Protein AF-M7TJI1-F1 (afdb_monomer_lite)

pLDDT: mean 70.77, std 23.44, range [26.69, 98.31]

Foldseek 3Di:
DDWDWDWDFDDDVVVVVVVLVVVLVVCCVVPVVCVVVNVVSVVVPPDDCVVVCCVPPVDDPVQFGDGFTWDWDDDPPPRWTWTWGWGDGVPDIDIDTDGDDDDDDDDDDDDDDDDDDDDDDDDDDDDDDPPDPPPPPDDPPPDPPPPPPPDDDDDDDDDDDDDPPVVVVVVVVVVVVVVVVVVVVVVVVVVVVVVVVVVVVVVVVVVVVVVVVVVVVVVVVVVVVVVVVVVVVVVVVVVVVVVVVVVVVVVVVVVVVVVVVVVVVVVVVVVVVVVVVVVVVVVVVVVVVVVVVVVVVVVVVVVVVVVVVVVVVVVVVVVVVVVVVVVVVVVVVVVVVVVVVVVVVVVVVVVVVVVVVVVVVVVVVVVVVVVVVVPPDDDDDDDDDDDDPPPPVVVVVVVVVVVVVVVCVVVVVVVVVVVVVVVVVVVVVVVVVVVVVVVVVVVVVVVVVVVVVVVVVVVVVVVVVVVVVD

Organism: Botryotinia fuckeliana (strain BcDW1) (NCBI:txid1290391)

Sequence (470 aa):
MAERMLIMHGGQPEDFQMAAAKVFDLIESHFGKQESLLQNCKCLVLAPPIQYLESEFSYEPKDVTFVQLFNFKFEKKEGELTYDHLWGVNGGYALNQEGIDTISDSSLSDSINSEKGDDDAPVNNCKLSSDWLIDFDNPHLDIPALEAKECHKFEAAACLGTNRWKSARVIKSKEGAAEFREAHFNELERDITALVAQLQTWETEVESHALELNTHISTVTTRESEVKDLRSDLEERESDIHQRECDATVWEIAIVQLEKSTRTRITAELKCRFLDAESLEKCIAIRNEALRELEEKLDDRKQLAMVDKKTLGEECARVSHHIVKTKIHEDMVKGAEALFISRERAHKKIRDEFQVREALIKEREAAIDLREDNARQNHFANFSPTGPFCKAQQFVKAEQAKLNSGMMVRELPVLEREQKMAALEAALKLEREMIRTRFRETEEMKQRAEASQAEVKNQRTALYIEEKKK

Radius of gyration: 84.81 Å; chains: 1; bounding box: 198×44×263 Å

Secondary structure (DSSP, 8-state):
---------S--HHHHHHHHHHHHHHHHHHHTT-HHHHHHHHHHHHS-HHHHHHHHH---TTSB------EEEE-TTT--EEEEEEEEETTEEEEEEEE----------------------------------------------------------------SHHHHHHHHHHHHHHHHHHHHHHHHHHHHHHHHHHHHHHHHHHHHHHHHHHHHHHHHHHHHHHHHHHHHHHHHHHHHHHHHHHHHHHHHHHHHHHHHHHHHHHHHHHHHHHHHHHHHHHHHHHHHHHHHHHHHHHHHHHHHHHHHHHHHHHHHHHHHHHHHHHHHHHHHHHHHHHHHHHHHHHHHHHHHHHHHHHHHHHHHHHHHHHHHTT-S------------TTSSSSHHHHHHHHHHHHHHHHHHHHHHHHHHHHHHHHHHHHHHHHHHHHHHHHHHHHHHHHHHHHHHHHHHHHHHHHHTT-

Structure (mmCIF, N/CA/C/O backbone):
data_AF-M7TJI1-F1
#
_entry.id   AF-M7TJI1-F1
#
loop_
_atom_site.group_PDB
_atom_site.id
_atom_site.type_symbol
_atom_site.label_atom_id
_atom_site.label_alt_id
_atom_site.label_comp_id
_atom_site.label_asym_id
_atom_site.label_entity_id
_atom_site.label_seq_id
_atom_site.pdbx_PDB_ins_code
_atom_site.Cartn_x
_atom_site.Cartn_y
_atom_site.Cartn_z
_atom_site.occupancy
_atom_site.B_iso_or_equiv
_atom_site.auth_seq_id
_atom_site.auth_comp_id
_atom_site.auth_asym_id
_atom_site.auth_atom_id
_atom_site.pdbx_PDB_model_num
ATOM 1 N N . MET A 1 1 ? 0.882 4.035 -11.634 1.00 35.22 1 MET A N 1
ATOM 2 C CA . MET A 1 1 ? -0.064 3.077 -12.241 1.00 35.22 1 MET A CA 1
ATOM 3 C C . MET A 1 1 ? -0.637 2.236 -11.117 1.00 35.22 1 MET A C 1
ATOM 5 O O . MET A 1 1 ? 0.133 1.841 -10.254 1.00 35.22 1 MET A O 1
ATOM 9 N N . ALA A 1 2 ? -1.958 2.068 -11.055 1.00 29.36 2 ALA A N 1
ATOM 10 C CA . ALA A 1 2 ? -2.597 1.179 -10.089 1.00 29.36 2 ALA A CA 1
ATOM 11 C C . ALA A 1 2 ? -2.963 -0.112 -10.825 1.00 29.36 2 ALA A C 1
ATOM 13 O O . ALA A 1 2 ? -3.835 -0.089 -11.688 1.00 29.36 2 ALA A O 1
ATOM 14 N N . GLU A 1 3 ? -2.260 -1.195 -10.519 1.00 32.53 3 GLU A N 1
ATOM 15 C CA . GLU A 1 3 ? -2.543 -2.535 -11.033 1.00 32.53 3 GLU A CA 1
ATOM 16 C C . GLU A 1 3 ? -3.744 -3.084 -10.247 1.00 32.53 3 GLU A C 1
ATOM 18 O O . GLU A 1 3 ? -3.758 -3.045 -9.012 1.00 32.53 3 GLU A O 1
ATOM 23 N N . ARG A 1 4 ? -4.809 -3.503 -10.934 1.00 39.00 4 ARG A N 1
ATOM 24 C CA . ARG A 1 4 ? -5.989 -4.104 -10.298 1.00 39.00 4 ARG A CA 1
ATOM 25 C C . ARG A 1 4 ? -6.231 -5.460 -10.931 1.00 39.00 4 ARG A C 1
ATOM 27 O O . ARG A 1 4 ? -6.604 -5.539 -12.094 1.00 39.00 4 ARG A O 1
ATOM 34 N N . MET A 1 5 ? -6.022 -6.506 -10.142 1.00 40.25 5 MET A N 1
ATOM 35 C CA . MET A 1 5 ? -6.166 -7.892 -10.567 1.00 40.25 5 MET A CA 1
ATOM 36 C C . MET A 1 5 ? -7.558 -8.398 -10.185 1.00 40.25 5 MET A C 1
ATOM 38 O O . MET A 1 5 ? -7.934 -8.350 -9.012 1.00 40.25 5 MET A O 1
ATOM 42 N N . LEU A 1 6 ? -8.328 -8.868 -11.165 1.00 41.53 6 LEU A N 1
ATOM 43 C CA . LEU A 1 6 ? -9.587 -9.570 -10.930 1.00 41.53 6 LEU A CA 1
ATOM 44 C C . LEU A 1 6 ? -9.319 -11.070 -11.088 1.00 41.53 6 LEU A C 1
ATOM 46 O O . LEU A 1 6 ? -9.032 -11.531 -12.187 1.00 41.53 6 LEU A O 1
ATOM 50 N N . ILE A 1 7 ? -9.380 -11.824 -9.991 1.00 42.78 7 ILE A N 1
ATOM 51 C CA . ILE A 1 7 ? -9.245 -13.286 -10.015 1.00 42.78 7 ILE A CA 1
ATOM 52 C C . ILE A 1 7 ? -10.637 -13.882 -9.833 1.00 42.78 7 ILE A C 1
ATOM 54 O O . ILE A 1 7 ? -11.285 -13.622 -8.819 1.00 42.78 7 ILE A O 1
ATOM 58 N N . MET A 1 8 ? -11.090 -14.692 -10.788 1.00 41.16 8 MET A N 1
ATOM 59 C CA . MET A 1 8 ? -12.309 -15.487 -10.645 1.00 41.16 8 MET A CA 1
ATOM 60 C C . MET A 1 8 ? -11.958 -16.974 -10.678 1.00 41.16 8 MET A C 1
ATOM 62 O O . MET A 1 8 ? -11.217 -17.418 -11.550 1.00 41.16 8 MET A O 1
ATOM 66 N N . HIS A 1 9 ? -12.500 -17.744 -9.734 1.00 39.56 9 HIS A N 1
ATOM 67 C CA . HIS A 1 9 ? -12.352 -19.198 -9.689 1.00 39.56 9 HIS A CA 1
ATOM 68 C C . HIS A 1 9 ? -13.728 -19.863 -9.812 1.00 39.56 9 HIS A C 1
ATOM 70 O O . HIS A 1 9 ? -14.573 -19.683 -8.940 1.00 39.56 9 HIS A O 1
ATOM 76 N N . GLY A 1 10 ? -13.931 -20.651 -10.873 1.00 47.31 10 GLY A N 1
ATOM 77 C CA . GLY A 1 10 ? -15.015 -21.641 -10.962 1.00 47.31 10 GLY A CA 1
ATOM 78 C C . GLY A 1 10 ? -16.456 -21.116 -11.077 1.00 47.31 10 GLY A C 1
ATOM 79 O O . GLY A 1 10 ? -17.362 -21.802 -10.612 1.00 47.31 10 GLY A O 1
ATOM 80 N N . GLY A 1 11 ? -16.682 -19.933 -11.658 1.00 48.47 11 GLY A N 1
ATOM 81 C CA . GLY A 1 11 ? -18.029 -19.366 -11.863 1.00 48.47 11 GLY A CA 1
ATOM 82 C C . GLY A 1 11 ? -18.765 -19.933 -13.084 1.00 48.47 11 GLY A C 1
ATOM 83 O O . GLY A 1 11 ? -18.131 -20.407 -14.029 1.00 48.47 11 GLY A O 1
ATOM 84 N N . GLN A 1 12 ? -20.102 -19.874 -13.072 1.00 60.06 12 GLN A N 1
ATOM 85 C CA . GLN A 1 12 ? -20.915 -20.214 -14.247 1.00 60.06 12 GLN A CA 1
ATOM 86 C C . GLN A 1 12 ? -20.748 -19.137 -15.344 1.00 60.06 12 GLN A C 1
ATOM 88 O O . GLN A 1 12 ? -20.337 -18.015 -15.036 1.00 60.06 12 GLN A O 1
ATOM 93 N N . PRO A 1 13 ? -21.027 -19.431 -16.629 1.00 54.94 13 PRO A N 1
ATOM 94 C CA . PRO A 1 13 ? -20.866 -18.469 -17.729 1.00 54.94 13 PRO A CA 1
ATOM 95 C C . PRO A 1 13 ? -21.564 -17.116 -17.494 1.00 54.94 13 PRO A C 1
ATOM 97 O O . PRO A 1 13 ? -21.089 -16.074 -17.948 1.00 54.94 13 PRO A O 1
ATOM 100 N N . GLU A 1 14 ? -22.661 -17.111 -16.739 1.00 63.12 14 GLU A N 1
ATOM 101 C CA . GLU A 1 14 ? -23.412 -15.919 -16.346 1.00 63.12 14 GLU A CA 1
ATOM 102 C C . GLU A 1 14 ? -22.619 -15.007 -15.387 1.00 63.12 14 GLU A C 1
ATOM 104 O O . GLU A 1 14 ? -22.709 -13.779 -15.479 1.00 63.12 14 GLU A O 1
ATOM 109 N N . ASP A 1 15 ? -21.779 -15.581 -14.519 1.00 61.16 15 ASP A N 1
ATOM 110 C CA . ASP A 1 15 ? -20.903 -14.828 -13.613 1.00 61.16 15 ASP A CA 1
ATOM 111 C C . ASP A 1 15 ? -19.805 -14.094 -14.393 1.00 61.16 15 ASP A C 1
ATOM 113 O O . ASP A 1 15 ? -19.430 -12.968 -14.051 1.00 61.16 15 ASP A O 1
ATOM 117 N N . PHE A 1 16 ? -19.329 -14.699 -15.486 1.00 62.12 16 PHE A N 1
ATOM 118 C CA . PHE A 1 16 ? -18.368 -14.083 -16.398 1.00 62.12 16 PHE A CA 1
ATOM 119 C C . PHE A 1 16 ? -18.980 -12.897 -17.149 1.00 62.12 16 PHE A C 1
ATOM 121 O O . PHE A 1 16 ? -18.376 -11.825 -17.192 1.00 62.12 16 PHE A O 1
ATOM 128 N N . GLN A 1 17 ? -20.205 -13.040 -17.666 1.00 64.62 17 GLN A N 1
ATOM 129 C CA . GLN A 1 17 ? -20.911 -11.938 -18.330 1.00 64.62 17 GLN A CA 1
ATOM 130 C C . GLN A 1 17 ? -21.141 -10.754 -17.382 1.00 64.62 17 GLN A C 1
ATOM 132 O O . GLN A 1 17 ? -20.932 -9.601 -17.760 1.00 64.62 17 GLN A O 1
ATOM 137 N N . MET A 1 18 ? -21.507 -11.027 -16.127 1.00 67.56 18 MET A N 1
ATOM 138 C CA . MET A 1 18 ? -21.708 -9.989 -15.117 1.00 67.56 18 MET A CA 1
ATOM 139 C C . MET A 1 18 ? -20.392 -9.318 -14.683 1.00 67.56 18 MET A C 1
ATOM 141 O O . MET A 1 18 ? -20.370 -8.108 -14.442 1.00 67.56 18 MET A O 1
ATOM 145 N N . ALA A 1 19 ? -19.293 -10.069 -14.578 1.00 64.69 19 ALA A N 1
ATOM 146 C CA . ALA A 1 19 ? -17.975 -9.515 -14.272 1.00 64.69 19 ALA A CA 1
ATOM 147 C C . ALA A 1 19 ? -17.446 -8.644 -15.421 1.00 64.69 19 ALA A C 1
ATOM 149 O O . ALA A 1 19 ? -16.984 -7.529 -15.173 1.00 64.69 19 ALA A O 1
ATOM 150 N N . ALA A 1 20 ? -17.589 -9.109 -16.665 1.00 67.94 20 ALA A N 1
ATOM 151 C CA . ALA A 1 20 ? -17.245 -8.343 -17.856 1.00 67.94 20 ALA A CA 1
ATOM 152 C C . ALA A 1 20 ? -18.039 -7.030 -17.901 1.00 67.94 20 ALA A C 1
ATOM 154 O O . ALA A 1 20 ? -17.434 -5.965 -17.992 1.00 67.94 20 ALA A O 1
ATOM 155 N N . ALA A 1 21 ? -19.364 -7.079 -17.717 1.00 70.69 21 ALA A N 1
ATOM 156 C CA . ALA A 1 21 ? -20.215 -5.887 -17.690 1.00 70.69 21 ALA A CA 1
ATOM 157 C C . ALA A 1 21 ? -19.740 -4.839 -16.665 1.00 70.69 21 ALA A C 1
ATOM 159 O O . ALA A 1 21 ? -19.630 -3.663 -16.993 1.00 70.69 21 ALA A O 1
ATOM 160 N N . LYS A 1 22 ? -19.347 -5.259 -15.454 1.00 71.88 22 LYS A N 1
ATOM 161 C CA . LYS A 1 22 ? -18.823 -4.342 -14.422 1.00 71.88 22 LYS A CA 1
ATOM 162 C C . LYS A 1 22 ? -17.474 -3.719 -14.781 1.00 71.88 22 LYS A C 1
ATOM 164 O O . LYS A 1 22 ? -17.208 -2.581 -14.400 1.00 71.88 22 LYS A O 1
ATOM 169 N N . VAL A 1 23 ? -16.606 -4.455 -15.476 1.00 68.94 23 VAL A N 1
ATOM 170 C CA . VAL A 1 23 ? -15.335 -3.913 -15.981 1.00 68.94 23 VAL A CA 1
ATOM 171 C C . VAL A 1 23 ? -15.603 -2.901 -17.097 1.00 68.94 23 VAL A C 1
ATOM 173 O O . VAL A 1 23 ? -14.969 -1.849 -17.112 1.00 68.94 23 VAL A O 1
ATOM 176 N N . PHE A 1 24 ? -16.588 -3.157 -17.964 1.00 68.38 24 PHE A N 1
ATOM 177 C CA . PHE A 1 24 ? -17.025 -2.201 -18.983 1.00 68.38 24 PHE A CA 1
ATOM 178 C C . PHE A 1 24 ? -17.607 -0.927 -18.383 1.00 68.38 24 PHE A C 1
ATOM 180 O O . PHE A 1 24 ? -17.151 0.147 -18.759 1.00 68.38 24 PHE A O 1
ATOM 187 N N . ASP A 1 25 ? -18.505 -1.028 -17.402 1.00 72.44 25 ASP A N 1
ATOM 188 C CA . ASP A 1 25 ? -19.047 0.142 -16.699 1.00 72.44 25 ASP A CA 1
ATOM 1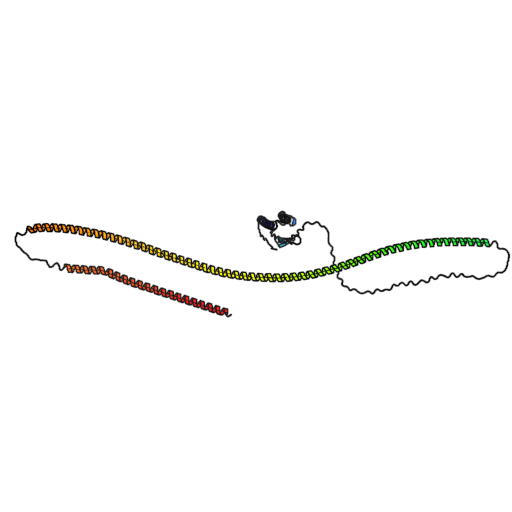89 C C . ASP A 1 25 ? -17.922 0.982 -16.068 1.00 72.44 25 ASP A C 1
ATOM 191 O O . ASP A 1 25 ? -17.953 2.215 -16.079 1.00 72.44 25 ASP A O 1
ATOM 195 N N . LEU A 1 26 ? -16.883 0.321 -15.541 1.00 69.50 26 LEU A N 1
ATOM 196 C CA . LEU A 1 26 ? -15.727 0.987 -14.947 1.00 69.50 26 LEU A CA 1
ATOM 197 C C . LEU A 1 26 ? -14.843 1.677 -16.000 1.00 69.50 26 LEU A C 1
ATOM 199 O O . LEU A 1 26 ? -14.392 2.801 -15.769 1.00 69.50 26 LEU A O 1
ATOM 203 N N . ILE A 1 27 ? -14.599 1.028 -17.142 1.00 66.69 27 ILE A N 1
ATOM 204 C CA . ILE A 1 27 ? -13.843 1.600 -18.266 1.00 66.69 27 ILE A CA 1
ATOM 205 C C . ILE A 1 27 ? -14.624 2.765 -18.880 1.00 66.69 27 ILE A C 1
ATOM 207 O O . ILE A 1 27 ? -14.055 3.832 -19.086 1.00 66.69 27 ILE A O 1
ATOM 211 N N . GLU A 1 28 ? -15.927 2.619 -19.101 1.00 70.12 28 GLU A N 1
ATOM 212 C CA . GLU A 1 28 ? -16.796 3.670 -19.632 1.00 70.12 28 GLU A CA 1
ATOM 213 C C . GLU A 1 28 ? -16.858 4.872 -18.676 1.00 70.12 28 GLU A C 1
ATOM 215 O O . GLU A 1 28 ? -16.690 6.018 -19.101 1.00 70.12 28 GLU A O 1
ATOM 220 N N . SER A 1 29 ? -16.952 4.623 -17.364 1.00 74.00 29 SER A N 1
ATOM 221 C CA . SER A 1 29 ? -16.897 5.671 -16.338 1.00 74.00 29 SER A CA 1
ATOM 222 C C . SER A 1 29 ? -15.555 6.409 -16.290 1.00 74.00 29 SER A C 1
ATOM 224 O O . SER A 1 29 ? -15.535 7.588 -15.930 1.00 74.00 29 SER A O 1
ATOM 226 N N . HIS A 1 30 ? -14.434 5.745 -16.592 1.00 65.62 30 HIS A N 1
ATOM 227 C CA . HIS A 1 30 ? -13.102 6.355 -16.515 1.00 65.62 30 HIS A CA 1
ATOM 228 C C . HIS A 1 30 ? -12.620 6.963 -17.837 1.00 65.62 30 HIS A C 1
ATOM 230 O O . HIS A 1 30 ? -11.865 7.937 -17.816 1.00 65.62 30 HIS A O 1
ATOM 236 N N . PHE A 1 31 ? -13.058 6.417 -18.970 1.00 68.81 31 PHE A N 1
ATOM 237 C CA . PHE A 1 31 ? -12.529 6.714 -20.301 1.00 68.81 31 PHE A CA 1
ATOM 238 C C . PHE A 1 31 ? -13.595 7.187 -21.295 1.00 68.81 31 PHE A C 1
ATOM 240 O O . PHE A 1 31 ? -13.282 7.321 -22.474 1.00 68.81 31 PHE A O 1
ATOM 247 N N . GLY A 1 32 ? -14.814 7.520 -20.849 1.00 59.56 32 GLY A N 1
ATOM 248 C CA . GLY A 1 32 ? -15.978 7.886 -21.679 1.00 59.56 32 GLY A CA 1
ATOM 249 C C . GLY A 1 32 ? -15.830 9.057 -22.670 1.00 59.56 32 GLY A C 1
ATOM 250 O O . GLY A 1 32 ? -16.809 9.467 -23.277 1.00 59.56 32 GLY A O 1
ATOM 251 N N . LYS A 1 33 ? -14.626 9.611 -22.858 1.00 62.25 33 LYS A N 1
ATOM 252 C CA . LYS A 1 33 ? -14.288 10.556 -23.937 1.00 62.25 33 LYS A CA 1
ATOM 253 C C . LYS A 1 33 ? -13.495 9.924 -25.094 1.00 62.25 33 LYS A C 1
ATOM 255 O O . LYS A 1 33 ? -13.256 10.611 -26.081 1.00 62.25 33 LYS A O 1
ATOM 260 N N . GLN A 1 34 ? -13.062 8.666 -24.987 1.00 66.25 34 GLN A N 1
ATOM 261 C CA . GLN A 1 34 ? -12.302 7.953 -26.022 1.00 66.25 34 GLN A CA 1
ATOM 262 C C . GLN A 1 34 ? -13.146 6.834 -26.643 1.00 66.25 34 GLN A C 1
ATOM 264 O O . GLN A 1 34 ? -13.050 5.665 -26.276 1.00 66.25 34 GLN A O 1
ATOM 269 N N . GLU A 1 35 ? -13.979 7.218 -27.609 1.00 60.53 35 GLU A N 1
ATOM 270 C CA . GLU A 1 35 ? -14.931 6.340 -28.303 1.00 60.53 35 GLU A CA 1
ATOM 271 C C . GLU A 1 35 ? -14.243 5.176 -29.045 1.00 60.53 35 GLU A C 1
ATOM 273 O O . GLU A 1 35 ? -14.757 4.061 -29.052 1.00 60.53 35 GLU A O 1
ATOM 278 N N . SER A 1 36 ? -13.023 5.382 -29.557 1.00 58.91 36 SER A N 1
ATOM 279 C CA . SER A 1 36 ? -12.217 4.338 -30.214 1.00 58.91 36 SER A CA 1
ATOM 280 C C . SER A 1 36 ? -11.791 3.207 -29.270 1.00 58.91 36 SER A C 1
ATOM 282 O O . SER A 1 36 ? -11.817 2.037 -29.649 1.00 58.91 36 SER A O 1
ATOM 284 N N . LEU A 1 37 ? -11.450 3.533 -28.021 1.00 61.09 37 LEU A N 1
ATOM 285 C CA . LEU A 1 37 ? -11.019 2.555 -27.019 1.00 61.09 37 LEU A CA 1
ATOM 286 C C . LEU A 1 37 ? -12.208 1.698 -26.558 1.00 61.09 37 LEU A C 1
ATOM 288 O O . LEU A 1 37 ? -12.084 0.483 -26.396 1.00 61.09 37 LEU A O 1
ATOM 292 N N . LEU A 1 38 ? -13.389 2.316 -26.449 1.00 63.41 38 LEU A N 1
ATOM 293 C CA . LEU A 1 38 ? -14.645 1.627 -26.156 1.00 63.41 38 LEU A CA 1
ATOM 294 C C . LEU A 1 38 ? -15.056 0.676 -27.298 1.00 63.41 38 LEU A C 1
ATOM 296 O O . LEU A 1 38 ? -15.525 -0.432 -27.034 1.00 63.41 38 LEU A O 1
ATOM 300 N N . GLN A 1 39 ? -14.853 1.084 -28.557 1.00 63.28 39 GLN A N 1
ATOM 301 C CA . GLN A 1 39 ? -15.148 0.277 -29.747 1.00 63.28 39 GLN A CA 1
ATOM 302 C C . GLN A 1 39 ? -14.267 -0.985 -29.817 1.00 63.28 39 GLN A C 1
ATOM 304 O O . GLN A 1 39 ? -14.777 -2.081 -30.056 1.00 63.28 39 GLN A O 1
ATOM 309 N N . ASN A 1 40 ? -12.966 -0.850 -29.537 1.00 58.31 40 ASN A N 1
ATOM 310 C CA . ASN A 1 40 ? -12.021 -1.973 -29.535 1.00 58.31 40 ASN A CA 1
ATOM 311 C C . ASN A 1 40 ? -12.305 -2.956 -28.392 1.00 58.31 40 ASN A C 1
ATOM 313 O O . ASN A 1 40 ? -12.318 -4.168 -28.605 1.00 58.31 40 ASN A O 1
ATOM 317 N N . CYS A 1 41 ? -12.639 -2.450 -27.199 1.00 57.03 41 CYS A N 1
ATOM 318 C CA . CYS A 1 41 ? -13.030 -3.310 -26.083 1.00 57.03 41 CYS A CA 1
ATOM 319 C C . CYS A 1 41 ? -14.333 -4.078 -26.383 1.00 57.03 41 CYS A C 1
ATOM 321 O O . CYS A 1 41 ? -14.445 -5.249 -26.033 1.00 57.03 41 CYS A O 1
ATOM 323 N N . LYS A 1 42 ? -15.300 -3.470 -27.089 1.00 56.72 42 LYS A N 1
ATOM 324 C CA . LYS A 1 42 ? -16.529 -4.159 -27.531 1.00 56.72 42 LYS A CA 1
ATOM 325 C C . LYS A 1 42 ? -16.257 -5.274 -28.552 1.00 56.72 42 LYS A C 1
ATOM 327 O O . LYS A 1 42 ? -16.949 -6.289 -28.520 1.00 56.72 42 LYS A O 1
ATOM 332 N N . CYS A 1 43 ? -15.253 -5.125 -29.420 1.00 53.00 43 CYS A N 1
ATOM 333 C CA . CYS A 1 43 ? -14.881 -6.157 -30.398 1.00 53.00 43 CYS A CA 1
ATOM 334 C C . CYS A 1 43 ? -14.299 -7.417 -29.733 1.00 53.00 43 CYS A C 1
ATOM 336 O O . CYS A 1 43 ? -14.624 -8.524 -30.153 1.00 53.00 43 CYS A O 1
ATOM 338 N N . LEU A 1 44 ? -13.536 -7.260 -28.644 1.00 52.47 44 LEU A N 1
ATOM 339 C CA . LEU A 1 44 ? -12.963 -8.369 -27.862 1.00 52.47 44 LEU A CA 1
ATOM 340 C C . LEU A 1 44 ? -14.015 -9.261 -27.171 1.00 52.47 44 LEU A C 1
ATOM 342 O O . LEU A 1 44 ? -13.716 -10.394 -26.812 1.00 52.47 44 LEU A O 1
ATOM 346 N N . VAL A 1 45 ? -15.247 -8.773 -26.983 1.00 49.97 45 VAL A N 1
ATOM 347 C CA . VAL A 1 45 ? -16.343 -9.522 -26.331 1.00 49.97 45 VAL A CA 1
ATOM 348 C C . VAL A 1 45 ? -17.208 -10.288 -27.334 1.00 49.97 45 VAL A C 1
ATOM 350 O O . VAL A 1 45 ? -17.866 -11.259 -26.968 1.00 49.97 45 VAL A O 1
ATOM 353 N N . LEU A 1 46 ? -17.236 -9.854 -28.597 1.00 43.84 46 LEU A N 1
ATOM 354 C CA . LEU A 1 46 ? -18.189 -10.359 -29.590 1.00 43.84 46 LEU A CA 1
ATOM 355 C C . LEU A 1 46 ? -17.680 -11.551 -30.410 1.00 43.84 46 LEU A C 1
ATOM 357 O O . LEU A 1 46 ? -18.497 -12.242 -31.014 1.00 43.84 46 LEU A O 1
ATOM 361 N N . ALA A 1 47 ? -16.377 -11.836 -30.401 1.00 47.00 47 ALA A N 1
ATOM 362 C CA . ALA A 1 47 ? -15.827 -13.074 -30.946 1.00 47.00 47 ALA A CA 1
ATOM 363 C C . ALA A 1 47 ? -15.562 -14.050 -29.786 1.00 47.00 47 ALA A C 1
ATOM 365 O O . ALA A 1 47 ? -14.631 -13.816 -29.017 1.00 47.00 47 ALA A O 1
ATOM 366 N N . PRO A 1 48 ? -16.357 -15.123 -29.596 1.00 49.69 48 PRO A N 1
ATOM 367 C CA . PRO A 1 48 ? -16.114 -16.067 -28.515 1.00 49.69 48 PRO A CA 1
ATOM 368 C C . PRO A 1 48 ? -14.788 -16.796 -28.796 1.00 49.69 48 PRO A C 1
ATOM 370 O O . PRO A 1 48 ? -14.716 -17.524 -29.790 1.00 49.69 48 PRO A O 1
ATOM 373 N N . PRO A 1 49 ? -13.766 -16.694 -27.925 1.00 51.59 49 PRO A N 1
ATOM 374 C CA . PRO A 1 49 ? -12.470 -17.365 -28.116 1.00 51.59 49 PRO A CA 1
ATOM 375 C C . PRO A 1 49 ? -12.587 -18.896 -28.205 1.00 51.59 49 PRO A C 1
ATOM 377 O O . PRO A 1 49 ? -11.683 -19.582 -28.673 1.00 51.59 49 PRO A O 1
ATOM 380 N N . ILE A 1 50 ? -13.733 -19.430 -27.775 1.00 48.78 50 ILE A N 1
ATOM 381 C CA . ILE A 1 50 ? -14.080 -20.852 -27.788 1.00 48.78 50 ILE A CA 1
ATOM 382 C C . ILE A 1 50 ? -14.106 -21.407 -29.219 1.00 48.78 50 ILE A C 1
ATOM 384 O O . ILE A 1 50 ? -13.583 -22.492 -29.447 1.00 48.78 50 ILE A O 1
ATOM 388 N N . GLN A 1 51 ? -14.635 -20.658 -30.196 1.00 51.69 51 GLN A N 1
ATOM 389 C CA . GLN A 1 51 ? -14.697 -21.132 -31.588 1.00 51.69 51 GLN A CA 1
ATOM 390 C C . GLN A 1 51 ? -13.309 -21.219 -32.234 1.00 51.69 51 GLN A C 1
ATOM 392 O O . GLN A 1 51 ? -13.060 -22.112 -33.041 1.00 51.69 51 GLN A O 1
ATOM 397 N N . TYR A 1 52 ? -12.400 -20.320 -31.853 1.00 50.75 52 TYR A N 1
ATOM 398 C CA . TYR A 1 52 ? -11.030 -20.298 -32.358 1.00 50.75 52 TYR A CA 1
ATOM 399 C C . TYR A 1 52 ? -10.218 -21.483 -31.806 1.00 50.75 52 TYR A C 1
ATOM 401 O O . TYR A 1 52 ? -9.628 -22.245 -32.571 1.00 50.75 52 TYR A O 1
ATOM 409 N N . LEU A 1 53 ? -10.293 -21.726 -30.493 1.00 48.47 53 LEU A N 1
ATOM 410 C CA . LEU A 1 53 ? -9.598 -22.837 -29.832 1.00 48.47 53 LEU A CA 1
ATOM 411 C C . LEU A 1 53 ? -10.108 -24.227 -30.227 1.00 48.47 53 LEU A C 1
ATOM 413 O O . LEU A 1 53 ? -9.299 -25.147 -30.367 1.00 48.47 53 LEU A O 1
ATOM 417 N N . GLU A 1 54 ? -11.419 -24.387 -30.432 1.00 51.38 54 GLU A N 1
ATOM 418 C CA . GLU A 1 54 ? -11.979 -25.634 -30.971 1.00 51.38 54 GLU A CA 1
ATOM 419 C C . GLU A 1 54 ? -11.451 -25.908 -32.385 1.00 51.38 54 GLU A C 1
ATOM 421 O O . GLU A 1 54 ? -11.131 -27.052 -32.707 1.00 51.38 54 GLU A O 1
ATOM 426 N N . SER A 1 55 ? -11.323 -24.866 -33.216 1.00 54.59 55 SER A N 1
ATOM 427 C CA . SER A 1 55 ? -10.910 -25.013 -34.615 1.00 54.59 55 SER A CA 1
ATOM 428 C C . SER A 1 55 ? -9.418 -25.296 -34.799 1.00 54.59 55 SER A C 1
ATOM 430 O O . SER A 1 55 ? -9.053 -26.035 -35.712 1.00 54.59 55 SER A O 1
ATOM 432 N N . GLU A 1 56 ? -8.562 -24.741 -33.937 1.00 53.81 56 GLU A N 1
ATOM 433 C CA . GLU A 1 56 ? -7.114 -24.729 -34.170 1.00 53.81 56 GLU A CA 1
ATOM 434 C C . GLU A 1 56 ? -6.344 -25.693 -33.253 1.00 53.81 56 GLU A C 1
ATOM 436 O O . GLU A 1 56 ? -5.315 -26.237 -33.652 1.00 53.81 56 GLU A O 1
ATOM 441 N N . PHE A 1 57 ? -6.873 -25.995 -32.059 1.00 56.88 57 PHE A N 1
ATOM 442 C CA . PHE A 1 57 ? -6.158 -26.788 -31.048 1.00 56.88 57 PHE A CA 1
ATOM 443 C C . PHE A 1 57 ? -6.910 -28.033 -30.550 1.00 56.88 57 PHE A C 1
ATOM 445 O O . PHE A 1 57 ? -6.358 -28.790 -29.755 1.00 56.88 57 PHE A O 1
ATOM 452 N N . SER A 1 58 ? -8.126 -28.303 -31.048 1.00 60.12 58 SER A N 1
ATOM 453 C CA . SER A 1 58 ? -8.905 -29.522 -30.743 1.00 60.12 58 SER A CA 1
ATOM 454 C C . SER A 1 58 ? -9.199 -29.759 -29.249 1.00 60.12 58 SER A C 1
ATOM 456 O O . SER A 1 58 ? -9.370 -30.904 -28.828 1.00 60.12 58 SER A O 1
ATOM 458 N N . TYR A 1 59 ? -9.255 -28.705 -28.430 1.00 56.69 59 TYR A N 1
ATOM 459 C CA . TYR A 1 59 ? -9.623 -28.829 -27.016 1.00 56.69 59 TYR A CA 1
ATOM 460 C C . TYR A 1 59 ? -11.143 -28.948 -26.850 1.00 56.69 59 TYR A C 1
ATOM 462 O O . TYR A 1 59 ? -11.887 -28.125 -27.383 1.00 56.69 59 TYR A O 1
ATOM 470 N N . GLU A 1 60 ? -11.619 -29.931 -26.073 1.00 54.25 60 GLU A N 1
ATOM 471 C CA . GLU A 1 60 ? -13.025 -29.963 -25.659 1.00 54.25 60 GLU A CA 1
ATOM 472 C C . GLU A 1 60 ? -13.284 -28.873 -24.595 1.00 54.25 60 GLU A C 1
ATOM 474 O O . GLU A 1 60 ? -12.492 -28.730 -23.659 1.00 54.25 60 GLU A O 1
ATOM 479 N N . PRO A 1 61 ? -14.422 -28.148 -24.643 1.00 53.22 61 PRO A N 1
ATOM 480 C CA . PRO A 1 61 ? -14.747 -27.061 -23.705 1.00 53.22 61 PRO A CA 1
ATOM 481 C C . PRO A 1 61 ? -14.688 -27.423 -22.212 1.00 53.22 61 PRO A C 1
ATOM 483 O O . PRO A 1 61 ? -14.649 -26.545 -21.355 1.00 53.22 61 PRO A O 1
ATOM 486 N N . LYS A 1 62 ? -14.718 -28.718 -21.886 1.00 58.47 62 LYS A N 1
ATOM 487 C CA . LYS A 1 62 ? -14.715 -29.249 -20.517 1.00 58.47 62 LYS A CA 1
ATOM 488 C C . LYS A 1 62 ? -13.313 -29.292 -19.901 1.00 58.47 62 LYS A C 1
ATOM 490 O O . LYS A 1 62 ? -13.204 -29.356 -18.680 1.00 58.47 62 LYS A O 1
ATOM 495 N N . ASP A 1 63 ? -12.271 -29.235 -20.729 1.00 49.78 63 ASP A N 1
ATOM 496 C CA . ASP A 1 63 ? -10.871 -29.382 -20.313 1.00 49.78 63 ASP A CA 1
ATOM 497 C C . ASP A 1 63 ? -10.163 -28.032 -20.093 1.00 49.78 63 ASP A C 1
ATOM 499 O O . ASP A 1 63 ? -8.996 -27.991 -19.695 1.00 49.78 63 ASP A O 1
ATOM 503 N N . VAL A 1 64 ? -10.872 -26.919 -20.313 1.00 49.94 64 VAL A N 1
ATOM 504 C CA . VAL A 1 64 ? -10.342 -25.554 -20.215 1.00 49.94 64 VAL A CA 1
ATOM 505 C C . VAL A 1 64 ? -10.889 -24.864 -18.964 1.00 49.94 64 VAL A C 1
ATOM 507 O O . VAL A 1 64 ? -12.025 -24.394 -18.926 1.00 49.94 64 VAL A O 1
ATOM 510 N N . THR A 1 65 ? -10.070 -24.755 -17.918 1.00 46.41 65 THR A N 1
ATOM 511 C CA . THR A 1 65 ? -10.350 -23.862 -16.783 1.00 46.41 65 THR A CA 1
ATOM 512 C C . THR A 1 65 ? -9.889 -22.448 -17.117 1.00 46.41 65 THR A C 1
ATOM 514 O O . THR A 1 65 ? -8.698 -22.148 -17.080 1.00 46.41 65 THR A O 1
ATOM 517 N N . PHE A 1 66 ? -10.834 -21.563 -17.433 1.00 45.53 66 PHE A N 1
ATOM 518 C CA . PHE A 1 66 ? -10.536 -20.165 -17.738 1.00 45.53 66 PHE A CA 1
ATOM 519 C C . PHE A 1 66 ? -10.011 -19.421 -16.501 1.00 45.53 66 PHE A C 1
ATOM 521 O O . PHE A 1 66 ? -10.732 -19.225 -15.525 1.00 45.53 66 PHE A O 1
ATOM 528 N N . VAL A 1 67 ? -8.766 -18.950 -16.572 1.00 39.62 67 VAL A N 1
ATOM 529 C CA . VAL A 1 67 ? -8.228 -17.907 -15.689 1.00 39.62 67 VAL A CA 1
ATOM 530 C C . VAL A 1 67 ? -7.784 -16.764 -16.590 1.00 39.62 67 VAL A C 1
ATOM 532 O O . VAL A 1 67 ? -6.639 -16.709 -17.018 1.00 39.62 67 VAL A O 1
ATOM 535 N N . GLN A 1 68 ? -8.710 -15.872 -16.940 1.00 48.53 68 GLN A N 1
ATOM 536 C CA . GLN A 1 68 ? -8.387 -14.733 -17.795 1.00 48.53 68 GLN A CA 1
ATOM 537 C C . GLN A 1 68 ? -7.780 -13.617 -16.939 1.00 48.53 68 GLN A C 1
ATOM 539 O O . GLN A 1 68 ? -8.484 -12.796 -16.352 1.00 48.53 68 GLN A O 1
ATOM 544 N N . LEU A 1 69 ? -6.452 -13.625 -16.819 1.00 40.50 69 LEU A N 1
ATOM 545 C CA . LEU A 1 69 ? -5.700 -12.504 -16.268 1.00 40.50 69 LEU A CA 1
ATOM 546 C C . LEU A 1 69 ? -5.555 -11.455 -17.367 1.00 40.50 69 LEU A C 1
ATOM 548 O O . LEU A 1 69 ? -4.856 -11.671 -18.350 1.00 40.50 69 LEU A O 1
ATOM 552 N N . PHE A 1 70 ? -6.239 -10.329 -17.204 1.00 43.91 70 PHE A N 1
ATOM 553 C CA . PHE A 1 70 ? -6.025 -9.165 -18.046 1.00 43.91 70 PHE A CA 1
ATOM 554 C C . PHE A 1 70 ? -4.999 -8.257 -17.380 1.00 43.91 70 PHE A C 1
ATOM 556 O O . PHE A 1 70 ? -5.338 -7.557 -16.424 1.00 43.91 70 PHE A O 1
ATOM 563 N N . ASN A 1 71 ? -3.767 -8.242 -17.887 1.00 42.00 71 ASN A N 1
ATOM 564 C CA . ASN A 1 71 ? -2.815 -7.200 -17.526 1.00 42.00 71 ASN A CA 1
ATOM 565 C C . ASN A 1 71 ? -2.787 -6.155 -18.643 1.00 42.00 71 ASN A C 1
ATOM 567 O O . ASN A 1 71 ? -2.221 -6.371 -19.708 1.00 42.00 71 ASN A O 1
ATOM 571 N N . PHE A 1 72 ? -3.477 -5.039 -18.409 1.00 42.94 72 PHE A N 1
ATOM 572 C CA . PHE A 1 72 ? -3.510 -3.909 -19.331 1.00 42.94 72 PHE A CA 1
ATOM 573 C C . PHE A 1 72 ? -2.379 -2.950 -18.971 1.00 42.94 72 PHE A C 1
ATOM 575 O O . PHE A 1 72 ? -2.453 -2.258 -17.948 1.00 42.94 72 PHE A O 1
ATOM 582 N N . LYS A 1 73 ? -1.354 -2.857 -19.819 1.00 44.22 73 LYS A N 1
ATOM 583 C CA . LYS A 1 73 ? -0.299 -1.857 -19.658 1.00 44.22 73 LYS A CA 1
ATOM 584 C C . LYS A 1 73 ? -0.470 -0.777 -20.721 1.00 44.22 73 LYS A C 1
ATOM 586 O O . LYS A 1 73 ? -0.216 -0.988 -21.896 1.00 44.22 73 LYS A O 1
ATOM 591 N N . PHE A 1 74 ? -0.938 0.397 -20.298 1.00 39.09 74 PHE A N 1
ATOM 592 C CA . PHE A 1 74 ? -1.097 1.541 -21.196 1.00 39.09 74 PHE A CA 1
ATOM 593 C C . PHE A 1 74 ? 0.167 2.403 -21.164 1.00 39.09 74 PHE A C 1
ATOM 595 O O . PHE A 1 74 ? 0.372 3.183 -20.224 1.00 39.09 74 PHE A O 1
ATOM 602 N N . GLU A 1 75 ? 1.027 2.273 -22.172 1.00 44.84 75 GLU A N 1
ATOM 603 C CA . GLU A 1 75 ? 2.218 3.108 -22.301 1.00 44.84 75 GLU A CA 1
ATOM 604 C C . GLU A 1 75 ? 1.912 4.360 -23.129 1.00 44.84 75 GLU A C 1
ATOM 606 O O . GLU A 1 75 ? 1.685 4.348 -24.333 1.00 44.84 75 GLU A O 1
ATOM 611 N N . LYS A 1 76 ? 1.894 5.504 -22.440 1.00 39.31 76 LYS A N 1
ATOM 612 C CA . LYS A 1 76 ? 1.446 6.797 -22.980 1.00 39.31 76 LYS A CA 1
ATOM 613 C C . LYS A 1 76 ? 2.319 7.345 -24.125 1.00 39.31 76 LYS A C 1
ATOM 615 O O . LYS A 1 76 ? 1.976 8.389 -24.672 1.00 39.31 76 LYS A O 1
ATOM 620 N N . LYS A 1 77 ? 3.468 6.729 -24.423 1.00 42.28 77 LYS A N 1
ATOM 621 C CA . LYS A 1 77 ? 4.460 7.278 -25.357 1.00 42.28 77 LYS A CA 1
ATOM 622 C C . LYS A 1 77 ? 4.226 6.899 -26.821 1.00 42.28 77 LYS A C 1
ATOM 624 O O . LYS A 1 77 ? 4.618 7.695 -27.663 1.00 42.28 77 LYS A O 1
ATOM 629 N N . GLU A 1 78 ? 3.539 5.795 -27.116 1.00 44.50 78 GLU A N 1
ATOM 630 C CA . GLU A 1 78 ? 3.390 5.305 -28.504 1.00 44.50 78 GLU A CA 1
ATOM 631 C C . GLU A 1 78 ? 1.943 5.005 -28.922 1.00 44.50 78 GLU A C 1
ATOM 633 O O . GLU A 1 78 ? 1.681 4.756 -30.090 1.00 44.50 78 GLU A O 1
ATOM 638 N N . GLY A 1 79 ? 0.965 5.101 -28.015 1.00 42.31 79 GLY A N 1
ATOM 639 C CA . GLY A 1 79 ? -0.433 4.797 -28.355 1.00 42.31 79 GLY A CA 1
ATOM 640 C C . GLY A 1 79 ? -0.708 3.305 -28.572 1.00 42.31 79 GLY A C 1
ATOM 641 O O . GLY A 1 79 ? -1.831 2.946 -28.917 1.00 42.31 79 GLY A O 1
ATOM 642 N N . GLU A 1 80 ? 0.281 2.453 -28.313 1.00 44.97 80 GLU A N 1
ATOM 643 C CA . GLU A 1 80 ? 0.152 1.004 -28.310 1.00 44.97 80 GLU A CA 1
ATOM 644 C C . GLU A 1 80 ? -0.450 0.491 -27.003 1.00 44.97 80 GLU A C 1
ATOM 646 O O . GLU A 1 80 ? -0.172 0.976 -25.899 1.00 44.97 80 GLU A O 1
ATOM 651 N N . LEU A 1 81 ? -1.303 -0.517 -27.153 1.00 41.66 81 LEU A N 1
ATOM 652 C CA . LEU A 1 81 ? -1.952 -1.217 -26.062 1.00 41.66 81 LEU A CA 1
ATOM 653 C C . LEU A 1 81 ? -1.514 -2.676 -26.153 1.00 41.66 81 LEU A C 1
ATOM 655 O O . LEU A 1 81 ? -1.969 -3.416 -27.021 1.00 41.66 81 LEU A O 1
ATOM 659 N N . THR A 1 82 ? -0.589 -3.065 -25.281 1.00 44.22 82 THR A N 1
ATOM 660 C CA . THR A 1 82 ? -0.123 -4.447 -25.162 1.00 44.22 82 THR A CA 1
ATOM 661 C C . THR A 1 82 ? -0.911 -5.169 -24.077 1.00 44.22 82 THR A C 1
ATOM 663 O O . THR A 1 82 ? -1.245 -4.598 -23.029 1.00 44.22 82 THR A O 1
ATOM 666 N N . TYR A 1 83 ? -1.237 -6.431 -24.351 1.00 51.47 83 TYR A N 1
ATOM 667 C CA . TYR A 1 83 ? -2.022 -7.281 -23.470 1.00 51.47 83 TYR A CA 1
ATOM 668 C C . TYR A 1 83 ? -1.385 -8.659 -23.388 1.00 51.47 83 TYR A C 1
ATOM 670 O O . TYR A 1 83 ? -1.137 -9.295 -24.408 1.00 51.47 83 TYR A O 1
ATOM 678 N N . ASP A 1 84 ? -1.185 -9.139 -22.166 1.00 46.41 84 ASP A N 1
ATOM 679 C CA . ASP A 1 84 ? -0.737 -10.506 -21.928 1.00 46.41 84 ASP A CA 1
ATOM 680 C C . ASP A 1 84 ? -1.937 -11.382 -21.548 1.00 46.41 84 ASP A C 1
ATOM 682 O O . ASP A 1 84 ? -2.768 -10.994 -20.717 1.00 46.41 84 ASP A O 1
ATOM 686 N N . HIS A 1 85 ? -2.015 -12.585 -22.121 1.00 52.84 85 HIS A N 1
ATOM 687 C CA . HIS A 1 85 ? -2.975 -13.609 -21.716 1.00 52.84 85 HIS A CA 1
ATOM 688 C C . HIS A 1 85 ? -2.244 -14.825 -21.143 1.00 52.84 85 HIS A C 1
ATOM 690 O O . HIS A 1 85 ? -1.349 -15.400 -21.766 1.00 52.84 85 HIS A O 1
ATOM 696 N N . LEU A 1 86 ? -2.649 -15.231 -19.937 1.00 40.47 86 LEU A N 1
ATOM 697 C CA . LEU A 1 86 ? -2.157 -16.438 -19.280 1.00 40.47 86 LEU A CA 1
ATOM 698 C C . LEU A 1 86 ? -3.216 -17.536 -19.406 1.00 40.47 86 LEU A C 1
ATOM 700 O O . LEU A 1 86 ? -4.329 -17.373 -18.909 1.00 40.47 86 LEU A O 1
ATOM 704 N N . TRP A 1 87 ? -2.881 -18.654 -20.047 1.00 48.19 87 TRP A N 1
ATOM 705 C CA . TRP A 1 87 ? -3.802 -19.780 -20.205 1.0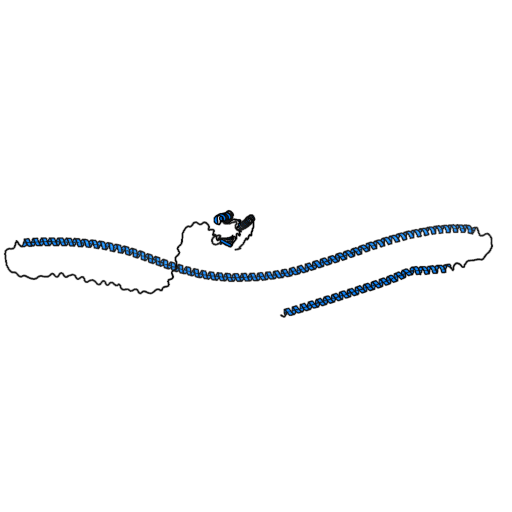0 48.19 87 TRP A CA 1
ATOM 706 C C . TRP A 1 87 ? -3.455 -20.881 -19.205 1.00 48.19 87 TRP A C 1
ATOM 708 O O . TRP A 1 87 ? -2.321 -21.364 -19.170 1.00 48.19 87 TRP A O 1
ATOM 718 N N . GLY A 1 88 ? -4.429 -21.277 -18.385 1.00 41.09 88 GLY A N 1
ATOM 719 C CA . GLY A 1 88 ? -4.332 -22.452 -17.523 1.00 41.09 88 GLY A CA 1
ATOM 720 C C . GLY A 1 88 ? -4.970 -23.657 -18.203 1.00 41.09 88 GLY A C 1
ATOM 721 O O . GLY A 1 88 ? -6.195 -23.747 -18.265 1.00 41.09 88 GLY A O 1
ATOM 722 N N . VAL A 1 89 ? -4.152 -24.588 -18.692 1.00 43.62 89 VAL A N 1
ATOM 723 C CA . VAL A 1 89 ? -4.617 -25.886 -19.206 1.00 43.62 89 VAL A CA 1
ATOM 724 C C . VAL A 1 89 ? -4.173 -26.958 -18.212 1.00 43.62 89 VAL A C 1
ATOM 726 O O . VAL A 1 89 ? -3.102 -26.838 -17.615 1.00 43.62 89 VAL A O 1
ATOM 729 N N . ASN A 1 90 ? -4.989 -27.991 -17.984 1.00 39.41 90 ASN A N 1
ATOM 730 C CA . ASN A 1 90 ? -4.649 -29.094 -17.078 1.00 39.41 90 ASN A CA 1
ATOM 731 C C . ASN A 1 90 ? -3.274 -29.699 -17.443 1.00 39.41 90 ASN A C 1
ATOM 733 O O . ASN A 1 90 ? -3.166 -30.493 -18.372 1.00 39.41 90 ASN A O 1
ATOM 737 N N . GLY A 1 91 ? -2.221 -29.303 -16.716 1.00 40.47 91 GLY A N 1
ATOM 738 C CA . GLY A 1 91 ? -0.833 -29.714 -16.967 1.00 40.47 91 GLY A CA 1
ATOM 739 C C . GLY A 1 91 ? 0.214 -28.589 -16.989 1.00 40.47 91 GLY A C 1
ATOM 740 O O . GLY A 1 91 ? 1.401 -28.900 -16.929 1.00 40.47 91 GLY A O 1
ATOM 741 N N . GLY A 1 92 ? -0.173 -27.307 -17.019 1.00 36.81 92 GLY A N 1
ATOM 742 C CA . GLY A 1 92 ? 0.772 -26.182 -16.965 1.00 36.81 92 GLY A CA 1
ATOM 743 C C . GLY A 1 92 ? 0.178 -24.839 -17.405 1.00 36.81 92 GLY A C 1
ATOM 744 O O . GLY A 1 92 ? -0.965 -24.768 -17.850 1.00 36.81 92 GLY A O 1
ATOM 745 N N . TYR A 1 93 ? 0.968 -23.769 -17.277 1.00 42.41 93 TYR A N 1
ATOM 746 C CA . TYR A 1 93 ? 0.610 -22.432 -17.761 1.00 42.41 93 TYR A CA 1
ATOM 747 C C . TYR A 1 93 ? 1.354 -22.136 -19.064 1.00 42.41 93 TYR A C 1
ATOM 749 O O . TYR A 1 93 ? 2.567 -22.335 -19.129 1.00 42.41 93 TYR A O 1
ATOM 757 N N . ALA A 1 94 ? 0.643 -21.634 -20.072 1.00 41.78 94 ALA A N 1
ATOM 758 C CA . ALA A 1 94 ? 1.238 -21.090 -21.288 1.00 41.78 94 ALA A CA 1
ATOM 759 C C . ALA A 1 94 ? 1.019 -19.573 -21.321 1.00 41.78 94 ALA A C 1
ATOM 761 O O . ALA A 1 94 ? -0.093 -19.090 -21.092 1.00 41.78 94 ALA A O 1
ATOM 762 N N . LEU A 1 95 ? 2.098 -18.833 -21.568 1.00 37.91 95 LEU A N 1
ATOM 763 C CA . LEU A 1 95 ? 2.102 -17.379 -21.688 1.00 37.91 95 LEU A CA 1
ATOM 764 C C . LEU A 1 95 ? 2.159 -17.064 -23.180 1.00 37.91 95 LEU A C 1
ATOM 766 O O . LEU A 1 95 ? 3.124 -17.453 -23.835 1.00 37.91 95 LEU A O 1
ATOM 770 N N . ASN A 1 96 ? 1.115 -16.431 -23.711 1.00 41.84 96 ASN A N 1
ATOM 771 C CA . ASN A 1 96 ? 1.095 -15.992 -25.101 1.00 41.84 96 ASN A CA 1
ATOM 772 C C . ASN A 1 96 ? 1.007 -14.467 -25.122 1.00 41.84 96 ASN A C 1
ATOM 774 O O . ASN A 1 96 ? 0.146 -13.886 -24.456 1.00 41.84 96 ASN A O 1
ATOM 778 N N . GLN A 1 97 ? 1.937 -13.840 -25.833 1.00 39.03 97 GLN A N 1
ATOM 779 C CA . GLN A 1 97 ? 2.082 -12.394 -25.907 1.00 39.03 97 GLN A CA 1
ATOM 780 C C . GLN A 1 97 ? 1.685 -11.972 -27.319 1.00 39.03 97 GLN A C 1
ATOM 782 O O . GLN A 1 97 ? 2.391 -12.277 -28.277 1.00 39.03 97 GLN A O 1
ATOM 787 N N . GLU A 1 98 ? 0.518 -11.344 -27.446 1.00 43.28 98 GLU A N 1
ATOM 788 C CA . GLU A 1 98 ? -0.054 -10.951 -28.734 1.00 43.28 98 GLU A CA 1
ATOM 789 C C . GLU A 1 98 ? -0.069 -9.420 -28.817 1.00 43.28 98 GLU A C 1
ATOM 791 O O . GLU A 1 98 ? -0.746 -8.739 -28.043 1.00 43.28 98 GLU A O 1
ATOM 796 N N . GLY A 1 99 ? 0.738 -8.868 -29.724 1.00 37.97 99 GLY A N 1
ATOM 797 C CA . GLY A 1 99 ? 0.709 -7.447 -30.059 1.00 37.97 99 GLY A CA 1
ATOM 798 C C . GLY A 1 99 ? -0.457 -7.166 -31.002 1.00 37.97 99 GLY A C 1
ATOM 799 O O . GLY A 1 99 ? -0.611 -7.848 -32.013 1.00 37.97 99 GLY A O 1
ATOM 800 N N . ILE A 1 100 ? -1.294 -6.179 -30.674 1.00 37.66 100 ILE A N 1
ATOM 801 C CA . ILE A 1 100 ? -2.322 -5.686 -31.595 1.00 37.66 100 ILE A CA 1
ATOM 802 C C . ILE A 1 100 ? -1.723 -4.490 -32.325 1.00 37.66 100 ILE A C 1
ATOM 804 O O . ILE A 1 100 ? -1.788 -3.362 -31.834 1.00 37.66 100 ILE A O 1
ATOM 808 N N . ASP A 1 101 ? -1.157 -4.741 -33.503 1.00 36.19 101 ASP A N 1
ATOM 809 C CA . ASP A 1 101 ? -0.728 -3.666 -34.385 1.00 36.19 101 ASP A CA 1
ATOM 810 C C . ASP A 1 101 ? -1.957 -2.900 -34.875 1.00 36.19 101 ASP A C 1
ATOM 812 O O . ASP A 1 101 ? -2.940 -3.451 -35.385 1.00 36.19 101 ASP A O 1
ATOM 816 N N . THR A 1 102 ? -1.897 -1.582 -34.725 1.00 34.25 102 THR A N 1
ATOM 817 C CA . THR A 1 102 ? -2.831 -0.703 -35.422 1.00 34.25 102 THR A CA 1
ATOM 818 C C . THR A 1 102 ? -2.504 -0.763 -36.906 1.00 34.25 102 THR A C 1
ATOM 820 O O . THR A 1 102 ? -1.365 -0.537 -37.299 1.00 34.25 102 THR A O 1
ATOM 823 N N . ILE A 1 103 ? -3.505 -1.100 -37.726 1.00 33.34 103 ILE A N 1
ATOM 824 C CA . ILE A 1 103 ? -3.391 -1.163 -39.185 1.00 33.34 103 ILE A CA 1
ATOM 825 C C . ILE A 1 103 ? -2.766 0.145 -39.684 1.00 33.34 103 ILE A C 1
ATOM 827 O O . ILE A 1 103 ? -3.421 1.188 -39.706 1.00 33.34 103 ILE A O 1
ATOM 831 N N . SER A 1 104 ? -1.503 0.070 -40.087 1.00 36.81 104 SER A N 1
ATOM 832 C CA . SER A 1 104 ? -0.818 1.100 -40.846 1.00 36.81 104 SER A CA 1
ATOM 833 C C . SER A 1 104 ? -0.103 0.412 -41.997 1.00 36.81 104 SER A C 1
ATOM 835 O O . SER A 1 104 ? 0.811 -0.387 -41.803 1.00 36.81 104 SER A O 1
ATOM 837 N N . ASP A 1 105 ? -0.575 0.708 -43.204 1.00 40.66 105 ASP A N 1
ATOM 838 C CA . ASP A 1 105 ? 0.022 0.281 -44.460 1.00 40.66 105 ASP A CA 1
ATOM 839 C C . ASP A 1 105 ? 1.479 0.760 -44.550 1.00 40.66 105 ASP A C 1
ATOM 841 O O . ASP A 1 105 ? 1.733 1.943 -44.777 1.00 40.66 105 ASP A O 1
ATOM 845 N N . SER A 1 106 ? 2.440 -0.157 -44.448 1.00 34.47 106 SER A N 1
ATOM 846 C CA . SER A 1 106 ? 3.718 -0.027 -45.156 1.00 34.47 106 SER A CA 1
ATOM 847 C C . SER A 1 106 ? 4.457 -1.361 -45.230 1.00 34.47 106 SER A C 1
ATOM 849 O O . SER A 1 106 ? 4.870 -1.948 -44.237 1.00 34.47 106 SER A O 1
ATOM 851 N N . SER A 1 107 ? 4.597 -1.804 -46.469 1.00 42.38 107 SER A N 1
ATOM 852 C CA . SER A 1 107 ? 5.318 -2.955 -46.998 1.00 42.38 107 SER A CA 1
ATOM 853 C C . SER A 1 107 ? 6.851 -2.860 -46.917 1.00 42.38 107 SER A C 1
ATOM 855 O O . SER A 1 107 ? 7.374 -1.763 -47.096 1.00 42.38 107 SER A O 1
ATOM 857 N N . LEU A 1 108 ? 7.505 -4.042 -46.916 1.00 37.78 108 LEU A N 1
ATOM 858 C CA . LEU A 1 108 ? 8.883 -4.355 -47.384 1.00 37.78 108 LEU A CA 1
ATOM 859 C C . LEU A 1 108 ? 10.033 -3.819 -46.492 1.00 37.78 108 LEU A C 1
ATOM 861 O O . LEU A 1 108 ? 10.008 -2.672 -46.082 1.00 37.78 108 LEU A O 1
ATOM 865 N N . SER A 1 109 ? 11.108 -4.545 -46.164 1.00 37.53 109 SER A N 1
ATOM 866 C CA . SER A 1 109 ? 11.683 -5.786 -46.706 1.00 37.53 109 SER A CA 1
ATOM 867 C C . SER A 1 109 ? 12.792 -6.342 -45.790 1.00 37.53 109 SER A C 1
ATOM 869 O O . SER A 1 109 ? 13.598 -5.583 -45.259 1.00 37.53 109 SER A O 1
ATOM 871 N N . ASP A 1 110 ? 12.804 -7.669 -45.681 1.00 35.75 110 ASP A N 1
ATOM 872 C CA . ASP A 1 110 ? 13.885 -8.657 -45.526 1.00 35.75 110 ASP A CA 1
ATOM 873 C C . ASP A 1 110 ? 15.343 -8.255 -45.193 1.00 35.75 110 ASP A C 1
ATOM 875 O O . ASP A 1 110 ? 16.013 -7.529 -45.920 1.00 35.75 110 ASP A O 1
ATOM 879 N N . SER A 1 111 ? 15.836 -8.919 -44.135 1.00 41.59 111 SER A N 1
ATOM 880 C CA . SER A 1 111 ? 17.051 -9.756 -44.039 1.00 41.59 111 SER A CA 1
ATOM 881 C C . SER A 1 111 ? 18.330 -9.359 -44.788 1.00 41.59 111 SER A C 1
ATOM 883 O O . SER A 1 111 ? 18.359 -9.392 -46.008 1.00 41.59 111 SER A O 1
ATOM 885 N N . ILE A 1 112 ? 19.443 -9.257 -44.040 1.00 38.03 112 ILE A N 1
ATOM 886 C CA . ILE A 1 112 ? 20.735 -9.928 -44.318 1.00 38.03 112 ILE A CA 1
ATOM 887 C C . ILE A 1 112 ? 21.582 -9.960 -43.025 1.00 38.03 112 ILE A C 1
ATOM 889 O O . ILE A 1 112 ? 21.816 -8.938 -42.385 1.00 38.03 112 ILE A O 1
ATOM 893 N N . ASN A 1 113 ? 22.037 -11.163 -42.663 1.00 45.03 113 ASN A N 1
ATOM 894 C CA . ASN A 1 113 ? 23.110 -11.433 -41.701 1.00 45.03 113 ASN A CA 1
ATOM 895 C C . ASN A 1 113 ? 24.476 -11.281 -42.392 1.00 45.03 113 ASN A C 1
ATOM 897 O O . ASN A 1 113 ? 24.625 -11.750 -43.516 1.00 45.03 113 ASN A O 1
ATOM 901 N N . SER A 1 114 ? 25.480 -10.748 -41.694 1.00 37.25 114 SER A N 1
ATOM 902 C CA . SER A 1 114 ? 26.915 -11.030 -41.906 1.00 37.25 114 SER A CA 1
ATOM 903 C C . SER A 1 114 ? 27.668 -10.410 -40.723 1.00 37.25 114 SER A C 1
ATOM 905 O O . SER A 1 114 ? 27.648 -9.199 -40.555 1.00 37.25 114 SER A O 1
ATOM 907 N N . GLU A 1 115 ? 28.052 -11.169 -39.703 1.00 36.91 115 GLU A N 1
ATOM 908 C CA . GLU A 1 115 ? 29.269 -11.991 -39.620 1.00 36.91 115 GLU A CA 1
ATOM 909 C C . GLU A 1 115 ? 30.526 -11.155 -39.311 1.00 36.91 115 GLU A C 1
ATOM 911 O O . GLU A 1 115 ? 30.847 -10.172 -39.973 1.00 36.91 115 GLU A O 1
ATOM 916 N N . LYS A 1 116 ? 31.166 -11.555 -38.207 1.00 46.12 116 LYS A N 1
ATOM 917 C CA . LYS A 1 116 ? 32.341 -10.975 -37.556 1.00 46.12 116 LYS A CA 1
ATOM 918 C C . LYS A 1 116 ? 33.573 -10.986 -38.461 1.00 46.12 116 LYS A C 1
ATOM 920 O O . LYS A 1 116 ? 33.826 -11.979 -39.134 1.00 46.12 116 LYS A O 1
ATOM 925 N N . GLY A 1 117 ? 34.414 -9.970 -38.300 1.00 35.72 117 GLY A N 1
ATOM 926 C CA . GLY A 1 117 ? 35.819 -9.998 -38.692 1.00 35.72 117 GLY A CA 1
ATOM 927 C C . GLY A 1 117 ? 36.626 -9.076 -37.786 1.00 35.72 117 GLY A C 1
ATOM 928 O O . GLY A 1 117 ? 36.636 -7.869 -38.002 1.00 35.72 117 GLY A O 1
ATOM 929 N N . ASP A 1 118 ? 37.240 -9.659 -36.756 1.00 48.34 118 ASP A N 1
ATOM 930 C CA . ASP A 1 118 ? 38.437 -9.114 -36.114 1.00 48.34 118 ASP A CA 1
ATOM 931 C C . ASP A 1 118 ? 39.545 -9.011 -37.172 1.00 48.34 118 ASP A C 1
ATOM 933 O O . ASP A 1 118 ? 39.705 -9.955 -37.940 1.00 48.34 118 ASP A O 1
ATOM 937 N N . ASP A 1 119 ? 40.306 -7.914 -37.193 1.00 41.09 119 ASP A N 1
ATOM 938 C CA . ASP A 1 119 ? 41.732 -7.945 -37.542 1.00 41.09 119 ASP A CA 1
ATOM 939 C C . ASP A 1 119 ? 42.413 -6.621 -37.151 1.00 41.09 119 ASP A C 1
ATOM 941 O O . ASP A 1 119 ? 42.390 -5.613 -37.861 1.00 41.09 119 ASP A O 1
ATOM 945 N N . ASP A 1 120 ? 43.058 -6.665 -35.986 1.00 46.47 120 ASP A N 1
ATOM 946 C CA . ASP A 1 120 ? 44.172 -5.806 -35.602 1.00 46.47 120 ASP A CA 1
ATOM 947 C C . ASP A 1 120 ? 45.399 -6.113 -36.482 1.00 46.47 120 ASP A C 1
ATOM 949 O O . ASP A 1 120 ? 45.966 -7.205 -36.397 1.00 46.47 120 ASP A O 1
ATOM 953 N N . ALA A 1 121 ? 45.905 -5.139 -37.246 1.00 41.94 121 ALA A N 1
ATOM 954 C CA . ALA A 1 121 ? 47.315 -5.130 -37.656 1.00 41.94 121 ALA A CA 1
ATOM 955 C C . ALA A 1 121 ? 47.834 -3.714 -37.984 1.00 41.94 121 ALA A C 1
ATOM 957 O O . ALA A 1 121 ? 47.096 -2.878 -38.508 1.00 41.94 121 ALA A O 1
ATOM 958 N N . PRO A 1 122 ? 49.117 -3.418 -37.689 1.00 54.94 122 PRO A N 1
ATOM 959 C CA . PRO A 1 122 ? 49.618 -2.057 -37.594 1.00 54.94 122 PRO A CA 1
ATOM 960 C C . PRO A 1 122 ? 50.092 -1.492 -38.937 1.00 54.94 122 PRO A C 1
ATOM 962 O O . PRO A 1 122 ? 50.736 -2.159 -39.749 1.00 54.94 122 PRO A O 1
ATOM 965 N N . VAL A 1 123 ? 49.842 -0.194 -39.096 1.00 41.78 123 VAL A N 1
ATOM 966 C CA . VAL A 1 123 ? 50.353 0.680 -40.155 1.00 41.78 123 VAL A CA 1
ATOM 967 C C . VAL A 1 123 ? 51.883 0.612 -40.195 1.00 41.78 123 VAL A C 1
ATOM 969 O O . VAL A 1 123 ? 52.569 1.140 -39.319 1.00 41.78 123 VAL A O 1
ATOM 972 N N . ASN A 1 124 ? 52.424 -0.039 -41.227 1.00 37.44 124 ASN A N 1
ATOM 973 C CA . ASN A 1 124 ? 53.856 -0.105 -41.486 1.00 37.44 124 ASN A CA 1
ATOM 974 C C . ASN A 1 124 ? 54.214 0.841 -42.643 1.00 37.44 124 ASN A C 1
ATOM 976 O O . ASN A 1 124 ? 53.785 0.662 -43.782 1.00 37.44 124 ASN A O 1
ATOM 980 N N . ASN A 1 125 ? 54.999 1.867 -42.315 1.00 48.69 125 ASN A N 1
ATOM 981 C CA . ASN A 1 125 ? 55.528 2.880 -43.223 1.00 48.69 125 ASN A CA 1
ATOM 982 C C . ASN A 1 125 ? 56.342 2.249 -44.365 1.00 48.69 125 ASN A C 1
ATOM 984 O O . ASN A 1 125 ? 57.502 1.880 -44.172 1.00 48.69 125 ASN A O 1
ATOM 988 N N . CYS A 1 126 ? 55.782 2.202 -45.575 1.00 39.75 126 CYS A N 1
ATOM 989 C CA . CYS A 1 126 ? 56.550 1.922 -46.786 1.00 39.75 126 CYS A CA 1
ATOM 990 C C . CYS A 1 126 ? 56.987 3.229 -47.453 1.00 39.75 126 CYS A C 1
ATOM 992 O O . CYS A 1 126 ? 56.192 3.984 -48.007 1.00 39.75 126 CYS A O 1
ATOM 994 N N . LYS A 1 127 ? 58.300 3.463 -47.370 1.00 40.22 127 LYS A N 1
ATOM 995 C CA . LYS A 1 127 ? 59.080 4.399 -48.179 1.00 40.22 127 LYS A CA 1
ATOM 996 C C . LYS A 1 127 ? 58.703 4.282 -49.657 1.00 40.22 127 LYS A C 1
ATOM 998 O O . LYS A 1 127 ? 58.860 3.221 -50.255 1.00 40.22 127 LYS A O 1
ATOM 1003 N N . LEU A 1 128 ? 58.303 5.407 -50.234 1.00 38.53 128 LEU A N 1
ATOM 1004 C CA . LEU A 1 128 ? 58.222 5.623 -51.673 1.00 38.53 128 LEU A CA 1
ATOM 1005 C C . LEU A 1 128 ? 59.631 5.497 -52.278 1.00 38.53 128 LEU A C 1
ATOM 1007 O O . LEU A 1 128 ? 60.475 6.377 -52.108 1.00 38.53 128 LEU A O 1
ATOM 1011 N N . SER A 1 129 ? 59.895 4.377 -52.953 1.00 40.00 129 SER A N 1
ATOM 1012 C CA . SER A 1 129 ? 61.021 4.228 -53.878 1.00 40.00 129 SER A CA 1
ATOM 1013 C C . SER A 1 129 ? 60.698 5.046 -55.127 1.00 40.00 129 SER A C 1
ATOM 1015 O O . SER A 1 129 ? 59.745 4.762 -55.848 1.00 40.00 129 SER A O 1
ATOM 1017 N N . SER A 1 130 ? 61.458 6.121 -55.311 1.00 47.41 130 SER A N 1
ATOM 1018 C CA . SER A 1 130 ? 61.379 7.034 -56.448 1.00 47.41 130 SER A CA 1
ATOM 1019 C C . SER A 1 130 ? 62.501 6.672 -57.421 1.00 47.41 130 SER A C 1
ATOM 1021 O O . SER A 1 130 ? 63.518 7.345 -57.420 1.00 47.41 130 SER A O 1
ATOM 1023 N N . ASP A 1 131 ? 62.355 5.591 -58.190 1.00 49.75 131 ASP A N 1
ATOM 1024 C CA . ASP A 1 131 ? 63.396 5.128 -59.129 1.00 49.75 131 ASP A CA 1
ATOM 1025 C C . ASP A 1 131 ? 62.807 4.674 -60.470 1.00 49.75 131 ASP A C 1
ATOM 1027 O O . ASP A 1 131 ? 62.956 3.525 -60.858 1.00 49.75 131 ASP A O 1
ATOM 1031 N N . TRP A 1 132 ? 62.133 5.571 -61.195 1.00 43.56 132 TRP A N 1
ATOM 1032 C CA . TRP A 1 132 ? 61.897 5.412 -62.641 1.00 43.56 132 TRP A CA 1
ATOM 1033 C C . TRP A 1 132 ? 62.025 6.781 -63.327 1.00 43.56 132 TRP A C 1
ATOM 1035 O O . TRP A 1 132 ? 61.088 7.288 -63.940 1.00 43.56 132 TRP A O 1
ATOM 1045 N N . LEU A 1 133 ? 63.192 7.416 -63.173 1.00 40.66 133 LEU A N 1
ATOM 1046 C CA . LEU A 1 133 ? 63.621 8.491 -64.066 1.00 40.66 133 LEU A CA 1
ATOM 1047 C C . LEU A 1 133 ? 64.098 7.811 -65.358 1.00 40.66 133 LEU A C 1
ATOM 1049 O O . LEU A 1 133 ? 65.165 7.204 -65.390 1.00 40.66 133 LEU A O 1
ATOM 1053 N N . ILE A 1 134 ? 63.269 7.831 -66.398 1.00 50.53 134 ILE A N 1
ATOM 1054 C CA . ILE A 1 134 ? 63.694 7.432 -67.740 1.00 50.53 134 ILE A CA 1
ATOM 1055 C C . ILE A 1 134 ? 64.488 8.613 -68.303 1.00 50.53 134 ILE A C 1
ATOM 1057 O O . ILE A 1 134 ? 63.908 9.624 -68.703 1.00 50.53 134 ILE A O 1
ATOM 1061 N N . ASP A 1 135 ? 65.815 8.489 -68.280 1.00 40.38 135 ASP A N 1
ATOM 1062 C CA . ASP A 1 135 ? 66.724 9.324 -69.060 1.00 40.38 135 ASP A CA 1
ATOM 1063 C C . ASP A 1 135 ? 66.384 9.148 -70.546 1.00 40.38 135 ASP A C 1
ATOM 1065 O O . ASP A 1 135 ? 66.554 8.074 -71.127 1.00 40.38 135 ASP A O 1
ATOM 1069 N N . PHE A 1 136 ? 65.897 10.216 -71.177 1.00 44.81 136 PHE A N 1
ATOM 1070 C CA . PHE A 1 136 ? 65.860 10.326 -72.632 1.00 44.81 136 PHE A CA 1
ATOM 1071 C C . PHE A 1 136 ? 67.270 10.660 -73.132 1.00 44.81 136 PHE A C 1
ATOM 1073 O O . PHE A 1 136 ? 67.537 11.759 -73.619 1.00 44.81 136 PHE A O 1
ATOM 1080 N N . ASP A 1 137 ? 68.180 9.694 -73.007 1.00 43.84 137 ASP A N 1
ATOM 1081 C CA . ASP A 1 137 ? 69.432 9.708 -73.748 1.00 43.84 137 ASP A CA 1
ATOM 1082 C C . ASP A 1 137 ? 69.119 9.497 -75.234 1.00 43.84 137 ASP A C 1
ATOM 1084 O O . ASP A 1 137 ? 68.817 8.409 -75.722 1.00 43.84 137 ASP A O 1
ATOM 1088 N N . ASN A 1 138 ? 69.151 10.629 -75.925 1.00 48.81 138 ASN A N 1
ATOM 1089 C CA . ASN A 1 138 ? 69.234 10.842 -77.359 1.00 48.81 138 ASN A CA 1
ATOM 1090 C C . ASN A 1 138 ? 69.973 9.694 -78.092 1.00 48.81 138 ASN A C 1
ATOM 1092 O O . ASN A 1 138 ? 71.205 9.627 -78.013 1.00 48.81 138 ASN A O 1
ATOM 1096 N N . PRO A 1 139 ? 69.291 8.801 -78.838 1.00 49.41 139 PRO A N 1
ATOM 1097 C CA . PRO A 1 139 ? 70.001 7.850 -79.674 1.00 49.41 139 PRO A CA 1
ATOM 1098 C C . PRO A 1 139 ? 70.677 8.629 -80.804 1.00 49.41 139 PRO A C 1
ATOM 1100 O O . PRO A 1 139 ? 70.029 9.314 -81.595 1.00 49.41 139 PRO A O 1
ATOM 1103 N N . HIS A 1 140 ? 72.004 8.534 -80.846 1.00 47.16 140 HIS A N 1
ATOM 1104 C CA . HIS A 1 140 ? 72.856 9.056 -81.906 1.00 47.16 140 HIS A CA 1
ATOM 1105 C C . HIS A 1 140 ? 72.342 8.520 -83.255 1.00 47.16 140 HIS A C 1
ATOM 1107 O O . HIS A 1 140 ? 72.543 7.355 -83.597 1.00 47.16 140 HIS A O 1
ATOM 1113 N N . LEU A 1 141 ? 71.619 9.353 -84.006 1.00 47.78 141 LEU A N 1
ATOM 1114 C CA . LEU A 1 141 ? 71.261 9.071 -85.391 1.00 47.78 141 LEU A CA 1
ATOM 1115 C C . LEU A 1 141 ? 72.551 9.146 -86.212 1.00 47.78 141 LEU A C 1
ATOM 1117 O O . LEU A 1 141 ? 72.961 10.219 -86.655 1.00 47.78 141 LEU A O 1
ATOM 1121 N N . ASP A 1 142 ? 73.201 7.998 -86.387 1.00 43.03 142 ASP A N 1
ATOM 1122 C CA . ASP A 1 142 ? 74.247 7.805 -87.383 1.00 43.03 142 ASP A CA 1
ATOM 1123 C C . ASP A 1 142 ? 73.629 7.982 -88.774 1.00 43.03 142 ASP A C 1
ATOM 1125 O O . ASP A 1 142 ? 73.118 7.051 -89.395 1.00 43.03 142 ASP A O 1
ATOM 1129 N N . ILE A 1 143 ? 73.651 9.223 -89.258 1.00 43.09 143 ILE A N 1
ATOM 1130 C CA . ILE A 1 143 ? 73.426 9.555 -90.661 1.00 43.09 143 ILE A CA 1
ATOM 1131 C C . ILE A 1 143 ? 74.607 8.951 -91.433 1.00 43.09 143 ILE A C 1
ATOM 1133 O O . ILE A 1 143 ? 75.742 9.391 -91.224 1.00 43.09 143 ILE A O 1
ATOM 1137 N N . PRO A 1 144 ? 74.404 7.983 -92.345 1.00 43.44 144 PRO A N 1
ATOM 1138 C CA . PRO A 1 144 ? 75.482 7.531 -93.204 1.00 43.44 144 PRO A CA 1
ATOM 1139 C C . PRO A 1 144 ? 75.861 8.696 -94.115 1.00 43.44 144 PRO A C 1
ATOM 1141 O O . PRO A 1 144 ? 75.080 9.116 -94.973 1.00 43.44 144 PRO A O 1
ATOM 1144 N N . ALA A 1 145 ? 77.061 9.237 -93.915 1.00 39.88 145 ALA A N 1
ATOM 1145 C CA . ALA A 1 145 ? 77.685 10.139 -94.861 1.00 39.88 145 ALA A CA 1
ATOM 1146 C C . ALA A 1 145 ? 77.711 9.445 -96.230 1.00 39.88 145 ALA A C 1
ATOM 1148 O O . ALA A 1 145 ? 78.388 8.434 -96.422 1.00 39.88 145 ALA A O 1
ATOM 1149 N N . LEU A 1 146 ? 76.948 9.977 -97.185 1.00 43.66 146 LEU A N 1
ATOM 1150 C CA . LEU A 1 146 ? 77.085 9.646 -98.597 1.00 43.66 146 LEU A CA 1
ATOM 1151 C C . LEU A 1 146 ? 78.444 10.183 -99.062 1.00 43.66 146 LEU A C 1
ATOM 1153 O O . LEU A 1 146 ? 78.561 11.286 -99.591 1.00 43.66 146 LEU A O 1
ATOM 1157 N N . GLU A 1 147 ? 79.488 9.391 -98.823 1.00 41.31 147 GLU A N 1
ATOM 1158 C CA . GLU A 1 147 ? 80.778 9.508 -99.484 1.00 41.31 147 GLU A CA 1
ATOM 1159 C C . GLU A 1 147 ? 80.550 9.360 -100.992 1.00 41.31 147 GLU A C 1
ATOM 1161 O O . GLU A 1 147 ? 80.408 8.259 -101.534 1.00 41.31 147 GLU A O 1
ATOM 1166 N N . ALA A 1 148 ? 80.516 10.489 -101.697 1.00 41.22 148 ALA A N 1
ATOM 1167 C CA . ALA A 1 148 ? 80.712 10.513 -103.133 1.00 41.22 148 ALA A CA 1
ATOM 1168 C C . ALA A 1 148 ? 82.142 10.022 -103.417 1.00 41.22 148 ALA A C 1
ATOM 1170 O O . ALA A 1 148 ? 83.101 10.790 -103.404 1.00 41.22 148 ALA A O 1
ATOM 1171 N N . LYS A 1 149 ? 82.286 8.711 -103.639 1.00 44.56 149 LYS A N 1
ATOM 1172 C CA . LYS A 1 149 ? 83.500 8.087 -104.175 1.00 44.56 149 LYS A CA 1
ATOM 1173 C C . LYS A 1 149 ? 83.803 8.674 -105.552 1.00 44.56 149 LYS A C 1
ATOM 1175 O O . LYS A 1 149 ? 83.303 8.205 -106.575 1.00 44.56 149 LYS A O 1
ATOM 1180 N N . GLU A 1 150 ? 84.662 9.684 -105.562 1.00 41.22 150 GLU A N 1
ATOM 1181 C CA . GLU A 1 150 ? 85.382 10.174 -106.731 1.00 41.22 150 GLU A CA 1
ATOM 1182 C C . GLU A 1 150 ? 86.280 9.042 -107.263 1.00 41.22 150 GLU A C 1
ATOM 1184 O O . GLU A 1 150 ? 87.373 8.769 -106.766 1.00 41.22 150 GLU A O 1
ATOM 1189 N N . CYS A 1 151 ? 85.783 8.303 -108.258 1.00 40.16 151 CYS A N 1
ATOM 1190 C CA . CYS A 1 151 ? 86.578 7.309 -108.970 1.00 40.16 151 CYS A CA 1
ATOM 1191 C C . CYS A 1 151 ? 87.465 8.002 -110.008 1.00 40.16 151 CYS A C 1
ATOM 1193 O O . CYS A 1 151 ? 87.009 8.521 -111.024 1.00 40.16 151 CYS A O 1
ATOM 1195 N N . HIS A 1 152 ? 88.761 7.963 -109.726 1.00 39.09 152 HIS A N 1
ATOM 1196 C CA . HIS A 1 152 ? 89.858 8.336 -110.602 1.00 39.09 152 HIS A CA 1
ATOM 1197 C C . HIS A 1 152 ? 89.958 7.509 -111.904 1.00 39.09 152 HIS A C 1
ATOM 1199 O O . HIS A 1 152 ? 89.662 6.315 -111.921 1.00 39.09 152 HIS A O 1
ATOM 1205 N N . LYS A 1 153 ? 90.607 8.158 -112.891 1.00 43.53 153 LYS A N 1
ATOM 1206 C CA . LYS A 1 153 ? 91.356 7.664 -114.076 1.00 43.53 153 LYS A CA 1
ATOM 1207 C C . LYS A 1 153 ? 90.580 7.479 -115.389 1.00 43.53 153 LYS A C 1
ATOM 1209 O O . LYS A 1 153 ? 89.798 6.552 -115.532 1.00 43.53 153 LYS A O 1
ATOM 1214 N N . PHE A 1 154 ? 90.951 8.257 -116.412 1.00 36.94 154 PHE A N 1
ATOM 1215 C CA . PHE A 1 154 ? 91.989 7.862 -117.384 1.00 36.94 154 PHE A CA 1
ATOM 1216 C C . PHE A 1 154 ? 92.320 9.023 -118.343 1.00 36.94 154 PHE A C 1
ATOM 1218 O O . PHE A 1 154 ? 91.426 9.649 -118.908 1.00 36.94 154 PHE A O 1
ATOM 1225 N N . GLU A 1 155 ? 93.614 9.289 -118.536 1.00 44.31 155 GLU A N 1
ATOM 1226 C CA . GLU A 1 155 ? 94.137 10.003 -119.704 1.00 44.31 155 GLU A CA 1
ATOM 1227 C C . GLU A 1 155 ? 93.765 9.255 -120.990 1.00 44.31 155 GLU A C 1
ATOM 1229 O O . GLU A 1 155 ? 93.916 8.036 -121.054 1.00 44.31 155 GLU A O 1
ATOM 1234 N N . ALA A 1 156 ? 93.386 9.982 -122.042 1.00 38.22 156 ALA A N 1
ATOM 1235 C CA . ALA A 1 156 ? 93.681 9.571 -123.412 1.00 38.22 156 ALA A CA 1
ATOM 1236 C C . ALA A 1 156 ? 93.582 10.772 -124.356 1.00 38.22 156 ALA A C 1
ATOM 1238 O O . ALA A 1 156 ? 92.507 11.300 -124.642 1.00 38.22 156 ALA A O 1
ATOM 1239 N N . ALA A 1 157 ? 94.744 11.186 -124.845 1.00 42.62 157 ALA A N 1
ATOM 1240 C CA . ALA A 1 157 ? 94.887 12.039 -126.005 1.00 42.62 157 ALA A CA 1
ATOM 1241 C C . ALA A 1 157 ? 94.327 11.369 -127.277 1.00 42.62 157 ALA A C 1
ATOM 1243 O O . ALA A 1 157 ? 94.337 10.149 -127.405 1.00 42.62 157 ALA A O 1
ATOM 1244 N N . ALA A 1 158 ? 93.942 12.220 -128.232 1.00 42.81 158 ALA A N 1
ATOM 1245 C CA . ALA A 1 158 ? 93.862 11.976 -129.675 1.00 42.81 158 ALA A CA 1
ATOM 1246 C C . ALA A 1 158 ? 92.977 10.815 -130.185 1.00 42.81 158 ALA A C 1
ATOM 1248 O O . ALA A 1 158 ? 93.346 9.649 -130.129 1.00 42.81 158 ALA A O 1
ATOM 1249 N N . CYS A 1 159 ? 91.882 11.154 -130.874 1.00 37.22 159 CYS A N 1
ATOM 1250 C CA . CYS A 1 159 ? 91.759 10.948 -132.329 1.00 37.22 159 CYS A CA 1
ATOM 1251 C C . CYS A 1 159 ? 90.341 11.278 -132.821 1.00 37.22 159 CYS A C 1
ATOM 1253 O O . CYS A 1 159 ? 89.333 10.810 -132.297 1.00 37.22 159 CYS A O 1
ATOM 1255 N N . LEU A 1 160 ? 90.299 12.089 -133.875 1.00 46.09 160 LEU A N 1
ATOM 1256 C CA . LEU A 1 160 ? 89.145 12.366 -134.720 1.00 46.09 160 LEU A CA 1
ATOM 1257 C C . LEU A 1 160 ? 88.628 11.081 -135.394 1.00 46.09 160 LEU A C 1
ATOM 1259 O O . LEU A 1 160 ? 89.415 10.300 -135.918 1.00 46.09 160 LEU A O 1
ATOM 1263 N N . GLY A 1 161 ? 87.300 10.946 -135.483 1.00 46.38 161 GLY A N 1
ATOM 1264 C CA . GLY A 1 161 ? 86.634 10.114 -136.492 1.00 46.38 161 GLY A CA 1
ATOM 1265 C C . GLY A 1 161 ? 85.888 8.881 -135.970 1.00 46.38 161 GLY A C 1
ATOM 1266 O O . GLY A 1 161 ? 86.484 7.950 -135.449 1.00 46.38 161 GLY A O 1
ATOM 1267 N N . THR A 1 162 ? 84.579 8.841 -136.256 1.00 50.31 162 THR A N 1
ATOM 1268 C CA . THR A 1 162 ? 83.660 7.675 -136.248 1.00 50.31 162 THR A CA 1
ATOM 1269 C C . THR A 1 162 ? 83.072 7.219 -134.898 1.00 50.31 162 THR A C 1
ATOM 1271 O O . THR A 1 162 ? 83.629 6.339 -134.273 1.00 50.31 162 THR A O 1
ATOM 1274 N N . ASN A 1 163 ? 81.898 7.731 -134.461 1.00 44.31 163 ASN A N 1
ATOM 1275 C CA . ASN A 1 163 ? 81.040 7.084 -133.427 1.00 44.31 163 ASN A CA 1
ATOM 1276 C C . ASN A 1 163 ? 79.597 7.670 -133.329 1.00 44.31 163 ASN A C 1
ATOM 1278 O O . ASN A 1 163 ? 79.234 8.268 -132.321 1.00 44.31 163 ASN A O 1
ATOM 1282 N N . ARG A 1 164 ? 78.723 7.478 -134.337 1.00 48.72 164 ARG A N 1
ATOM 1283 C CA . ARG A 1 164 ? 77.283 7.868 -134.246 1.00 48.72 164 ARG A CA 1
ATOM 1284 C C . ARG A 1 164 ? 76.351 6.742 -133.757 1.00 48.72 164 ARG A C 1
ATOM 1286 O O . ARG A 1 164 ? 75.288 7.015 -133.217 1.00 48.72 164 ARG A O 1
ATOM 1293 N N . TRP A 1 165 ? 76.754 5.475 -133.891 1.00 50.00 165 TRP A N 1
ATOM 1294 C CA . TRP A 1 165 ? 75.885 4.308 -133.641 1.00 50.00 165 TRP A CA 1
ATOM 1295 C C . TRP A 1 165 ? 75.964 3.734 -132.214 1.00 50.00 165 TRP A C 1
ATOM 1297 O O . TRP A 1 165 ? 75.076 2.992 -131.802 1.00 50.00 165 TRP A O 1
ATOM 1307 N N . LYS A 1 166 ? 76.984 4.105 -131.424 1.00 50.75 166 LYS A N 1
ATOM 1308 C CA . LYS A 1 166 ? 77.094 3.705 -130.007 1.00 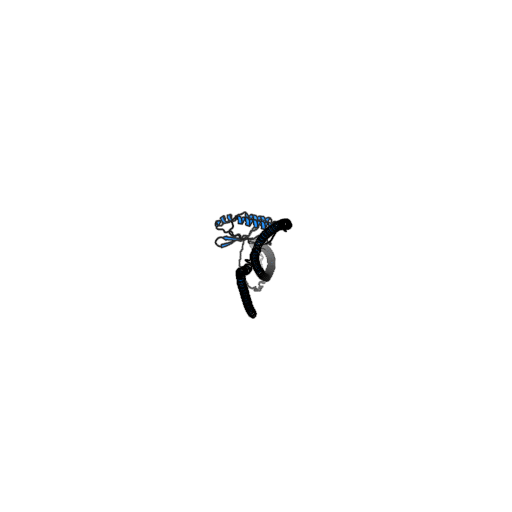50.75 166 LYS A CA 1
ATOM 1309 C C . LYS A 1 166 ? 76.190 4.537 -129.083 1.00 50.75 166 LYS A C 1
ATOM 1311 O O . LYS A 1 166 ? 75.751 4.027 -128.059 1.00 50.75 166 LYS A O 1
ATOM 1316 N N . SER A 1 167 ? 75.826 5.761 -129.476 1.00 55.75 167 SER A N 1
ATOM 1317 C CA . SER A 1 167 ? 74.976 6.649 -128.667 1.00 55.75 167 SER A CA 1
ATOM 1318 C C . SER A 1 167 ? 73.524 6.172 -128.558 1.00 55.75 167 SER A C 1
ATOM 1320 O O . SER A 1 167 ? 72.957 6.234 -127.475 1.00 55.75 167 SER A O 1
ATOM 1322 N N . ALA A 1 168 ? 72.927 5.621 -129.621 1.00 57.06 168 ALA A N 1
ATOM 1323 C CA . ALA A 1 168 ? 71.517 5.205 -129.602 1.00 57.06 168 ALA A CA 1
ATOM 1324 C C . ALA A 1 168 ? 71.238 4.019 -128.653 1.00 57.06 168 ALA A C 1
ATOM 1326 O O . ALA A 1 168 ? 70.214 3.988 -127.976 1.00 57.06 168 ALA A O 1
ATOM 1327 N N . ARG A 1 169 ? 72.169 3.057 -128.550 1.00 59.28 169 ARG A N 1
ATOM 1328 C CA . ARG A 1 169 ? 72.031 1.898 -127.646 1.00 59.28 169 ARG A CA 1
ATOM 1329 C C . ARG A 1 169 ? 72.220 2.292 -126.174 1.00 59.28 169 ARG A C 1
ATOM 1331 O O . ARG A 1 169 ? 71.545 1.753 -125.305 1.00 59.28 169 ARG A O 1
ATOM 1338 N N . VAL A 1 170 ? 73.094 3.267 -125.913 1.00 61.44 170 VAL A N 1
ATOM 1339 C CA . VAL A 1 170 ? 73.297 3.856 -124.580 1.00 61.44 170 VAL A CA 1
ATOM 1340 C C . VAL A 1 170 ? 72.086 4.692 -124.152 1.00 61.44 170 VAL A C 1
ATOM 1342 O O . VAL A 1 170 ? 71.719 4.641 -122.986 1.00 61.44 170 VAL A O 1
ATOM 1345 N N . ILE A 1 171 ? 71.433 5.410 -125.073 1.00 63.53 171 ILE A N 1
ATOM 1346 C CA . ILE A 1 171 ? 70.204 6.170 -124.784 1.00 63.53 171 ILE A CA 1
ATOM 1347 C C . ILE A 1 171 ? 69.053 5.222 -124.414 1.00 63.53 171 ILE A C 1
ATOM 1349 O O . ILE A 1 171 ? 68.494 5.363 -123.333 1.00 63.53 171 ILE A O 1
ATOM 1353 N N . LYS A 1 172 ? 68.798 4.172 -125.210 1.00 63.97 172 LYS A N 1
ATOM 1354 C CA . LYS A 1 172 ? 67.718 3.202 -124.936 1.00 63.97 172 LYS A CA 1
ATOM 1355 C C . LYS A 1 172 ? 67.914 2.418 -123.627 1.00 63.97 172 LYS A C 1
ATOM 1357 O O . LYS A 1 172 ? 66.960 2.114 -122.922 1.00 63.97 172 LYS A O 1
ATOM 1362 N N . SER A 1 173 ? 69.165 2.112 -123.270 1.00 70.12 173 SER A N 1
ATOM 1363 C CA . SER A 1 173 ? 69.501 1.501 -121.974 1.00 70.12 173 SER A CA 1
ATOM 1364 C C . SER A 1 173 ? 69.338 2.471 -120.798 1.00 70.12 173 SER A C 1
ATOM 1366 O O . SER A 1 173 ? 69.061 2.026 -119.686 1.00 70.12 173 SER A O 1
ATOM 1368 N N . LYS A 1 174 ? 69.538 3.777 -121.016 1.00 72.81 174 LYS A N 1
ATOM 1369 C CA . LYS A 1 174 ? 69.329 4.815 -119.997 1.00 72.81 174 LYS A CA 1
ATOM 1370 C C . LYS A 1 174 ? 67.846 5.120 -119.781 1.00 72.81 174 LYS A C 1
ATOM 1372 O O . LYS A 1 174 ? 67.484 5.383 -118.641 1.00 72.81 174 LYS A O 1
ATOM 1377 N N . GLU A 1 175 ? 67.024 5.039 -120.828 1.00 74.25 175 GLU A N 1
ATOM 1378 C CA . GLU A 1 175 ? 65.558 5.165 -120.762 1.00 74.25 175 GLU A CA 1
ATOM 1379 C C . GLU A 1 175 ? 64.937 4.028 -119.942 1.00 74.25 175 GLU A C 1
ATOM 1381 O O . GLU A 1 175 ? 64.281 4.307 -118.949 1.00 74.25 175 GLU A O 1
ATOM 1386 N N . GLY A 1 176 ? 65.259 2.759 -120.228 1.00 75.00 176 GLY A N 1
ATOM 1387 C CA . GLY A 1 176 ? 64.752 1.638 -119.416 1.00 75.00 176 GLY A CA 1
ATOM 1388 C C . GLY A 1 176 ? 65.212 1.678 -117.948 1.00 75.00 176 GLY A C 1
ATOM 1389 O O . GLY A 1 176 ? 64.473 1.306 -117.042 1.00 75.00 176 GLY A O 1
ATOM 1390 N N . ALA A 1 177 ? 66.420 2.190 -117.680 1.00 76.62 177 ALA A N 1
ATOM 1391 C CA . ALA A 1 177 ? 66.886 2.428 -116.312 1.00 76.62 177 ALA A CA 1
ATOM 1392 C C . ALA A 1 177 ? 66.198 3.633 -115.640 1.00 76.62 177 ALA A C 1
ATOM 1394 O O . ALA A 1 177 ? 66.154 3.697 -114.413 1.00 76.62 177 ALA A O 1
ATOM 1395 N N . ALA A 1 178 ? 65.710 4.606 -116.415 1.00 78.06 178 ALA A N 1
ATOM 1396 C CA . ALA A 1 178 ? 64.916 5.719 -115.907 1.00 78.06 178 ALA A CA 1
ATOM 1397 C C . ALA A 1 178 ? 63.489 5.266 -115.580 1.00 78.06 178 ALA A C 1
ATOM 1399 O O . ALA A 1 178 ? 63.043 5.530 -114.471 1.00 78.06 178 ALA A O 1
ATOM 1400 N N . GLU A 1 179 ? 62.852 4.493 -116.463 1.00 84.19 179 GLU A N 1
ATOM 1401 C CA . GLU A 1 179 ? 61.530 3.889 -116.241 1.00 84.19 179 GLU A CA 1
ATOM 1402 C C . GLU A 1 179 ? 61.522 2.960 -115.016 1.00 84.19 179 GLU A C 1
ATOM 1404 O O . GLU A 1 179 ? 60.612 3.021 -114.197 1.00 84.19 179 GLU A O 1
ATOM 1409 N N . PHE A 1 180 ? 62.565 2.139 -114.827 1.00 87.25 180 PHE A N 1
ATOM 1410 C CA . PHE A 1 180 ? 62.694 1.297 -113.630 1.00 87.25 180 PHE A CA 1
ATOM 1411 C C . PHE A 1 180 ? 62.814 2.123 -112.342 1.00 87.25 180 PHE A C 1
ATOM 1413 O O . PHE A 1 180 ? 62.187 1.798 -111.335 1.00 87.25 180 PHE A O 1
ATOM 1420 N N . ARG A 1 181 ? 63.608 3.204 -112.363 1.00 88.19 181 ARG A N 1
ATOM 1421 C CA . ARG A 1 181 ? 63.715 4.111 -111.212 1.00 88.19 181 ARG A CA 1
ATOM 1422 C C . ARG A 1 181 ? 62.394 4.814 -110.936 1.00 88.19 181 ARG A C 1
ATOM 1424 O O . ARG A 1 181 ? 62.029 4.934 -109.778 1.00 88.19 181 ARG A O 1
ATOM 1431 N N . GLU A 1 182 ? 61.692 5.260 -111.971 1.00 91.25 182 GLU A N 1
ATOM 1432 C CA . GLU A 1 182 ? 60.383 5.899 -111.849 1.00 91.25 182 GLU A CA 1
ATOM 1433 C C . GLU A 1 182 ? 59.346 4.941 -111.253 1.00 91.25 182 GLU A C 1
ATOM 1435 O O . GLU A 1 182 ? 58.677 5.300 -110.292 1.00 91.25 182 GLU A O 1
ATOM 1440 N N . ALA A 1 183 ? 59.280 3.693 -111.727 1.00 86.69 183 ALA A N 1
ATOM 1441 C CA . ALA A 1 183 ? 58.412 2.670 -111.148 1.00 86.69 183 ALA A CA 1
ATOM 1442 C C . ALA A 1 183 ? 58.729 2.404 -109.664 1.00 86.69 183 ALA A C 1
ATOM 1444 O O . ALA A 1 183 ? 57.815 2.368 -108.846 1.00 86.69 183 ALA A O 1
ATOM 1445 N N . HIS A 1 184 ? 60.013 2.292 -109.308 1.00 91.25 184 HIS A N 1
ATOM 1446 C CA . HIS A 1 184 ? 60.452 2.129 -107.920 1.00 91.25 184 HIS A CA 1
ATOM 1447 C C . HIS A 1 184 ? 60.127 3.356 -107.053 1.00 91.25 184 HIS A C 1
ATOM 1449 O O . HIS A 1 184 ? 59.716 3.211 -105.906 1.00 91.25 184 HIS A O 1
ATOM 1455 N N . PHE A 1 185 ? 60.299 4.574 -107.575 1.00 93.31 185 PHE A N 1
ATOM 1456 C CA . PHE A 1 185 ? 59.919 5.791 -106.854 1.00 93.31 185 PHE A CA 1
ATOM 1457 C C . PHE A 1 185 ? 58.408 5.880 -106.650 1.00 93.31 185 PHE A C 1
ATOM 1459 O O . PHE A 1 185 ? 57.986 6.249 -105.562 1.00 93.31 185 PHE A O 1
ATOM 1466 N N . ASN A 1 186 ? 57.608 5.481 -107.639 1.00 93.56 186 ASN A N 1
ATOM 1467 C CA . ASN A 1 186 ? 56.154 5.430 -107.510 1.00 93.56 186 ASN A CA 1
ATOM 1468 C C . ASN A 1 186 ? 55.707 4.382 -106.474 1.00 93.56 186 ASN A C 1
ATOM 1470 O O . ASN A 1 186 ? 54.743 4.609 -105.748 1.00 93.56 186 ASN A O 1
ATOM 1474 N N . GLU A 1 187 ? 56.388 3.235 -106.389 1.00 93.88 187 GLU A N 1
ATOM 1475 C CA . GLU A 1 187 ? 56.136 2.220 -105.355 1.00 93.88 187 GLU A CA 1
ATOM 1476 C C . GLU A 1 187 ? 56.494 2.751 -103.962 1.00 93.88 187 GLU A C 1
ATOM 1478 O O . GLU A 1 187 ? 55.659 2.718 -103.061 1.00 93.88 187 GLU A O 1
ATOM 1483 N N . LEU A 1 188 ? 57.670 3.371 -103.821 1.00 94.81 188 LEU A N 1
ATOM 1484 C CA . LEU A 1 188 ? 58.090 4.025 -102.583 1.00 94.81 188 LEU A CA 1
ATOM 1485 C C . LEU A 1 188 ? 57.118 5.141 -102.165 1.00 94.81 188 LEU A C 1
ATOM 1487 O O . LEU A 1 188 ? 56.802 5.274 -100.987 1.00 94.81 188 LEU A O 1
ATOM 1491 N N . GLU A 1 189 ? 56.620 5.936 -103.112 1.00 95.50 189 GLU A N 1
ATOM 1492 C CA . GLU A 1 189 ? 55.631 6.982 -102.848 1.00 95.50 189 GLU A CA 1
ATOM 1493 C C . GLU A 1 189 ? 54.307 6.391 -102.344 1.00 95.50 189 GLU A C 1
ATOM 1495 O O . GLU A 1 189 ? 53.721 6.920 -101.394 1.00 95.50 189 GLU A O 1
ATOM 1500 N N . ARG A 1 190 ? 53.850 5.266 -102.914 1.00 93.88 190 ARG A N 1
ATOM 1501 C CA . ARG A 1 190 ? 52.665 4.552 -102.411 1.00 93.88 190 ARG A CA 1
ATOM 1502 C C . ARG A 1 190 ? 52.882 4.009 -101.003 1.00 93.88 190 ARG A C 1
ATOM 1504 O O . ARG A 1 190 ? 51.990 4.175 -100.174 1.00 93.88 190 ARG A O 1
ATOM 1511 N N . ASP A 1 191 ? 54.037 3.413 -100.725 1.00 96.06 191 ASP A N 1
ATOM 1512 C CA . ASP A 1 191 ? 54.365 2.874 -99.402 1.00 96.06 191 ASP A CA 1
ATOM 1513 C C . ASP A 1 191 ? 54.459 3.982 -98.349 1.00 96.06 191 ASP A C 1
ATOM 1515 O O . ASP A 1 191 ? 53.875 3.868 -97.271 1.00 96.06 191 ASP A O 1
ATOM 1519 N N . ILE A 1 192 ? 55.115 5.100 -98.679 1.00 95.81 192 ILE A N 1
ATOM 1520 C CA . ILE A 1 192 ? 55.166 6.288 -97.816 1.00 95.81 192 ILE A CA 1
ATOM 1521 C C . ILE A 1 192 ? 53.750 6.813 -97.563 1.00 95.81 192 ILE A C 1
ATOM 1523 O O . ILE A 1 192 ? 53.396 7.091 -96.420 1.00 95.81 192 ILE A O 1
ATOM 1527 N N . THR A 1 193 ? 52.913 6.901 -98.599 1.00 95.50 193 THR A N 1
ATOM 1528 C CA . THR A 1 193 ? 51.519 7.351 -98.459 1.00 95.50 193 THR A CA 1
ATOM 1529 C C . THR A 1 193 ? 50.716 6.417 -97.548 1.00 95.50 193 THR A C 1
ATOM 1531 O O . THR A 1 193 ? 49.952 6.885 -96.703 1.00 95.50 193 THR A O 1
ATOM 1534 N N . ALA A 1 194 ? 50.905 5.101 -97.673 1.00 95.00 194 ALA A N 1
ATOM 1535 C CA . ALA A 1 194 ? 50.246 4.112 -96.826 1.00 95.00 194 ALA A CA 1
ATOM 1536 C C . ALA A 1 194 ? 50.704 4.206 -95.361 1.00 95.00 194 ALA A C 1
ATOM 1538 O O . ALA A 1 194 ? 49.869 4.148 -94.458 1.00 95.00 194 ALA A O 1
ATOM 1539 N N . LEU A 1 195 ? 52.005 4.399 -95.118 1.00 96.38 195 LEU A N 1
ATOM 1540 C CA . LEU A 1 195 ? 52.551 4.599 -93.774 1.00 96.38 195 LEU A CA 1
ATOM 1541 C C . LEU A 1 195 ? 52.042 5.894 -93.137 1.00 96.38 195 LEU A C 1
ATOM 1543 O O . LEU A 1 195 ? 51.673 5.886 -91.966 1.00 96.38 195 LEU A O 1
ATOM 1547 N N . VAL A 1 196 ? 51.960 6.988 -93.899 1.00 96.25 196 VAL A N 1
ATOM 1548 C CA . VAL A 1 196 ? 51.393 8.255 -93.413 1.00 96.25 196 VAL A CA 1
ATOM 1549 C C . VAL A 1 196 ? 49.933 8.073 -92.996 1.00 96.25 196 VAL A C 1
ATOM 1551 O O . VAL A 1 196 ? 49.555 8.525 -91.920 1.00 96.25 196 VAL A O 1
ATOM 1554 N N . ALA A 1 197 ? 49.123 7.365 -93.788 1.00 94.88 197 ALA A N 1
ATOM 1555 C CA . ALA A 1 197 ? 47.728 7.098 -93.437 1.00 94.88 197 ALA A CA 1
ATOM 1556 C C . ALA A 1 197 ? 47.588 6.226 -92.170 1.00 94.88 197 ALA A C 1
ATOM 1558 O O . ALA A 1 197 ? 46.700 6.460 -91.347 1.00 94.88 197 ALA A O 1
ATOM 1559 N N . GLN A 1 198 ? 48.475 5.242 -91.980 1.00 95.88 198 GLN A N 1
ATOM 1560 C CA . GLN A 1 198 ? 48.515 4.442 -90.750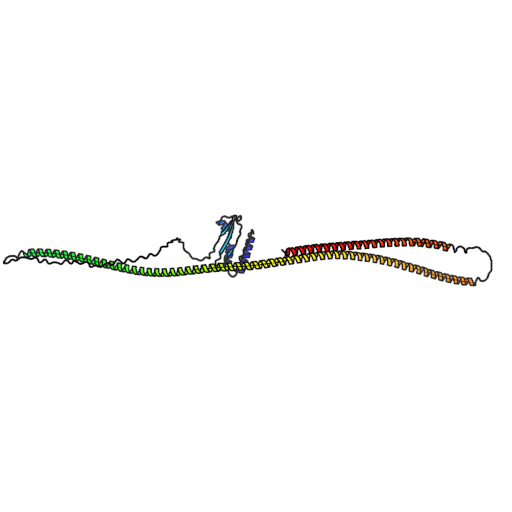 1.00 95.88 198 GLN A CA 1
ATOM 1561 C C . GLN A 1 198 ? 48.906 5.287 -89.536 1.00 95.88 198 GLN A C 1
ATOM 1563 O O . GLN A 1 198 ? 48.233 5.213 -88.511 1.00 95.88 198 GLN A O 1
ATOM 1568 N N . LEU A 1 199 ? 49.938 6.128 -89.660 1.00 96.56 199 LEU A N 1
ATOM 1569 C CA . LEU A 1 199 ? 50.366 7.027 -88.586 1.00 96.56 199 LEU A CA 1
ATOM 1570 C C . LEU A 1 199 ? 49.262 8.009 -88.192 1.00 96.56 199 LEU A C 1
ATOM 1572 O O . LEU A 1 199 ? 49.033 8.198 -87.005 1.00 96.56 199 LEU A O 1
ATOM 1576 N N . GLN A 1 200 ? 48.532 8.562 -89.163 1.00 95.88 200 GLN A N 1
ATOM 1577 C CA . GLN A 1 200 ? 47.368 9.411 -88.894 1.00 95.88 200 GLN A CA 1
ATOM 1578 C C . GLN A 1 200 ? 46.265 8.655 -88.143 1.00 95.88 200 GLN A C 1
ATOM 1580 O O . GLN A 1 200 ? 45.645 9.204 -87.240 1.00 95.88 200 GLN A O 1
ATOM 1585 N N . THR A 1 201 ? 46.035 7.382 -88.479 1.00 95.88 201 THR A N 1
ATOM 1586 C CA . THR A 1 201 ? 45.056 6.549 -87.762 1.00 95.88 201 THR A CA 1
ATOM 1587 C C . THR A 1 201 ? 45.489 6.337 -86.309 1.00 95.88 201 THR A C 1
ATOM 1589 O O . THR A 1 201 ? 44.707 6.577 -85.392 1.00 95.88 201 THR A O 1
ATOM 1592 N N . TRP A 1 202 ? 46.751 5.970 -86.080 1.00 96.88 202 TRP A N 1
ATOM 1593 C CA . TRP A 1 202 ? 47.293 5.791 -84.730 1.00 96.88 202 TRP A CA 1
ATOM 1594 C C . TRP A 1 202 ? 47.294 7.085 -83.916 1.00 96.88 202 TRP A C 1
ATOM 1596 O O . TRP A 1 202 ? 46.994 7.050 -82.728 1.00 96.88 202 TRP A O 1
ATOM 1606 N N . GLU A 1 203 ? 47.587 8.226 -84.541 1.00 96.62 203 GLU A N 1
ATOM 1607 C CA . GLU A 1 203 ? 47.496 9.539 -83.898 1.00 96.62 203 GLU A CA 1
ATOM 1608 C C . GLU A 1 203 ? 46.072 9.794 -83.383 1.00 96.62 203 GLU A C 1
ATOM 1610 O O . GLU A 1 203 ? 45.896 10.100 -82.205 1.00 96.62 203 GLU A O 1
ATOM 1615 N N . THR A 1 204 ? 45.045 9.540 -84.206 1.00 95.88 204 THR A N 1
ATOM 1616 C CA . THR A 1 204 ? 43.643 9.696 -83.776 1.00 95.88 204 THR A CA 1
ATOM 1617 C C . THR A 1 204 ? 43.222 8.715 -82.675 1.00 95.88 204 THR A C 1
ATOM 1619 O O . THR A 1 204 ? 42.452 9.081 -81.787 1.00 95.88 204 THR A O 1
ATOM 1622 N N . GLU A 1 205 ? 43.734 7.480 -82.682 1.00 96.44 205 GLU A N 1
ATOM 1623 C CA . GLU A 1 205 ? 43.473 6.499 -81.617 1.00 96.44 205 GLU A CA 1
ATOM 1624 C C . GLU A 1 205 ? 44.119 6.923 -80.291 1.00 96.44 205 GLU A C 1
ATOM 1626 O O . GLU A 1 205 ? 43.482 6.858 -79.237 1.00 96.44 205 GLU A O 1
ATOM 1631 N N . VAL A 1 206 ? 45.360 7.419 -80.338 1.00 96.62 206 VAL A N 1
ATOM 1632 C CA . VAL A 1 206 ? 46.070 7.947 -79.164 1.00 96.62 206 VAL A CA 1
ATOM 1633 C C . VAL A 1 206 ? 45.345 9.166 -78.590 1.00 96.62 206 VAL A C 1
ATOM 1635 O O . VAL A 1 206 ? 45.179 9.251 -77.372 1.00 96.62 206 VAL A O 1
ATOM 1638 N N . GLU A 1 207 ? 44.861 10.078 -79.436 1.00 96.25 207 GLU A N 1
ATOM 1639 C CA . GLU A 1 207 ? 44.043 11.217 -79.000 1.00 96.25 207 GLU A CA 1
ATOM 1640 C C . GLU A 1 207 ? 42.732 10.767 -78.335 1.00 96.25 207 GLU A C 1
ATOM 1642 O O . GLU A 1 207 ? 42.370 11.286 -77.275 1.00 96.25 207 GLU A O 1
ATOM 1647 N N . SER A 1 208 ? 42.047 9.765 -78.902 1.00 96.44 208 SER A N 1
ATOM 1648 C CA . SER A 1 208 ? 40.826 9.193 -78.316 1.00 96.44 208 SER A CA 1
ATOM 1649 C C . SER A 1 208 ? 41.092 8.591 -76.934 1.00 96.44 208 SER A C 1
ATOM 1651 O O . SER A 1 208 ? 40.390 8.903 -75.971 1.00 96.44 208 SER A O 1
ATOM 1653 N N . HIS A 1 209 ? 42.147 7.784 -76.798 1.00 95.94 209 HIS A N 1
ATOM 1654 C CA . HIS A 1 209 ? 42.533 7.192 -75.514 1.00 95.94 209 HIS A CA 1
ATOM 1655 C C . HIS A 1 209 ? 42.934 8.254 -74.481 1.00 95.94 209 HIS A C 1
ATOM 1657 O O . HIS A 1 209 ? 42.614 8.119 -73.300 1.00 95.94 209 HIS A O 1
ATOM 1663 N N . ALA A 1 210 ? 43.604 9.333 -74.898 1.00 95.88 210 ALA A N 1
ATOM 1664 C CA . ALA A 1 210 ? 43.940 10.439 -74.004 1.00 95.88 210 ALA A CA 1
ATOM 1665 C C . ALA A 1 210 ? 42.679 11.138 -73.458 1.00 95.88 210 ALA A C 1
ATOM 1667 O O . ALA A 1 210 ? 42.626 11.491 -72.276 1.00 95.88 210 ALA A O 1
ATOM 1668 N N . LEU A 1 211 ? 41.641 11.302 -74.285 1.00 95.69 211 LEU A N 1
ATOM 1669 C CA . LEU A 1 211 ? 40.354 11.862 -73.863 1.00 95.69 211 LEU A CA 1
ATOM 1670 C C . LEU A 1 211 ? 39.619 10.940 -72.871 1.00 95.69 211 LEU A C 1
ATOM 1672 O O . LEU A 1 211 ? 39.091 11.410 -71.856 1.00 95.69 211 LEU A O 1
ATOM 1676 N N . GLU A 1 212 ? 39.608 9.633 -73.133 1.00 97.00 212 GLU A N 1
ATOM 1677 C CA . GLU A 1 212 ? 39.032 8.628 -72.230 1.00 97.00 212 GLU A CA 1
ATOM 1678 C C . GLU A 1 212 ? 39.757 8.604 -70.880 1.00 97.00 212 GLU A C 1
ATOM 1680 O O . GLU A 1 212 ? 39.113 8.646 -69.829 1.00 97.00 212 GLU A O 1
ATOM 1685 N N . LEU A 1 213 ? 41.094 8.632 -70.888 1.00 96.88 213 LEU A N 1
ATOM 1686 C CA . LEU A 1 213 ? 41.904 8.709 -69.672 1.00 96.88 213 LEU A CA 1
ATOM 1687 C C . LEU A 1 213 ? 41.605 9.975 -68.865 1.00 96.88 213 LEU A C 1
ATOM 1689 O O . LEU A 1 213 ? 41.415 9.888 -67.654 1.00 96.88 213 LEU A O 1
ATOM 1693 N N . ASN A 1 214 ? 41.485 11.137 -69.511 1.00 96.88 214 ASN A N 1
ATOM 1694 C CA . ASN A 1 214 ? 41.117 12.382 -68.828 1.00 96.88 214 ASN A CA 1
ATOM 1695 C C . ASN A 1 214 ? 39.717 12.314 -68.197 1.00 96.88 214 ASN A C 1
ATOM 1697 O O . ASN A 1 214 ? 39.496 12.824 -67.092 1.00 96.88 214 ASN A O 1
ATOM 1701 N N . THR A 1 215 ? 38.776 11.647 -68.868 1.00 96.94 215 THR A N 1
ATOM 1702 C CA . THR A 1 215 ? 37.440 11.392 -68.317 1.00 96.94 215 THR A CA 1
ATOM 1703 C C . THR A 1 215 ? 37.533 10.486 -67.090 1.00 96.94 215 THR A C 1
ATOM 1705 O O . THR A 1 215 ? 36.976 10.810 -66.041 1.00 96.94 215 THR A O 1
ATOM 1708 N N . HIS A 1 216 ? 38.299 9.395 -67.170 1.00 96.50 216 HIS A N 1
ATOM 1709 C CA . HIS A 1 216 ? 38.523 8.499 -66.039 1.00 96.50 216 HIS A CA 1
ATOM 1710 C C . HIS A 1 216 ? 39.171 9.209 -64.850 1.00 96.50 216 HIS A C 1
ATOM 1712 O O . HIS A 1 216 ? 38.653 9.088 -63.740 1.00 96.50 216 HIS A O 1
ATOM 1718 N N . ILE A 1 217 ? 40.219 10.005 -65.073 1.00 97.75 217 ILE A N 1
ATOM 1719 C CA . ILE A 1 217 ? 40.868 10.808 -64.026 1.00 97.75 217 ILE A CA 1
ATOM 1720 C C . ILE A 1 217 ? 39.836 11.705 -63.335 1.00 97.75 217 ILE A C 1
ATOM 1722 O O . ILE A 1 217 ? 39.731 11.682 -62.112 1.00 97.75 217 ILE A O 1
ATOM 1726 N N . SER A 1 218 ? 38.998 12.404 -64.105 1.00 95.62 218 SER A N 1
ATOM 1727 C CA . SER A 1 218 ? 37.953 13.277 -63.552 1.00 95.62 218 SER A CA 1
ATOM 1728 C C . SER A 1 218 ? 36.948 12.509 -62.680 1.00 95.62 218 SER A C 1
ATOM 1730 O O . SER A 1 218 ? 36.575 12.965 -61.595 1.00 95.62 218 SER A O 1
ATOM 1732 N N . THR A 1 219 ? 36.530 11.312 -63.111 1.00 97.06 219 THR A N 1
ATOM 1733 C CA . THR A 1 219 ? 35.626 10.461 -62.314 1.00 97.06 219 THR A CA 1
ATOM 1734 C C . THR A 1 219 ? 36.283 9.924 -61.045 1.00 97.06 219 THR A C 1
ATOM 1736 O O . THR A 1 219 ? 35.621 9.837 -60.012 1.00 97.06 219 THR A O 1
ATOM 1739 N N . VAL A 1 220 ? 37.574 9.582 -61.097 1.00 97.44 220 VAL A N 1
ATOM 1740 C CA . VAL A 1 220 ? 38.329 9.104 -59.933 1.00 97.44 220 VAL A CA 1
ATOM 1741 C C . VAL A 1 220 ? 38.471 10.224 -58.911 1.00 97.44 220 VAL A C 1
ATOM 1743 O O . VAL A 1 220 ? 38.122 10.012 -57.757 1.00 97.44 220 VAL A O 1
ATOM 1746 N N . THR A 1 221 ? 38.850 11.434 -59.330 1.00 97.06 221 THR A N 1
ATOM 1747 C CA . THR A 1 221 ? 38.948 12.592 -58.428 1.00 97.06 221 THR A CA 1
ATOM 1748 C C . THR A 1 221 ? 37.612 12.919 -57.756 1.00 97.06 221 THR A C 1
ATOM 1750 O O . THR A 1 221 ? 37.581 13.230 -56.569 1.00 97.06 221 THR A O 1
ATOM 1753 N N . THR A 1 222 ? 36.495 12.798 -58.484 1.00 97.06 222 THR A N 1
ATOM 1754 C CA . THR A 1 222 ? 35.153 13.007 -57.909 1.00 97.06 222 THR A CA 1
ATOM 1755 C C . THR A 1 222 ? 34.836 11.957 -56.839 1.00 97.06 222 THR A C 1
ATOM 1757 O O . THR A 1 222 ? 34.418 12.295 -55.732 1.00 97.06 222 THR A O 1
ATOM 1760 N N . ARG A 1 223 ? 35.112 10.679 -57.121 1.00 97.06 223 ARG A N 1
ATOM 1761 C CA . ARG A 1 223 ? 34.923 9.596 -56.143 1.00 97.06 223 ARG A CA 1
ATOM 1762 C C . ARG A 1 223 ? 35.833 9.738 -54.929 1.00 97.06 223 ARG A C 1
ATOM 1764 O O . ARG A 1 223 ? 35.410 9.446 -53.819 1.00 97.06 223 ARG A O 1
ATOM 1771 N N . GLU A 1 224 ? 37.068 10.194 -55.114 1.00 97.62 224 GLU A N 1
ATOM 1772 C CA . GLU A 1 224 ? 37.987 10.462 -54.005 1.00 97.62 224 GLU A CA 1
ATOM 1773 C C . GLU A 1 224 ? 37.445 11.548 -53.068 1.00 97.62 224 GLU A C 1
ATOM 1775 O O . GLU A 1 224 ? 37.544 11.391 -51.850 1.00 97.62 224 GLU A O 1
ATOM 1780 N N . SER A 1 225 ? 36.830 12.614 -53.602 1.00 95.56 225 SER A N 1
ATOM 1781 C CA . SER A 1 225 ? 36.148 13.607 -52.761 1.00 95.56 225 SER A CA 1
ATOM 1782 C C . SER A 1 225 ? 34.937 13.026 -52.029 1.00 95.56 225 SER A C 1
ATOM 1784 O O . SER A 1 225 ? 34.836 13.214 -50.823 1.00 95.56 225 SER A O 1
ATOM 1786 N N . GLU A 1 226 ? 34.087 12.246 -52.703 1.00 97.75 226 GLU A N 1
ATOM 1787 C CA . GLU A 1 226 ? 32.920 11.607 -52.070 1.00 97.75 226 GLU A CA 1
ATOM 1788 C C . GLU A 1 226 ? 33.333 10.652 -50.939 1.00 97.75 226 GLU A C 1
ATOM 1790 O O . GLU A 1 226 ? 32.744 10.658 -49.861 1.00 97.75 226 GLU A O 1
ATOM 1795 N N . VAL A 1 227 ? 34.386 9.854 -51.147 1.00 97.38 227 VAL A N 1
ATOM 1796 C CA . VAL A 1 227 ? 34.931 8.953 -50.118 1.00 97.38 227 VAL A CA 1
ATOM 1797 C C . VAL A 1 227 ? 35.489 9.738 -48.933 1.00 97.38 227 VAL A C 1
ATOM 1799 O O . VAL A 1 227 ? 35.358 9.301 -47.788 1.00 97.38 227 VAL A O 1
ATOM 1802 N N . LYS A 1 228 ? 36.113 10.893 -49.182 1.00 97.25 228 LYS A N 1
ATOM 1803 C CA . LYS A 1 228 ? 36.614 11.760 -48.115 1.00 97.25 228 LYS A CA 1
ATOM 1804 C C . LYS A 1 228 ? 35.471 12.339 -47.283 1.00 97.25 228 LYS A C 1
ATOM 1806 O O . LYS A 1 228 ? 35.574 12.314 -46.059 1.00 97.25 228 LYS A O 1
ATOM 1811 N N . ASP A 1 229 ? 34.402 12.791 -47.930 1.00 97.00 229 ASP A N 1
ATOM 1812 C CA . ASP A 1 229 ? 33.220 13.329 -47.254 1.00 97.00 229 ASP A CA 1
ATOM 1813 C C . ASP A 1 229 ? 32.533 12.239 -46.414 1.00 97.00 229 ASP A C 1
ATOM 1815 O O . ASP A 1 229 ? 32.329 12.419 -45.216 1.00 97.00 229 ASP A O 1
ATOM 1819 N N . LEU A 1 230 ? 32.321 11.046 -46.985 1.00 97.75 230 LEU A N 1
ATOM 1820 C CA . LEU A 1 230 ? 31.765 9.897 -46.258 1.00 97.75 230 LEU A CA 1
ATOM 1821 C C . LEU A 1 230 ? 32.604 9.497 -45.041 1.00 97.75 230 LEU A C 1
ATOM 1823 O O . LEU A 1 230 ? 32.062 9.083 -44.018 1.00 97.75 230 LEU A O 1
ATOM 1827 N N . ARG A 1 231 ? 33.933 9.596 -45.137 1.00 97.69 231 ARG A N 1
ATOM 1828 C CA . ARG A 1 231 ? 34.819 9.310 -44.006 1.00 97.69 231 ARG A CA 1
ATOM 1829 C C . ARG A 1 231 ? 34.623 10.316 -42.873 1.00 97.69 231 ARG A C 1
ATOM 1831 O O . ARG A 1 231 ? 34.597 9.901 -41.719 1.00 97.69 231 ARG A O 1
ATOM 1838 N N . SER A 1 232 ? 34.488 11.601 -43.194 1.00 96.69 232 SER A N 1
ATOM 1839 C CA . SER A 1 232 ? 34.207 12.636 -42.196 1.00 96.69 232 SER A CA 1
ATOM 1840 C C . SER A 1 232 ? 32.839 12.439 -41.538 1.00 96.69 232 SER A C 1
ATOM 1842 O O . SER A 1 232 ? 32.756 12.498 -40.314 1.00 96.69 232 SER A O 1
ATOM 1844 N N . ASP A 1 233 ? 31.804 12.098 -42.311 1.00 97.25 233 ASP A N 1
ATOM 1845 C CA . ASP A 1 233 ? 30.471 11.793 -41.771 1.00 97.25 233 ASP A CA 1
ATOM 1846 C C . ASP A 1 233 ? 30.493 10.576 -40.829 1.00 97.25 233 ASP A C 1
ATOM 1848 O O . ASP A 1 233 ? 29.809 10.547 -39.804 1.00 97.25 233 ASP A O 1
ATOM 1852 N N . LEU A 1 234 ? 31.278 9.543 -41.157 1.00 97.62 234 LEU A N 1
ATOM 1853 C CA . LEU A 1 234 ? 31.432 8.364 -40.300 1.00 97.62 234 LEU A CA 1
ATOM 1854 C C . LEU A 1 234 ? 32.137 8.694 -38.979 1.00 97.62 234 LEU A C 1
ATOM 1856 O O . LEU A 1 234 ? 31.710 8.198 -37.939 1.00 97.62 234 LEU A O 1
ATOM 1860 N N . GLU A 1 235 ? 33.160 9.548 -39.006 1.00 97.31 235 GLU A N 1
ATOM 1861 C CA . GLU A 1 235 ? 33.889 9.994 -37.809 1.00 97.31 235 GLU A CA 1
ATOM 1862 C C . GLU A 1 235 ? 33.000 10.845 -36.877 1.00 97.31 235 GLU A C 1
ATOM 1864 O O . GLU A 1 235 ? 33.031 10.686 -35.651 1.00 97.31 235 GLU A O 1
ATOM 1869 N N . GLU A 1 236 ? 32.136 11.695 -37.445 1.00 97.75 236 GLU A N 1
ATOM 1870 C CA . GLU A 1 236 ? 31.118 12.433 -36.682 1.00 97.75 236 GLU A CA 1
ATOM 1871 C C . GLU A 1 236 ? 30.105 11.476 -36.041 1.00 97.75 236 GLU A C 1
ATOM 1873 O O . GLU A 1 236 ? 29.836 11.552 -34.840 1.00 97.75 236 GLU A O 1
ATOM 1878 N N . ARG A 1 237 ? 29.594 10.504 -36.807 1.00 96.50 237 ARG A N 1
ATOM 1879 C CA . ARG A 1 237 ? 28.638 9.514 -36.289 1.00 96.50 237 ARG A CA 1
ATOM 1880 C C . ARG A 1 237 ? 29.233 8.623 -35.203 1.00 96.50 237 ARG A C 1
ATOM 1882 O O . ARG A 1 237 ? 28.512 8.264 -34.273 1.00 96.50 237 ARG A O 1
ATOM 1889 N N . GLU A 1 238 ? 30.504 8.254 -35.313 1.00 97.31 238 GLU A N 1
ATOM 1890 C CA . GLU A 1 238 ? 31.220 7.504 -34.278 1.00 97.31 238 GLU A CA 1
ATOM 1891 C C . GLU A 1 238 ? 31.311 8.317 -32.980 1.00 97.31 238 GLU A C 1
ATOM 1893 O O . GLU A 1 238 ? 30.974 7.813 -31.906 1.00 97.31 238 GLU A O 1
ATOM 1898 N N . SER A 1 239 ? 31.647 9.605 -33.088 1.00 95.69 239 SER A N 1
ATOM 1899 C CA . SER A 1 239 ? 31.678 10.529 -31.948 1.00 95.69 239 SER A CA 1
ATOM 1900 C C . SER A 1 239 ? 30.300 10.675 -31.282 1.00 95.69 239 SER A C 1
ATOM 1902 O O . SER A 1 239 ? 30.190 10.610 -30.055 1.00 95.69 239 SER A O 1
ATOM 1904 N N . ASP A 1 240 ? 29.230 10.789 -32.073 1.00 97.44 240 ASP A N 1
ATOM 1905 C CA . ASP A 1 240 ? 27.845 10.860 -31.586 1.00 97.44 240 ASP A CA 1
ATOM 1906 C C . ASP A 1 240 ? 27.368 9.568 -30.910 1.00 97.44 240 ASP A C 1
ATOM 1908 O O . ASP A 1 240 ? 26.550 9.601 -29.983 1.00 97.44 240 ASP A O 1
ATOM 1912 N N . ILE A 1 241 ? 27.810 8.407 -31.401 1.00 97.44 241 ILE A N 1
ATOM 1913 C CA . ILE A 1 241 ? 27.523 7.114 -30.767 1.00 97.44 241 ILE A CA 1
ATOM 1914 C C . ILE A 1 241 ? 28.241 7.046 -29.424 1.00 97.44 241 ILE A C 1
ATOM 1916 O O . ILE A 1 241 ? 27.595 6.757 -28.418 1.00 97.44 241 ILE A O 1
ATOM 1920 N N . HIS A 1 242 ? 29.525 7.406 -29.381 1.00 96.38 242 HIS A N 1
ATOM 1921 C CA . HIS A 1 242 ? 30.296 7.397 -28.144 1.00 96.38 242 HIS A CA 1
ATOM 1922 C C . HIS A 1 242 ? 29.695 8.331 -27.081 1.00 96.38 242 HIS A C 1
ATOM 1924 O O . HIS A 1 242 ? 29.558 7.949 -25.918 1.00 96.38 242 HIS A O 1
ATOM 1930 N N . GLN A 1 243 ? 29.238 9.525 -27.473 1.00 97.06 243 GLN A N 1
ATOM 1931 C CA . GLN A 1 243 ? 28.554 10.437 -26.554 1.00 97.06 243 GLN A CA 1
ATOM 1932 C C . GLN A 1 243 ? 27.243 9.840 -26.019 1.00 97.06 243 GLN A C 1
ATOM 1934 O O . GLN A 1 243 ? 26.967 9.934 -24.823 1.00 97.06 243 GLN A O 1
ATOM 1939 N N . ARG A 1 244 ? 26.445 9.191 -26.876 1.00 96.00 244 ARG A N 1
ATOM 1940 C CA . ARG A 1 244 ? 25.206 8.518 -26.452 1.00 96.00 244 ARG A CA 1
ATOM 1941 C C . ARG A 1 244 ? 25.469 7.344 -25.516 1.00 96.00 244 ARG A C 1
ATOM 1943 O O . ARG A 1 244 ? 24.698 7.148 -24.579 1.00 96.00 244 ARG A O 1
ATOM 1950 N N . GLU A 1 245 ? 26.545 6.593 -25.728 1.00 97.38 245 GLU A N 1
ATOM 1951 C CA . GLU A 1 245 ? 26.987 5.543 -24.806 1.00 97.38 245 GLU A CA 1
ATOM 1952 C C . GLU A 1 245 ? 27.383 6.131 -23.448 1.00 97.38 245 GLU A C 1
ATOM 1954 O O . GLU A 1 245 ? 26.918 5.654 -22.411 1.00 97.38 245 GLU A O 1
ATOM 1959 N N . CYS A 1 246 ? 28.167 7.215 -23.431 1.00 96.12 246 CYS A N 1
ATOM 1960 C CA . CYS A 1 246 ? 28.487 7.928 -22.195 1.00 96.12 246 CYS A CA 1
ATOM 1961 C C . CYS A 1 246 ? 27.215 8.390 -21.469 1.00 96.12 246 CYS A C 1
ATOM 1963 O O . CYS A 1 246 ? 27.060 8.120 -20.276 1.00 96.12 246 CYS A O 1
ATOM 1965 N N . ASP A 1 247 ? 26.273 9.012 -22.175 1.00 96.62 247 ASP A N 1
ATOM 1966 C CA . ASP A 1 247 ? 25.016 9.473 -21.585 1.00 96.62 247 ASP A CA 1
ATOM 1967 C C . ASP A 1 247 ? 24.188 8.305 -21.031 1.00 96.62 247 ASP A C 1
ATOM 1969 O O . ASP A 1 247 ? 23.665 8.396 -19.917 1.00 96.62 247 ASP A O 1
ATOM 1973 N N . ALA A 1 248 ? 24.106 7.183 -21.755 1.00 97.00 248 ALA A N 1
ATOM 1974 C CA . ALA A 1 248 ? 23.414 5.979 -21.301 1.00 97.00 248 ALA A CA 1
ATOM 1975 C C . ALA A 1 248 ? 23.996 5.456 -19.978 1.00 97.00 248 ALA A C 1
ATOM 1977 O O . ALA A 1 248 ? 23.242 5.229 -19.029 1.00 97.00 248 ALA A O 1
ATOM 1978 N N . THR A 1 249 ? 25.327 5.371 -19.854 1.00 96.81 249 THR A N 1
ATOM 1979 C CA . THR A 1 249 ? 25.971 4.939 -18.597 1.00 96.81 249 THR A CA 1
ATOM 1980 C C . THR A 1 249 ? 25.684 5.894 -17.431 1.00 96.81 249 THR A C 1
ATOM 1982 O O . THR A 1 249 ? 25.458 5.457 -16.299 1.00 96.81 249 THR A O 1
ATOM 1985 N N . VAL A 1 250 ? 25.622 7.207 -17.685 1.00 97.75 250 VAL A N 1
ATOM 1986 C CA . VAL A 1 250 ? 25.253 8.206 -16.670 1.00 97.75 250 VAL A CA 1
ATOM 1987 C C . VAL A 1 250 ? 23.803 8.014 -16.219 1.00 97.75 250 VAL A C 1
ATOM 1989 O O . VAL A 1 250 ? 23.523 8.044 -15.015 1.00 97.75 250 VAL A O 1
ATOM 1992 N N . TRP A 1 251 ? 22.883 7.781 -17.158 1.00 97.00 251 TRP A N 1
ATOM 1993 C CA . TRP A 1 251 ? 21.478 7.509 -16.853 1.00 97.00 251 TRP A CA 1
ATOM 1994 C C . TRP A 1 251 ? 21.294 6.221 -16.050 1.00 97.00 251 TRP A C 1
ATOM 1996 O O . TRP A 1 251 ? 20.539 6.224 -15.076 1.00 97.00 251 TRP A O 1
ATOM 2006 N N . GLU A 1 252 ? 22.014 5.150 -16.380 1.00 97.94 252 GLU A N 1
ATOM 2007 C CA . GLU A 1 252 ? 21.995 3.897 -15.617 1.00 97.94 252 GLU A CA 1
ATOM 2008 C C . GLU A 1 252 ? 22.441 4.109 -14.165 1.00 97.94 252 GLU A C 1
ATOM 2010 O O . GLU A 1 252 ? 21.752 3.691 -13.227 1.00 97.94 252 GLU A O 1
ATOM 2015 N N . ILE A 1 253 ? 23.544 4.835 -13.950 1.00 97.56 253 ILE A N 1
ATOM 2016 C CA . ILE A 1 253 ? 24.021 5.177 -12.602 1.00 97.56 253 ILE A CA 1
ATOM 2017 C C . ILE A 1 253 ? 22.962 5.993 -11.848 1.00 97.56 253 ILE A C 1
ATOM 2019 O O . ILE A 1 253 ? 22.686 5.720 -10.674 1.00 97.56 253 ILE A O 1
ATOM 2023 N N . ALA A 1 254 ? 22.344 6.978 -12.505 1.00 96.69 254 ALA A N 1
ATOM 2024 C CA . ALA A 1 254 ? 21.302 7.804 -11.904 1.00 96.69 254 ALA A CA 1
ATOM 2025 C C . ALA A 1 254 ? 20.066 6.977 -11.504 1.00 96.69 254 ALA A C 1
ATOM 2027 O O . ALA A 1 254 ? 19.537 7.166 -10.403 1.00 96.69 254 ALA A O 1
ATOM 2028 N N . ILE A 1 255 ? 19.642 6.026 -12.343 1.00 97.81 255 ILE A N 1
ATOM 2029 C CA . ILE A 1 255 ? 18.536 5.101 -12.053 1.00 97.81 255 ILE A CA 1
ATOM 2030 C C . ILE A 1 255 ? 18.863 4.247 -10.826 1.00 97.81 255 ILE A C 1
ATOM 2032 O O . ILE A 1 255 ? 18.066 4.206 -9.887 1.00 97.81 255 ILE A O 1
ATOM 2036 N N . VAL A 1 256 ? 20.054 3.642 -10.761 1.00 97.75 256 VAL A N 1
ATOM 2037 C CA . VAL A 1 256 ? 20.471 2.821 -9.609 1.00 97.75 256 VAL A CA 1
ATOM 2038 C C . VAL A 1 256 ? 20.460 3.632 -8.304 1.00 97.75 256 VAL A C 1
ATOM 2040 O O . VAL A 1 256 ? 20.004 3.147 -7.261 1.00 97.75 256 VAL A O 1
ATOM 2043 N N . GLN A 1 257 ? 20.912 4.890 -8.333 1.00 97.81 257 GLN A N 1
ATOM 2044 C CA . GLN A 1 257 ? 20.855 5.771 -7.158 1.00 97.81 257 GLN A CA 1
ATOM 2045 C C . GLN A 1 257 ? 19.415 6.137 -6.775 1.00 97.81 257 GLN A C 1
ATOM 2047 O O . GLN A 1 257 ? 19.060 6.123 -5.589 1.00 97.81 257 GLN A O 1
ATOM 2052 N N . LEU A 1 258 ? 18.563 6.426 -7.761 1.00 97.62 258 LEU A N 1
ATOM 2053 C CA . LEU A 1 258 ? 17.154 6.727 -7.535 1.00 97.62 258 LEU A CA 1
ATOM 2054 C C . LEU A 1 258 ? 16.424 5.529 -6.914 1.00 97.62 258 LEU A C 1
ATOM 2056 O O . LEU A 1 258 ? 15.700 5.700 -5.929 1.00 97.62 258 LEU A O 1
ATOM 2060 N N . GLU A 1 259 ? 16.665 4.316 -7.408 1.00 97.94 259 GLU A N 1
ATOM 2061 C CA . GLU A 1 259 ? 16.127 3.083 -6.833 1.00 97.94 259 GLU A CA 1
ATOM 2062 C C . GLU A 1 259 ? 16.585 2.883 -5.388 1.00 97.94 259 GLU A C 1
ATOM 2064 O O . GLU A 1 259 ? 15.761 2.626 -4.505 1.00 97.94 259 GLU A O 1
ATOM 2069 N N . LYS A 1 260 ? 17.883 3.061 -5.109 1.00 98.31 260 LYS A N 1
ATOM 2070 C CA . LYS A 1 260 ? 18.439 2.952 -3.752 1.00 98.31 260 LYS A CA 1
ATOM 2071 C C . LYS A 1 260 ? 17.788 3.948 -2.788 1.00 98.31 260 LYS A C 1
ATOM 2073 O O . LYS A 1 260 ? 17.403 3.570 -1.675 1.00 98.31 260 LYS A O 1
ATOM 2078 N N . SER A 1 261 ? 17.628 5.204 -3.207 1.00 97.69 261 SER A N 1
ATOM 2079 C CA . SER A 1 261 ? 16.979 6.240 -2.393 1.00 97.69 261 SER A CA 1
ATOM 2080 C C . SER A 1 261 ? 15.495 5.926 -2.152 1.00 97.69 261 SER A C 1
ATOM 2082 O O . SER A 1 261 ? 15.012 6.021 -1.021 1.00 97.69 261 SER A O 1
ATOM 2084 N N . THR A 1 262 ? 14.792 5.439 -3.180 1.00 97.12 262 THR A N 1
ATOM 2085 C CA . THR A 1 262 ? 13.371 5.084 -3.111 1.00 97.12 262 THR A CA 1
ATOM 2086 C C . THR A 1 262 ? 13.140 3.883 -2.198 1.00 97.12 262 THR A C 1
ATOM 2088 O O . THR A 1 262 ? 12.277 3.951 -1.323 1.00 97.12 262 THR A O 1
ATOM 2091 N N . ARG A 1 263 ? 13.953 2.822 -2.312 1.00 98.12 263 ARG A N 1
ATOM 2092 C CA . ARG A 1 263 ? 13.916 1.659 -1.404 1.00 98.12 263 ARG A CA 1
ATOM 2093 C C . ARG A 1 263 ? 14.163 2.067 0.046 1.00 98.12 263 ARG A C 1
ATOM 2095 O O . ARG A 1 263 ? 13.456 1.604 0.940 1.00 98.12 263 ARG A O 1
ATOM 2102 N N . THR A 1 264 ? 15.122 2.961 0.285 1.00 97.56 264 THR A N 1
ATOM 2103 C CA . THR A 1 264 ? 15.420 3.474 1.633 1.00 97.56 264 THR A CA 1
ATOM 2104 C C . THR A 1 264 ? 14.226 4.235 2.213 1.00 97.56 264 THR A C 1
ATOM 2106 O O . THR A 1 264 ? 13.825 3.971 3.347 1.00 97.56 264 THR A O 1
ATOM 2109 N N . ARG A 1 265 ? 13.604 5.120 1.422 1.00 98.06 265 ARG A N 1
ATOM 2110 C CA . ARG A 1 265 ? 12.405 5.870 1.826 1.00 98.06 265 ARG A CA 1
ATOM 2111 C C . ARG A 1 265 ? 11.227 4.946 2.136 1.00 98.06 265 ARG A C 1
ATOM 2113 O O . ARG A 1 265 ? 10.644 5.070 3.206 1.00 98.06 265 ARG A O 1
ATOM 2120 N N . ILE A 1 266 ? 10.922 3.998 1.245 1.00 97.44 266 ILE A N 1
ATOM 2121 C CA . ILE A 1 266 ? 9.840 3.018 1.445 1.00 97.44 266 ILE A CA 1
ATOM 2122 C C . ILE A 1 266 ? 10.096 2.195 2.713 1.00 97.44 266 ILE A C 1
ATOM 2124 O O . ILE A 1 266 ? 9.197 2.019 3.528 1.00 97.44 266 ILE A O 1
ATOM 2128 N N . THR A 1 267 ? 11.333 1.741 2.929 1.00 97.81 267 THR A N 1
ATOM 2129 C CA . THR A 1 267 ? 11.700 0.977 4.132 1.00 97.81 267 THR A CA 1
ATOM 2130 C C . THR A 1 267 ? 11.489 1.792 5.409 1.00 97.81 267 THR A C 1
ATOM 2132 O O . THR A 1 267 ? 10.985 1.263 6.398 1.00 97.81 267 THR A O 1
ATOM 2135 N N . ALA A 1 268 ? 11.859 3.075 5.409 1.00 96.44 268 ALA A N 1
ATOM 2136 C CA . ALA A 1 268 ? 11.637 3.959 6.551 1.00 96.44 268 ALA A CA 1
ATOM 2137 C C . ALA A 1 268 ? 10.139 4.192 6.814 1.00 96.44 268 ALA A C 1
ATOM 2139 O O . ALA A 1 268 ? 9.696 4.082 7.954 1.00 96.44 268 ALA A O 1
ATOM 2140 N N . GLU A 1 269 ? 9.349 4.436 5.765 1.00 98.00 269 GLU A N 1
ATOM 2141 C CA . GLU A 1 269 ? 7.897 4.620 5.870 1.00 98.00 269 GLU A CA 1
ATOM 2142 C C . GLU A 1 269 ? 7.196 3.367 6.415 1.00 98.00 269 GLU A C 1
ATOM 2144 O O . GLU A 1 269 ? 6.364 3.464 7.318 1.00 98.00 269 GLU A O 1
ATOM 2149 N N . LEU A 1 270 ? 7.570 2.180 5.926 1.00 97.81 270 LEU A N 1
ATOM 2150 C CA . LEU A 1 270 ? 7.036 0.909 6.422 1.00 97.81 270 LEU A CA 1
ATOM 2151 C C . LEU A 1 270 ? 7.390 0.672 7.895 1.00 97.81 270 LEU A C 1
ATOM 2153 O O . LEU A 1 270 ? 6.534 0.221 8.652 1.00 97.81 270 LEU A O 1
ATOM 2157 N N . LYS A 1 271 ? 8.608 1.028 8.329 1.00 97.88 271 LYS A N 1
ATOM 2158 C CA . LYS A 1 271 ? 8.998 0.955 9.748 1.00 97.88 271 LYS A CA 1
ATOM 2159 C C . LYS A 1 271 ? 8.137 1.862 10.629 1.00 97.88 271 LYS A C 1
ATOM 2161 O O . LYS A 1 271 ? 7.700 1.419 11.685 1.00 97.88 271 LYS A O 1
ATOM 2166 N N . CYS A 1 272 ? 7.864 3.096 10.201 1.00 95.62 272 CYS A N 1
ATOM 2167 C CA . CYS A 1 272 ? 6.973 3.999 10.935 1.00 95.62 272 CYS A CA 1
ATOM 2168 C C . CYS A 1 272 ? 5.552 3.431 11.036 1.00 95.62 272 CYS A C 1
ATOM 2170 O O . CYS A 1 272 ? 5.014 3.340 12.135 1.00 95.62 272 CYS A O 1
ATOM 2172 N N . ARG A 1 273 ? 4.980 2.955 9.921 1.00 96.12 273 ARG A N 1
ATOM 2173 C CA . ARG A 1 273 ? 3.636 2.351 9.917 1.00 96.12 273 ARG A CA 1
ATOM 2174 C C . ARG A 1 273 ? 3.538 1.104 10.794 1.00 96.12 273 ARG A C 1
ATOM 2176 O O . ARG A 1 273 ? 2.499 0.878 11.404 1.00 96.12 273 ARG A O 1
ATOM 2183 N N . PHE A 1 274 ? 4.599 0.302 10.862 1.00 95.88 274 PHE A N 1
ATOM 2184 C CA . PHE A 1 274 ? 4.650 -0.865 11.741 1.00 95.88 274 PHE A CA 1
ATOM 2185 C C . PHE A 1 274 ? 4.624 -0.462 13.222 1.00 95.88 274 PHE A C 1
ATOM 2187 O O . PHE A 1 274 ? 3.851 -1.025 13.990 1.00 95.88 274 PHE A O 1
ATOM 2194 N N . LEU A 1 275 ? 5.387 0.567 13.612 1.00 95.38 275 LEU A N 1
ATOM 2195 C CA . LEU A 1 275 ? 5.353 1.106 14.978 1.00 95.38 275 LEU A CA 1
ATOM 2196 C C . LEU A 1 275 ? 3.983 1.704 15.335 1.00 95.38 275 LEU A C 1
ATOM 2198 O O . LEU A 1 275 ? 3.493 1.493 16.445 1.00 95.38 275 LEU A O 1
ATOM 2202 N N . ASP A 1 276 ? 3.341 2.402 14.395 1.00 95.69 276 ASP A N 1
ATOM 2203 C CA . ASP A 1 276 ? 1.983 2.923 14.581 1.00 95.69 276 ASP A CA 1
ATOM 2204 C C . ASP A 1 276 ? 0.967 1.782 14.764 1.00 95.69 276 ASP A C 1
ATOM 2206 O O . ASP A 1 276 ? 0.093 1.861 15.631 1.00 95.69 276 ASP A O 1
ATOM 2210 N N . ALA A 1 277 ? 1.104 0.695 13.994 1.00 94.94 277 ALA A N 1
ATOM 2211 C CA . ALA A 1 277 ? 0.260 -0.491 14.114 1.00 94.94 277 ALA A CA 1
ATOM 2212 C C . ALA A 1 277 ? 0.450 -1.206 15.464 1.00 94.94 277 ALA A C 1
ATOM 2214 O O . ALA A 1 277 ? -0.540 -1.504 16.129 1.00 94.94 277 ALA A O 1
ATOM 2215 N N . GLU A 1 278 ? 1.692 -1.403 15.921 1.00 96.25 278 GLU A N 1
ATOM 2216 C CA . GLU A 1 278 ? 1.974 -1.956 17.256 1.00 96.25 278 GLU A CA 1
ATOM 2217 C C . GLU A 1 278 ? 1.413 -1.067 18.377 1.00 96.25 278 GLU A C 1
ATOM 2219 O O . GLU A 1 278 ? 0.903 -1.557 19.389 1.00 96.25 278 GLU A O 1
ATOM 2224 N N . SER A 1 279 ? 1.506 0.258 18.224 1.00 96.50 279 SER A N 1
ATOM 2225 C CA . SER A 1 279 ? 0.918 1.202 19.177 1.00 96.50 279 SER A CA 1
ATOM 2226 C C . SER A 1 279 ? -0.607 1.083 19.205 1.00 96.50 279 SER A C 1
ATOM 2228 O O . SER A 1 279 ? -1.204 1.067 20.283 1.00 96.50 279 SER A O 1
ATOM 2230 N N . LEU A 1 280 ? -1.247 0.971 18.039 1.00 96.31 280 LEU A N 1
ATOM 2231 C CA . LEU A 1 280 ? -2.692 0.787 17.930 1.00 96.31 280 LEU A CA 1
ATOM 2232 C C . LEU A 1 280 ? -3.141 -0.540 18.557 1.00 96.31 280 LEU A C 1
ATOM 2234 O O . LEU A 1 280 ? -4.132 -0.558 19.286 1.00 96.31 280 LEU A O 1
ATOM 2238 N N . GLU A 1 281 ? -2.399 -1.626 18.338 1.00 97.25 281 GLU A N 1
ATOM 2239 C CA . GLU A 1 281 ? -2.665 -2.935 18.944 1.00 97.25 281 GLU A CA 1
ATOM 2240 C C . GLU A 1 281 ? -2.610 -2.867 20.478 1.00 97.25 281 GLU A C 1
ATOM 2242 O O . GLU A 1 281 ? -3.533 -3.327 21.156 1.00 97.25 281 GLU A O 1
ATOM 2247 N N . LYS A 1 282 ? -1.601 -2.186 21.041 1.00 96.88 282 LYS A N 1
ATOM 2248 C CA . LYS A 1 282 ? -1.513 -1.924 22.490 1.00 96.88 282 LYS A CA 1
ATOM 2249 C C . LYS A 1 282 ? -2.706 -1.112 23.000 1.00 96.88 282 LYS A C 1
ATOM 2251 O O . LYS A 1 282 ? -3.268 -1.442 24.045 1.00 96.88 282 LYS A O 1
ATOM 2256 N N . CYS A 1 283 ? -3.132 -0.077 22.272 1.00 95.44 283 CYS A N 1
ATOM 2257 C CA . CYS A 1 283 ? -4.317 0.707 22.630 1.00 95.44 283 CYS A CA 1
ATOM 2258 C C . CYS A 1 283 ? -5.605 -0.134 22.610 1.00 95.44 283 CYS A C 1
ATOM 2260 O O . CYS A 1 283 ? -6.437 0.001 23.510 1.00 95.44 283 CYS A O 1
ATOM 2262 N N . ILE A 1 284 ? -5.770 -1.012 21.616 1.00 96.44 284 ILE A N 1
ATOM 2263 C CA . ILE A 1 284 ? -6.909 -1.935 21.526 1.00 96.44 284 ILE A CA 1
ATOM 2264 C C . ILE A 1 284 ? -6.898 -2.913 22.705 1.00 96.44 284 ILE A C 1
ATOM 2266 O O . ILE A 1 284 ? -7.935 -3.099 23.340 1.00 96.44 284 ILE A O 1
ATOM 2270 N N . ALA A 1 285 ? -5.738 -3.477 23.054 1.00 96.94 285 ALA A N 1
ATOM 2271 C CA . ALA A 1 285 ? -5.599 -4.376 24.199 1.00 96.94 285 ALA A CA 1
ATOM 2272 C C . ALA A 1 285 ? -6.015 -3.699 25.519 1.00 96.94 285 ALA A C 1
ATOM 2274 O O . ALA A 1 285 ? -6.818 -4.255 26.266 1.00 96.94 285 ALA A O 1
ATOM 2275 N N . ILE A 1 286 ? -5.553 -2.466 25.765 1.00 97.06 286 ILE A N 1
ATOM 2276 C CA . ILE A 1 286 ? -5.942 -1.672 26.946 1.00 97.06 286 ILE A CA 1
ATOM 2277 C C . ILE A 1 286 ? -7.456 -1.415 26.967 1.00 97.06 286 ILE A C 1
ATOM 2279 O O . ILE A 1 286 ? -8.096 -1.527 28.012 1.00 97.06 286 ILE A O 1
ATOM 2283 N N . ARG A 1 287 ? -8.054 -1.079 25.818 1.00 96.62 287 ARG A N 1
ATOM 2284 C CA . ARG A 1 287 ? -9.499 -0.829 25.726 1.00 96.62 287 ARG A CA 1
ATOM 2285 C C . ARG A 1 287 ? -10.319 -2.092 25.987 1.00 96.62 287 ARG A C 1
ATOM 2287 O O . ARG A 1 287 ? -11.334 -2.009 26.674 1.00 96.62 287 ARG A O 1
ATOM 2294 N N . ASN A 1 288 ? -9.899 -3.234 25.450 1.00 97.69 288 ASN A N 1
ATOM 2295 C CA . ASN A 1 288 ? -10.571 -4.514 25.669 1.00 97.69 288 ASN A CA 1
ATOM 2296 C C . ASN A 1 288 ? -10.505 -4.931 27.140 1.00 97.69 288 ASN A C 1
ATOM 2298 O O . ASN A 1 288 ? -11.499 -5.402 27.686 1.00 97.69 288 ASN A O 1
ATOM 2302 N N . GLU A 1 289 ? -9.374 -4.682 27.799 1.00 97.94 289 GLU A N 1
ATOM 2303 C CA . GLU A 1 289 ? -9.230 -4.897 29.236 1.00 97.94 289 GLU A CA 1
ATOM 2304 C C . GLU A 1 289 ? -10.213 -4.037 30.043 1.00 97.94 289 GLU A C 1
ATOM 2306 O O . GLU A 1 289 ? -10.964 -4.552 30.867 1.00 97.94 289 GLU A O 1
ATOM 2311 N N . ALA A 1 290 ? -10.292 -2.738 29.741 1.00 96.50 290 ALA A N 1
ATOM 2312 C CA . ALA A 1 290 ? -11.236 -1.839 30.402 1.00 96.50 290 ALA A CA 1
ATOM 2313 C C . ALA A 1 290 ? -12.708 -2.233 30.162 1.00 96.50 290 ALA A C 1
ATOM 2315 O O . ALA A 1 290 ? -13.545 -2.082 31.052 1.00 96.50 290 ALA A O 1
ATOM 2316 N N . LEU A 1 291 ? -13.042 -2.742 28.970 1.00 97.25 291 LEU A N 1
ATOM 2317 C CA . LEU A 1 291 ? -14.381 -3.262 28.674 1.00 97.25 291 LEU A CA 1
ATOM 2318 C C . LEU A 1 291 ? -14.703 -4.506 29.505 1.00 97.25 291 LEU A C 1
ATOM 2320 O O . LEU A 1 291 ? -15.805 -4.593 30.041 1.00 97.25 291 LEU A O 1
ATOM 2324 N N . ARG A 1 292 ? -13.738 -5.415 29.670 1.00 97.62 292 ARG A N 1
ATOM 2325 C CA . ARG A 1 292 ? -13.879 -6.604 30.516 1.00 97.62 292 ARG A CA 1
ATOM 2326 C C . ARG A 1 292 ? -14.143 -6.235 31.980 1.00 97.62 292 ARG A C 1
ATOM 2328 O O . ARG A 1 292 ? -15.060 -6.782 32.582 1.00 97.62 292 ARG A O 1
ATOM 2335 N N . GLU A 1 293 ? -13.418 -5.259 32.532 1.00 97.56 293 GLU A N 1
ATOM 2336 C CA . GLU A 1 293 ? -13.680 -4.758 33.894 1.00 97.56 293 GLU A CA 1
ATOM 2337 C C . GLU A 1 293 ? -15.081 -4.137 34.043 1.00 97.56 293 GLU A C 1
ATOM 2339 O O . GLU A 1 293 ? -15.707 -4.218 35.103 1.00 97.56 293 GLU A O 1
ATOM 2344 N N . LEU A 1 294 ? -15.578 -3.453 33.006 1.00 96.50 294 LEU A N 1
ATOM 2345 C CA . LEU A 1 294 ? -16.926 -2.880 33.014 1.00 96.50 294 LEU A CA 1
ATOM 2346 C C . LEU A 1 294 ? -18.010 -3.957 32.937 1.00 96.50 294 LEU A C 1
ATOM 2348 O O . LEU A 1 294 ? -19.053 -3.802 33.574 1.00 96.50 294 LEU A O 1
ATOM 2352 N N . GLU A 1 295 ? -17.768 -5.023 32.179 1.00 97.69 295 GLU A N 1
ATOM 2353 C CA . GLU A 1 295 ? -18.658 -6.179 32.089 1.00 97.69 295 GLU A CA 1
ATOM 2354 C C . GLU A 1 295 ? -18.763 -6.903 33.439 1.00 97.69 295 GLU A C 1
ATOM 2356 O O . GLU A 1 295 ? -19.872 -7.121 33.923 1.00 97.69 295 GLU A O 1
ATOM 2361 N N . GLU A 1 296 ? -17.635 -7.135 34.117 1.00 96.94 296 GLU A N 1
ATOM 2362 C CA . GLU A 1 296 ? -17.605 -7.704 35.472 1.00 96.94 296 GLU A CA 1
ATOM 2363 C C . GLU A 1 296 ? -18.397 -6.840 36.471 1.00 96.94 296 GLU A C 1
ATOM 2365 O O . GLU A 1 296 ? -19.300 -7.325 37.153 1.00 96.94 296 GLU A O 1
ATOM 2370 N N . LYS A 1 297 ? -18.168 -5.517 36.481 1.00 96.81 297 LYS A N 1
ATOM 2371 C CA . LYS A 1 297 ? -18.931 -4.578 37.330 1.00 96.81 297 LYS A CA 1
ATOM 2372 C C . LYS A 1 297 ? -20.428 -4.574 37.022 1.00 96.81 297 LYS A C 1
ATOM 2374 O O . LYS A 1 297 ? -21.242 -4.297 37.909 1.00 96.81 297 LYS A O 1
ATOM 2379 N N . LEU A 1 298 ? -20.812 -4.790 35.765 1.00 96.56 298 LEU A N 1
ATOM 2380 C CA . LEU A 1 298 ? -22.215 -4.878 35.377 1.00 96.56 298 LEU A CA 1
ATOM 2381 C C . LEU A 1 298 ? -22.845 -6.158 35.931 1.00 96.56 298 LEU A C 1
ATOM 2383 O O . LEU A 1 298 ? -23.971 -6.108 36.428 1.00 96.56 298 LEU A O 1
ATOM 2387 N N . ASP A 1 299 ? -22.128 -7.275 35.878 1.00 96.12 299 ASP A N 1
ATOM 2388 C CA . ASP A 1 299 ? -22.588 -8.545 36.428 1.00 96.12 299 ASP A CA 1
ATOM 2389 C C . ASP A 1 299 ? -22.691 -8.508 37.957 1.00 96.12 299 ASP A C 1
ATOM 2391 O O . ASP A 1 299 ? -23.722 -8.920 38.495 1.00 96.12 299 ASP A O 1
ATOM 2395 N N . ASP A 1 300 ? -21.740 -7.882 38.653 1.00 95.88 300 ASP A N 1
ATOM 2396 C CA . ASP A 1 300 ? -21.840 -7.619 40.096 1.00 95.88 300 ASP A CA 1
ATOM 2397 C C . ASP A 1 300 ? -23.093 -6.803 40.440 1.00 95.88 300 ASP A C 1
ATOM 2399 O O . ASP A 1 300 ? -23.842 -7.131 41.366 1.00 95.88 300 ASP A O 1
ATOM 2403 N N . ARG A 1 301 ? -23.381 -5.750 39.662 1.00 95.06 301 ARG A N 1
ATOM 2404 C CA . ARG A 1 301 ? -24.596 -4.938 39.845 1.00 95.06 301 ARG A CA 1
ATOM 2405 C C . ARG A 1 301 ? -25.870 -5.739 39.591 1.00 95.06 301 ARG A C 1
ATOM 2407 O O . ARG A 1 301 ? -26.854 -5.530 40.301 1.00 95.06 301 ARG A O 1
ATOM 2414 N N . LYS A 1 302 ? -25.878 -6.651 38.613 1.00 94.69 302 LYS A N 1
ATOM 2415 C CA . LYS A 1 302 ? -27.017 -7.555 38.377 1.00 94.69 302 LYS A CA 1
ATOM 2416 C C . LYS A 1 302 ? -27.222 -8.498 39.563 1.00 94.69 302 LYS A C 1
ATOM 2418 O O . LYS A 1 302 ? -28.364 -8.687 39.983 1.00 94.69 302 LYS A O 1
ATOM 2423 N N . GLN A 1 303 ? -26.146 -9.056 40.121 1.00 93.88 303 GLN A N 1
ATOM 2424 C CA . GLN A 1 303 ? -26.227 -9.908 41.311 1.00 93.88 303 GLN A CA 1
ATOM 2425 C C . GLN A 1 303 ? -26.744 -9.128 42.524 1.00 93.88 303 GLN A C 1
ATOM 2427 O O . GLN A 1 303 ? -27.661 -9.596 43.201 1.00 93.88 303 GLN A O 1
ATOM 2432 N N . LEU A 1 304 ? -26.242 -7.910 42.752 1.00 94.94 304 LEU A N 1
ATOM 2433 C CA . LEU A 1 304 ? -26.718 -7.039 43.827 1.00 94.94 304 LEU A CA 1
ATOM 2434 C C . LEU A 1 304 ? -28.210 -6.714 43.673 1.00 94.94 304 LEU A C 1
ATOM 2436 O O . LEU A 1 304 ? -28.977 -6.889 44.615 1.00 94.94 304 LEU A O 1
ATOM 2440 N N . ALA A 1 305 ? -28.654 -6.354 42.466 1.00 93.62 305 ALA A N 1
ATOM 2441 C CA . ALA A 1 305 ? -30.067 -6.103 42.186 1.00 93.62 305 ALA A CA 1
ATOM 2442 C C . ALA A 1 305 ? -30.950 -7.343 42.429 1.00 93.62 305 ALA A C 1
ATOM 2444 O O . ALA A 1 305 ? -32.098 -7.223 42.864 1.00 93.62 305 ALA A O 1
ATOM 2445 N N . MET A 1 306 ? -30.431 -8.548 42.176 1.00 93.75 306 MET A N 1
ATOM 2446 C CA . MET A 1 306 ? -31.130 -9.800 42.476 1.00 93.75 306 MET A CA 1
ATOM 2447 C C . MET A 1 306 ? -31.265 -10.034 43.990 1.00 93.75 306 MET A C 1
ATOM 2449 O O . MET A 1 306 ? -32.329 -10.466 44.445 1.00 93.75 306 MET A O 1
ATOM 2453 N N . VAL A 1 307 ? -30.233 -9.705 44.775 1.00 93.81 307 VAL A N 1
ATOM 2454 C CA . VAL A 1 307 ? -30.275 -9.741 46.247 1.00 93.81 307 VAL A CA 1
ATOM 2455 C C . VAL A 1 307 ? -31.254 -8.702 46.794 1.00 93.81 307 VAL A C 1
ATOM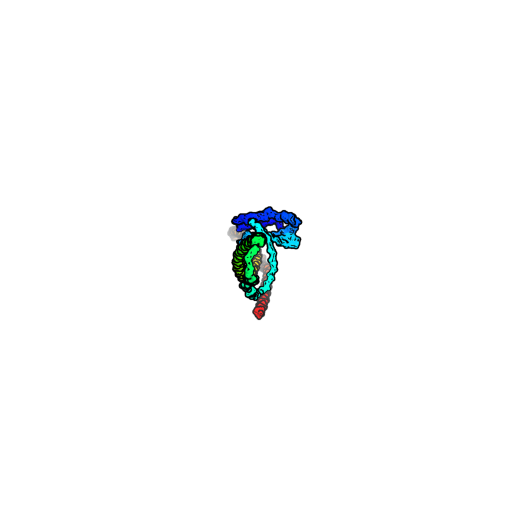 2457 O O . VAL A 1 307 ? -32.102 -9.045 47.618 1.00 93.81 307 VAL A O 1
ATOM 2460 N N . ASP A 1 308 ? -31.213 -7.465 46.298 1.00 92.44 308 ASP A N 1
ATOM 2461 C CA . ASP A 1 308 ? -32.133 -6.398 46.709 1.00 92.44 308 ASP A CA 1
ATOM 2462 C C . ASP A 1 308 ? -33.586 -6.770 46.412 1.00 92.44 308 ASP A C 1
ATOM 2464 O O . ASP A 1 308 ? -34.457 -6.624 47.270 1.00 92.44 308 ASP A O 1
ATOM 2468 N N . LYS A 1 309 ? -33.854 -7.342 45.231 1.00 94.75 309 LYS A N 1
ATOM 2469 C CA . LYS A 1 309 ? -35.183 -7.845 44.861 1.00 94.75 309 LYS A CA 1
ATOM 2470 C C . LYS A 1 309 ? -35.667 -8.936 45.818 1.00 94.75 309 LYS A C 1
ATOM 2472 O O . LYS A 1 309 ? -36.845 -8.948 46.177 1.00 94.75 309 LYS A O 1
ATOM 2477 N N . LYS A 1 310 ? -34.782 -9.847 46.234 1.00 93.81 310 LYS A N 1
ATOM 2478 C CA . LYS A 1 310 ? -35.114 -10.898 47.206 1.00 93.81 310 LYS A CA 1
ATOM 2479 C C . LYS A 1 310 ? -35.426 -10.298 48.580 1.00 93.81 310 LYS A C 1
ATOM 2481 O O . LYS A 1 310 ? -36.463 -10.620 49.152 1.00 93.81 310 LYS A O 1
ATOM 2486 N N . THR A 1 311 ? -34.586 -9.380 49.056 1.00 93.44 311 THR A N 1
ATOM 2487 C CA . THR A 1 311 ? -34.762 -8.678 50.338 1.00 93.44 311 THR A CA 1
ATOM 2488 C C . THR A 1 311 ? -36.067 -7.880 50.368 1.00 93.44 311 THR A C 1
ATOM 2490 O O . THR A 1 311 ? -36.828 -7.973 51.330 1.00 93.44 311 THR A O 1
ATOM 2493 N N . LEU A 1 312 ? -36.381 -7.153 49.290 1.00 92.44 312 LEU A N 1
ATOM 2494 C CA . LEU A 1 312 ? -37.659 -6.456 49.121 1.00 92.44 312 LEU A CA 1
ATOM 2495 C C . LEU A 1 312 ? -38.845 -7.423 49.143 1.00 92.44 312 LEU A C 1
ATOM 2497 O O . LEU A 1 312 ? -39.854 -7.132 49.779 1.00 92.44 312 LEU A O 1
ATOM 2501 N N . GLY A 1 313 ? -38.728 -8.585 48.495 1.00 92.00 313 GLY A N 1
ATOM 2502 C CA . GLY A 1 313 ? -39.754 -9.628 48.546 1.00 92.00 313 GLY A CA 1
ATOM 2503 C C . GLY A 1 313 ? -40.016 -10.131 49.970 1.00 92.00 313 GLY A C 1
ATOM 2504 O O . GLY A 1 313 ? -41.171 -10.264 50.376 1.00 92.00 313 GLY A O 1
ATOM 2505 N N . GLU A 1 314 ? -38.956 -10.356 50.749 1.00 93.31 314 GLU A N 1
ATOM 2506 C CA . GLU A 1 314 ? -39.051 -10.757 52.157 1.00 93.31 314 GLU A CA 1
ATOM 2507 C C . GLU A 1 314 ? -39.667 -9.656 53.038 1.00 93.31 314 GLU A C 1
ATOM 2509 O O . GLU A 1 314 ? -40.532 -9.953 53.864 1.00 93.31 314 GLU A O 1
ATOM 2514 N N . GLU A 1 315 ? -39.293 -8.386 52.844 1.00 90.69 315 GLU A N 1
ATOM 2515 C CA . GLU A 1 315 ? -39.921 -7.249 53.536 1.00 90.69 315 GLU A CA 1
ATOM 2516 C C . GLU A 1 315 ? -41.404 -7.107 53.180 1.00 90.69 315 GLU A C 1
ATOM 2518 O O . GLU A 1 315 ? -42.246 -6.963 54.067 1.00 90.69 315 GLU A O 1
ATOM 2523 N N . CYS A 1 316 ? -41.768 -7.215 51.900 1.00 92.88 316 CYS A N 1
ATOM 2524 C CA . CYS A 1 316 ? -43.169 -7.196 51.481 1.00 92.88 316 CYS A CA 1
ATOM 2525 C C . CYS A 1 316 ? -43.972 -8.328 52.138 1.00 92.88 316 CYS A C 1
ATOM 2527 O O . CYS A 1 316 ? -45.113 -8.107 52.558 1.00 92.88 316 CYS A O 1
ATOM 2529 N N . ALA A 1 317 ? -43.386 -9.521 52.282 1.00 92.06 317 ALA A N 1
ATOM 2530 C CA . ALA A 1 317 ? -44.010 -10.630 52.999 1.00 92.06 317 ALA A CA 1
ATOM 2531 C C . ALA A 1 317 ? -44.169 -10.330 54.503 1.00 92.06 317 ALA A C 1
ATOM 2533 O O . ALA A 1 317 ? -45.245 -10.568 55.060 1.00 92.06 317 ALA A O 1
ATOM 2534 N N . ARG A 1 318 ? -43.148 -9.746 55.153 1.00 92.62 318 ARG A N 1
ATOM 2535 C CA . ARG A 1 318 ? -43.216 -9.297 56.558 1.00 92.62 318 ARG A CA 1
ATOM 2536 C C . ARG A 1 318 ? -44.318 -8.263 56.775 1.00 92.62 318 ARG A C 1
ATOM 2538 O O . ARG A 1 318 ? -45.138 -8.423 57.680 1.00 92.62 318 ARG A O 1
ATOM 2545 N N . VAL A 1 319 ? -44.371 -7.232 55.932 1.00 92.88 319 VAL A N 1
ATOM 2546 C CA . VAL A 1 319 ? -45.398 -6.182 55.987 1.00 92.88 319 VAL A CA 1
ATOM 2547 C C . VAL A 1 319 ? -46.788 -6.780 55.778 1.00 92.88 319 VAL A C 1
ATOM 2549 O O . VAL A 1 319 ? -47.697 -6.491 56.553 1.00 92.88 319 VAL A O 1
ATOM 2552 N N . SER A 1 320 ? -46.950 -7.677 54.802 1.00 92.88 320 SER A N 1
ATOM 2553 C CA . SER A 1 320 ? -48.223 -8.369 54.556 1.00 92.88 320 SER A CA 1
ATOM 2554 C C . SER A 1 320 ? -48.677 -9.181 55.773 1.00 92.88 320 SER A C 1
ATOM 2556 O O . SER A 1 320 ? -49.836 -9.100 56.180 1.00 92.88 320 SER A O 1
ATOM 2558 N N . HIS A 1 321 ? -47.760 -9.910 56.417 1.00 91.94 321 HIS A N 1
ATOM 2559 C CA . HIS A 1 321 ? -48.049 -10.637 57.652 1.00 91.94 321 HIS A CA 1
ATOM 2560 C C . HIS A 1 321 ? -48.454 -9.693 58.795 1.00 91.94 321 HIS A C 1
ATOM 2562 O O . HIS A 1 321 ? -49.416 -9.967 59.518 1.00 91.94 321 HIS A O 1
ATOM 2568 N N . HIS A 1 322 ? -47.768 -8.555 58.940 1.00 91.88 322 HIS A N 1
ATOM 2569 C CA . HIS A 1 322 ? -48.136 -7.536 59.918 1.00 91.88 322 HIS A CA 1
ATOM 2570 C C . HIS A 1 322 ? -49.525 -6.957 59.666 1.00 91.88 322 HIS A C 1
ATOM 2572 O O . HIS A 1 322 ? -50.283 -6.824 60.621 1.00 91.88 322 HIS A O 1
ATOM 2578 N N . ILE A 1 323 ? -49.894 -6.679 58.415 1.00 93.38 323 ILE A N 1
ATOM 2579 C CA . ILE A 1 323 ? -51.239 -6.206 58.061 1.00 93.38 323 ILE A CA 1
ATOM 2580 C C . ILE A 1 323 ? -52.299 -7.219 58.508 1.00 93.38 323 ILE A C 1
ATOM 2582 O O . ILE A 1 323 ? -53.261 -6.839 59.176 1.00 93.38 323 ILE A O 1
ATOM 2586 N N . VAL A 1 324 ? -52.102 -8.512 58.223 1.00 93.62 324 VAL A N 1
ATOM 2587 C CA . VAL A 1 324 ? -53.023 -9.578 58.660 1.00 93.62 324 VAL A CA 1
ATOM 2588 C C . VAL A 1 324 ? -53.108 -9.647 60.185 1.00 93.62 324 VAL A C 1
ATOM 2590 O O . VAL A 1 324 ? -54.202 -9.706 60.744 1.00 93.62 324 VAL A O 1
ATOM 2593 N N . LYS A 1 325 ? -51.970 -9.586 60.885 1.00 92.69 325 LYS A N 1
ATOM 2594 C CA . LYS A 1 325 ? -51.938 -9.581 62.353 1.00 92.69 325 LYS A CA 1
ATOM 2595 C C . LYS A 1 325 ? -52.697 -8.383 62.923 1.00 92.69 325 LYS A C 1
ATOM 2597 O O . LYS A 1 325 ? -53.496 -8.563 63.839 1.00 92.69 325 LYS A O 1
ATOM 2602 N N . THR A 1 326 ? -52.474 -7.183 62.392 1.00 91.62 326 THR A N 1
ATOM 2603 C CA . THR A 1 326 ? -53.190 -5.967 62.800 1.00 91.62 326 THR A CA 1
ATOM 2604 C C . THR A 1 326 ? -54.684 -6.107 62.542 1.00 91.62 326 THR A C 1
ATOM 2606 O O . THR A 1 326 ? -55.476 -5.712 63.392 1.00 91.62 326 THR A O 1
ATOM 2609 N N . LYS A 1 327 ? -55.080 -6.753 61.437 1.00 94.25 327 LYS A N 1
ATOM 2610 C CA . LYS A 1 327 ? -56.488 -7.014 61.137 1.00 94.25 327 LYS A CA 1
ATOM 2611 C C . LYS A 1 327 ? -57.150 -7.935 62.163 1.00 94.25 327 LYS A C 1
ATOM 2613 O O . LYS A 1 327 ? -58.225 -7.619 62.656 1.00 94.25 327 LYS A O 1
ATOM 2618 N N . ILE A 1 328 ? -56.470 -9.011 62.563 1.00 91.94 328 ILE A N 1
ATOM 2619 C CA . ILE A 1 328 ? -56.941 -9.901 63.637 1.00 91.94 328 ILE A CA 1
ATOM 2620 C C . ILE A 1 328 ? -57.110 -9.126 64.952 1.00 91.94 328 ILE A C 1
ATOM 2622 O O . ILE A 1 328 ? -58.115 -9.297 65.639 1.00 91.94 328 ILE A O 1
ATOM 2626 N N . HIS A 1 329 ? -56.155 -8.256 65.302 1.00 89.44 329 HIS A N 1
ATOM 2627 C CA . HIS A 1 329 ? -56.267 -7.423 66.504 1.00 89.44 329 HIS A CA 1
ATOM 2628 C C . HIS A 1 329 ? -57.445 -6.447 66.406 1.00 89.44 329 HIS A C 1
ATOM 2630 O O . HIS A 1 329 ? -58.177 -6.291 67.379 1.00 89.44 329 HIS A O 1
ATOM 2636 N N . GLU A 1 330 ? -57.656 -5.824 65.245 1.00 92.94 330 GLU A N 1
ATOM 2637 C CA . GLU A 1 330 ? -58.805 -4.951 64.986 1.00 92.94 330 GLU A CA 1
ATOM 2638 C C . GLU A 1 330 ? -60.130 -5.699 65.213 1.00 92.94 330 GLU A C 1
ATOM 2640 O O . GLU A 1 330 ? -61.010 -5.201 65.915 1.00 92.94 330 GLU A O 1
ATOM 2645 N N . ASP A 1 331 ? -60.257 -6.918 64.684 1.00 91.19 331 ASP A N 1
ATOM 2646 C CA . ASP A 1 331 ? -61.462 -7.740 64.829 1.00 91.19 331 ASP A CA 1
ATOM 2647 C C . ASP A 1 331 ? -61.674 -8.206 66.283 1.00 91.19 331 ASP A C 1
ATOM 2649 O O . ASP A 1 331 ? -62.801 -8.193 66.783 1.00 91.19 331 ASP A O 1
ATOM 2653 N N . MET A 1 332 ? -60.598 -8.540 67.009 1.00 90.00 332 MET A N 1
ATOM 2654 C CA . MET A 1 332 ? -60.659 -8.839 68.447 1.00 90.00 332 MET A CA 1
ATOM 2655 C C . MET A 1 332 ? -61.120 -7.633 69.271 1.00 90.00 332 MET A C 1
ATOM 2657 O O . MET A 1 332 ? -61.952 -7.791 70.167 1.00 90.00 332 MET A O 1
ATOM 2661 N N . VAL A 1 333 ? -60.599 -6.436 68.979 1.00 91.31 333 VAL A N 1
ATOM 2662 C CA . VAL A 1 333 ? -60.999 -5.192 69.653 1.00 91.31 333 VAL A CA 1
ATOM 2663 C C . VAL A 1 333 ? -62.473 -4.901 69.392 1.00 91.31 333 VAL A C 1
ATOM 2665 O O . VAL A 1 333 ? -63.204 -4.659 70.348 1.00 91.31 333 VAL A O 1
ATOM 2668 N N . LYS A 1 334 ? -62.944 -5.027 68.145 1.00 91.50 334 LYS A N 1
ATOM 2669 C CA . LYS A 1 334 ? -64.373 -4.887 67.811 1.00 91.50 334 LYS A CA 1
ATOM 2670 C C . LYS A 1 334 ? -65.245 -5.901 68.551 1.00 91.50 334 LYS A C 1
ATOM 2672 O O . LYS A 1 334 ? -66.314 -5.553 69.048 1.00 91.50 334 LYS A O 1
ATOM 2677 N N . GLY A 1 335 ? -64.791 -7.150 68.663 1.00 89.88 335 GLY A N 1
ATOM 2678 C CA . GLY A 1 335 ? -65.476 -8.180 69.447 1.00 89.88 335 GLY A CA 1
ATOM 2679 C C . GLY A 1 335 ? -65.563 -7.828 70.937 1.00 89.88 335 GLY A C 1
ATOM 2680 O O . GLY A 1 335 ? -66.627 -7.953 71.547 1.00 89.88 335 GLY A O 1
ATOM 2681 N N . ALA A 1 336 ? -64.468 -7.338 71.523 1.00 88.56 336 ALA A N 1
ATOM 2682 C CA . ALA A 1 336 ? -64.437 -6.881 72.910 1.00 88.56 336 ALA A CA 1
ATOM 2683 C C . ALA A 1 336 ? -65.339 -5.657 73.133 1.00 88.56 336 ALA A C 1
ATOM 2685 O O . ALA A 1 336 ? -66.081 -5.612 74.112 1.00 88.56 336 ALA A O 1
ATOM 2686 N N . GLU A 1 337 ? -65.324 -4.696 72.212 1.00 89.75 337 GLU A N 1
ATOM 2687 C CA . GLU A 1 337 ? -66.186 -3.515 72.233 1.00 89.75 337 GLU A CA 1
ATOM 2688 C C . GLU A 1 337 ? -67.670 -3.909 72.198 1.00 89.75 337 GLU A C 1
ATOM 2690 O O . GLU A 1 337 ? -68.454 -3.446 73.026 1.00 89.75 337 GLU A O 1
ATOM 2695 N N . ALA A 1 338 ? -68.053 -4.858 71.337 1.00 89.31 338 ALA A N 1
ATOM 2696 C CA . ALA A 1 338 ? -69.414 -5.394 71.296 1.00 89.31 338 ALA A CA 1
ATOM 2697 C C . ALA A 1 338 ? -69.835 -6.047 72.629 1.00 89.31 338 ALA A C 1
ATOM 2699 O O . ALA A 1 338 ? -70.963 -5.844 73.095 1.00 89.31 338 ALA A O 1
ATOM 2700 N N . LEU A 1 339 ? -68.932 -6.792 73.281 1.00 88.69 339 LEU A N 1
ATOM 2701 C CA . LEU A 1 339 ? -69.171 -7.363 74.611 1.00 88.69 339 LEU A CA 1
ATOM 2702 C C . LEU A 1 339 ? -69.323 -6.279 75.685 1.00 88.69 339 LEU A C 1
ATOM 2704 O O . LEU A 1 339 ? -70.218 -6.386 76.527 1.00 88.69 339 LEU A O 1
ATOM 2708 N N . PHE A 1 340 ? -68.493 -5.233 75.652 1.00 87.25 340 PHE A N 1
ATOM 2709 C CA . PHE A 1 340 ? -68.605 -4.089 76.559 1.00 87.25 340 PHE A CA 1
ATOM 2710 C C . PHE A 1 340 ? -69.942 -3.369 76.391 1.00 87.25 340 PHE A C 1
ATOM 2712 O O . PHE A 1 340 ? -70.636 -3.171 77.386 1.00 87.25 340 PHE A O 1
ATOM 2719 N N . ILE A 1 341 ? -70.356 -3.080 75.155 1.00 89.44 341 ILE A N 1
ATOM 2720 C CA . ILE A 1 341 ? -71.660 -2.473 74.853 1.00 89.44 341 ILE A CA 1
ATOM 2721 C C . ILE A 1 341 ? -72.801 -3.358 75.375 1.00 89.44 341 ILE A C 1
ATOM 2723 O O . ILE A 1 341 ? -73.747 -2.871 75.996 1.00 89.44 341 ILE A O 1
ATOM 2727 N N . SER A 1 342 ? -72.725 -4.676 75.165 1.00 89.75 342 SER A N 1
ATOM 2728 C CA . SER A 1 342 ? -73.725 -5.619 75.682 1.00 89.75 342 SER A CA 1
ATOM 2729 C C . SER A 1 342 ? -73.778 -5.618 77.214 1.00 89.75 342 SER A C 1
ATOM 2731 O O . SER A 1 342 ? -74.860 -5.597 77.805 1.00 89.75 342 SER A O 1
ATOM 2733 N N . ARG A 1 343 ? -72.617 -5.610 77.876 1.00 88.25 343 ARG A N 1
ATOM 2734 C CA . ARG A 1 343 ? -72.516 -5.548 79.338 1.00 88.25 343 ARG A CA 1
ATOM 2735 C C . ARG A 1 343 ? -73.052 -4.231 79.885 1.00 88.25 343 ARG A C 1
ATOM 2737 O O . ARG A 1 343 ? -73.769 -4.243 80.880 1.00 88.25 343 ARG A O 1
ATOM 2744 N N . GLU A 1 344 ? -72.742 -3.116 79.238 1.00 90.31 344 GLU A N 1
ATOM 2745 C CA . GLU A 1 344 ? -73.242 -1.794 79.605 1.00 90.31 344 GLU A CA 1
ATOM 2746 C C . GLU A 1 344 ? -74.771 -1.734 79.504 1.00 90.31 344 GLU A C 1
ATOM 2748 O O . GLU A 1 344 ? -75.431 -1.280 80.439 1.00 90.31 344 GLU A O 1
ATOM 2753 N N . ARG A 1 345 ? -75.362 -2.307 78.444 1.00 89.56 345 ARG A N 1
ATOM 2754 C CA . ARG A 1 345 ? -76.823 -2.476 78.334 1.00 89.56 345 ARG A CA 1
ATOM 2755 C C . ARG A 1 345 ? -77.397 -3.348 79.451 1.00 89.56 345 ARG A C 1
ATOM 2757 O O . ARG A 1 345 ? -78.432 -2.999 80.012 1.00 89.56 345 ARG A O 1
ATOM 2764 N N . ALA A 1 346 ? -76.739 -4.456 79.799 1.00 85.81 346 ALA A N 1
ATOM 2765 C CA . ALA A 1 346 ? -77.175 -5.315 80.901 1.00 85.81 346 ALA A CA 1
ATOM 2766 C C . ALA A 1 346 ? -77.115 -4.582 82.252 1.00 85.81 346 ALA A C 1
ATOM 2768 O O . ALA A 1 346 ? -78.064 -4.636 83.029 1.00 85.81 346 ALA A O 1
ATOM 2769 N N . HIS A 1 347 ? -76.040 -3.834 82.509 1.00 86.31 347 HIS A N 1
ATOM 2770 C CA . HIS A 1 347 ? -75.904 -2.989 83.696 1.00 86.31 347 HIS A CA 1
ATOM 2771 C C . HIS A 1 347 ? -76.964 -1.881 83.734 1.00 86.31 347 HIS A C 1
ATOM 2773 O O . HIS A 1 347 ? -77.493 -1.590 84.804 1.00 86.31 347 HIS A O 1
ATOM 2779 N N . LYS A 1 348 ? -77.299 -1.277 82.587 1.00 90.44 348 LYS A N 1
ATOM 2780 C CA . LYS A 1 348 ? -78.399 -0.312 82.478 1.00 90.44 348 LYS A CA 1
ATOM 2781 C C . LYS A 1 348 ? -79.731 -0.959 82.855 1.00 90.44 348 LYS A C 1
ATOM 2783 O O . LYS A 1 348 ? -80.414 -0.432 83.717 1.00 90.44 348 LYS A O 1
ATOM 2788 N N . LYS A 1 349 ? -80.036 -2.146 82.322 1.00 88.56 349 LYS A N 1
ATOM 2789 C CA . LYS A 1 349 ? -81.246 -2.899 82.683 1.00 88.56 349 LYS A CA 1
ATOM 2790 C C . LYS A 1 349 ? -81.317 -3.208 84.182 1.00 88.56 349 LYS A C 1
ATOM 2792 O O . LYS A 1 349 ? -82.361 -3.014 84.787 1.00 88.56 349 LYS A O 1
ATOM 2797 N N . ILE A 1 350 ? -80.207 -3.636 84.789 1.00 83.94 350 ILE A N 1
ATOM 2798 C CA . ILE A 1 350 ? -80.131 -3.861 86.243 1.00 83.94 350 ILE A CA 1
ATOM 2799 C C . ILE A 1 350 ? -80.388 -2.558 87.006 1.00 83.94 350 ILE A C 1
ATOM 2801 O O . ILE A 1 350 ? -81.106 -2.569 87.999 1.00 83.94 350 ILE A O 1
ATOM 2805 N N . ARG A 1 351 ? -79.819 -1.434 86.552 1.00 85.19 351 ARG A N 1
ATOM 2806 C CA . ARG A 1 351 ? -80.037 -0.113 87.157 1.00 85.19 351 ARG A CA 1
ATOM 2807 C C . ARG A 1 351 ? -81.506 0.305 87.070 1.00 85.19 351 ARG A C 1
ATOM 2809 O O . ARG A 1 351 ? -82.053 0.737 88.078 1.00 85.19 351 ARG A O 1
ATOM 2816 N N . ASP A 1 352 ? -82.132 0.123 85.912 1.00 87.44 352 ASP A N 1
ATOM 2817 C CA . ASP A 1 352 ? -83.547 0.426 85.685 1.00 87.44 352 ASP A CA 1
ATOM 2818 C C . ASP A 1 352 ? -84.442 -0.477 86.563 1.00 87.44 352 ASP A C 1
ATOM 2820 O O . ASP A 1 352 ? -85.334 0.011 87.253 1.00 87.44 352 ASP A O 1
ATOM 2824 N N . GLU A 1 353 ? -84.163 -1.786 86.636 1.00 84.81 353 GLU A N 1
ATOM 2825 C CA . GLU A 1 353 ? -84.849 -2.722 87.544 1.00 84.81 353 GLU A CA 1
ATOM 2826 C C . GLU A 1 353 ? -84.670 -2.338 89.019 1.00 84.81 353 GLU A C 1
ATOM 2828 O O . GLU A 1 353 ? -85.608 -2.458 89.809 1.00 84.81 353 GLU A O 1
ATOM 2833 N N . PHE A 1 354 ? -83.478 -1.876 89.407 1.00 81.75 354 PHE A N 1
ATOM 2834 C CA . PHE A 1 354 ? -83.201 -1.423 90.766 1.00 81.75 354 PHE A CA 1
ATOM 2835 C C . PHE A 1 354 ? -83.989 -0.157 91.097 1.00 81.75 354 PHE A C 1
ATOM 2837 O O . PHE A 1 354 ? -84.586 -0.099 92.163 1.00 81.75 354 PHE A O 1
ATOM 2844 N N . GLN A 1 355 ? -84.072 0.806 90.175 1.00 85.12 355 GLN A N 1
ATOM 2845 C CA . GLN A 1 355 ? -84.910 1.998 90.335 1.00 85.12 355 GLN A CA 1
ATOM 2846 C C . GLN A 1 355 ? -86.397 1.642 90.457 1.00 85.12 355 GLN A C 1
ATOM 2848 O O . GLN A 1 355 ? -87.085 2.195 91.311 1.00 85.12 355 GLN A O 1
ATOM 2853 N N . VAL A 1 356 ? -86.892 0.684 89.665 1.00 83.31 356 VAL A N 1
ATOM 2854 C CA . VAL A 1 356 ? -88.269 0.172 89.794 1.00 83.31 356 VAL A CA 1
ATOM 2855 C C . VAL A 1 356 ? -88.486 -0.472 91.162 1.00 83.31 356 VAL A C 1
ATOM 2857 O O . VAL A 1 356 ? -89.489 -0.195 91.813 1.00 83.31 356 VAL A O 1
ATOM 2860 N N . ARG A 1 357 ? -87.548 -1.307 91.631 1.00 77.19 357 ARG A N 1
ATOM 2861 C CA . ARG A 1 357 ? -87.614 -1.908 92.973 1.00 77.19 357 ARG A CA 1
ATOM 2862 C C . ARG A 1 357 ? -87.545 -0.860 94.073 1.00 77.19 357 ARG A C 1
ATOM 2864 O O . ARG A 1 357 ? -88.278 -0.983 95.041 1.00 77.19 357 ARG A O 1
ATOM 2871 N N . GLU A 1 358 ? -86.699 0.151 93.933 1.00 81.06 358 GLU A N 1
ATOM 2872 C CA . GLU A 1 358 ? -86.584 1.258 94.879 1.00 81.06 358 GLU A CA 1
ATOM 2873 C C . GLU A 1 358 ? -87.889 2.063 94.941 1.00 81.06 358 GLU A C 1
ATOM 2875 O O . GLU A 1 358 ? -88.351 2.391 96.029 1.00 81.06 358 GLU A O 1
ATOM 2880 N N . ALA A 1 359 ? -88.535 2.315 93.799 1.00 77.38 359 ALA A N 1
ATOM 2881 C CA . ALA A 1 359 ? -89.856 2.940 93.748 1.00 77.38 359 ALA A CA 1
ATOM 2882 C C . ALA A 1 359 ? -90.934 2.068 94.420 1.00 77.38 359 ALA A C 1
ATOM 2884 O O . ALA A 1 359 ? -91.709 2.577 95.222 1.00 77.38 359 ALA A O 1
ATOM 2885 N N . LEU A 1 360 ? -90.932 0.755 94.166 1.00 82.06 360 LEU A N 1
ATOM 2886 C CA . LEU A 1 360 ? -91.816 -0.224 94.819 1.00 82.06 360 LEU A CA 1
ATOM 2887 C C . LEU A 1 360 ? -91.579 -0.322 96.332 1.00 82.06 360 LEU A C 1
ATOM 2889 O O . LEU A 1 360 ? -92.517 -0.530 97.096 1.00 82.06 360 LEU A O 1
ATOM 2893 N N . ILE A 1 361 ? -90.324 -0.206 96.772 1.00 75.94 361 ILE A N 1
ATOM 2894 C CA . ILE A 1 361 ? -89.961 -0.157 98.190 1.00 75.94 361 ILE A CA 1
ATOM 2895 C C . ILE A 1 361 ? -90.487 1.136 98.800 1.00 75.94 361 ILE A C 1
ATOM 2897 O O . ILE A 1 361 ? -91.178 1.043 99.801 1.00 75.94 361 ILE A O 1
ATOM 2901 N N . LYS A 1 362 ? -90.279 2.299 98.172 1.00 76.69 362 LYS A N 1
ATOM 2902 C CA . LYS A 1 362 ? -90.847 3.574 98.642 1.00 76.69 362 LYS A CA 1
ATOM 2903 C C . LYS A 1 362 ? -92.378 3.546 98.693 1.00 76.69 362 LYS A C 1
ATOM 2905 O O . LYS A 1 362 ? -92.967 4.084 99.621 1.00 76.69 362 LYS A O 1
ATOM 2910 N N . GLU A 1 363 ? -93.032 2.883 97.740 1.00 76.12 363 GLU A N 1
ATOM 2911 C CA . GLU A 1 363 ? -94.484 2.658 97.746 1.00 76.12 363 GLU A CA 1
ATOM 2912 C C . GLU A 1 363 ? -94.918 1.737 98.901 1.00 76.12 363 GLU A C 1
ATOM 2914 O O . GLU A 1 363 ? -95.907 2.009 99.582 1.00 76.12 363 GLU A O 1
ATOM 2919 N N . ARG A 1 364 ? -94.162 0.665 99.173 1.00 70.88 364 ARG A N 1
ATOM 2920 C CA . ARG A 1 364 ? -94.404 -0.225 100.319 1.00 70.88 364 ARG A CA 1
ATOM 2921 C C . ARG A 1 364 ? -94.103 0.434 101.660 1.00 70.88 364 ARG A C 1
ATOM 2923 O O . ARG A 1 364 ? -94.841 0.181 102.599 1.00 70.88 364 ARG A O 1
ATOM 2930 N N . GLU A 1 365 ? -93.060 1.247 101.755 1.00 65.81 365 GLU A N 1
ATOM 2931 C CA . GLU A 1 365 ? -92.724 2.044 102.937 1.00 65.81 365 GLU A CA 1
ATOM 2932 C C . GLU A 1 365 ? -93.832 3.065 103.202 1.00 65.81 365 GLU A C 1
ATOM 2934 O O . GLU A 1 365 ? -94.360 3.089 104.304 1.00 65.81 365 GLU A O 1
ATOM 2939 N N . ALA A 1 366 ? -94.333 3.762 102.177 1.00 63.69 366 ALA A N 1
ATOM 2940 C CA . ALA A 1 366 ? -95.511 4.625 102.309 1.00 63.69 366 ALA A CA 1
ATOM 2941 C C . ALA A 1 366 ? -96.785 3.853 102.728 1.00 63.69 366 ALA A C 1
ATOM 2943 O O . ALA A 1 366 ? -97.616 4.368 103.476 1.00 63.69 366 ALA A O 1
ATOM 2944 N N . ALA A 1 367 ? -96.949 2.600 102.286 1.00 59.00 367 ALA A N 1
ATOM 2945 C CA . ALA A 1 367 ? -98.041 1.725 102.725 1.00 59.00 367 ALA A CA 1
ATOM 2946 C C . ALA A 1 367 ? -97.852 1.170 104.155 1.00 59.00 367 ALA A C 1
ATOM 2948 O O . ALA A 1 367 ? -98.835 0.805 104.806 1.00 59.00 367 ALA A O 1
ATOM 2949 N N . ILE A 1 368 ? -96.608 1.088 104.637 1.00 57.09 368 ILE A N 1
ATOM 2950 C CA . ILE A 1 368 ? -96.256 0.714 106.011 1.00 57.09 368 ILE A CA 1
ATOM 2951 C C . ILE A 1 368 ? -96.429 1.913 106.942 1.00 57.09 368 ILE A C 1
ATOM 2953 O O . ILE A 1 368 ? -97.016 1.723 107.999 1.00 57.09 368 ILE A O 1
ATOM 2957 N N . ASP A 1 369 ? -96.087 3.131 106.524 1.00 50.25 369 ASP A N 1
ATOM 2958 C CA . ASP A 1 369 ? -96.393 4.360 107.269 1.00 50.25 369 ASP A CA 1
ATOM 2959 C C . ASP A 1 369 ? -97.918 4.528 107.460 1.00 50.25 369 ASP A C 1
ATOM 2961 O O . ASP A 1 369 ? -98.389 4.866 108.543 1.00 50.25 369 ASP A O 1
ATOM 2965 N N . LEU A 1 370 ? -98.730 4.131 106.468 1.00 49.03 370 LEU A N 1
ATOM 2966 C CA . LEU A 1 370 ? -100.199 4.043 106.584 1.00 49.03 370 LEU A CA 1
ATOM 2967 C C . LEU A 1 370 ? -100.706 2.906 107.502 1.00 49.03 370 LEU A C 1
ATOM 2969 O O . LEU A 1 370 ? -101.867 2.922 107.921 1.00 49.03 370 LEU A O 1
ATOM 2973 N N . ARG A 1 371 ? -99.868 1.909 107.822 1.00 42.06 371 ARG A N 1
ATOM 2974 C CA . ARG A 1 371 ? -100.163 0.832 108.791 1.00 42.06 371 ARG A CA 1
ATOM 2975 C C . ARG A 1 371 ? -99.567 1.087 110.179 1.00 42.06 371 ARG A C 1
ATOM 2977 O O . ARG A 1 371 ? -100.117 0.564 111.147 1.00 42.06 371 ARG A O 1
ATOM 2984 N N . GLU A 1 372 ? -98.515 1.893 110.302 1.00 39.69 372 GLU A N 1
ATOM 2985 C CA . GLU A 1 372 ? -97.904 2.281 111.579 1.00 39.69 372 GLU A CA 1
ATOM 2986 C C . GLU A 1 372 ? -98.707 3.357 112.326 1.00 39.69 372 GLU A C 1
ATOM 2988 O O . GLU A 1 372 ? -98.693 3.363 113.560 1.00 39.69 372 GLU A O 1
ATOM 2993 N N . ASP A 1 373 ? -99.538 4.141 111.632 1.00 40.56 373 ASP A N 1
ATOM 2994 C CA . ASP A 1 373 ? -100.518 5.031 112.276 1.00 40.56 373 ASP A CA 1
ATOM 2995 C C . ASP A 1 373 ? -101.770 4.302 112.820 1.00 40.56 373 ASP A C 1
ATOM 2997 O O . ASP A 1 373 ? -102.527 4.873 113.605 1.00 40.56 373 ASP A O 1
ATOM 3001 N N . ASN A 1 374 ? -101.975 3.014 112.499 1.00 37.22 374 ASN A N 1
ATOM 3002 C CA . ASN A 1 374 ? -103.149 2.227 112.926 1.00 37.22 374 ASN A CA 1
ATOM 3003 C C . ASN A 1 374 ? -102.844 1.078 113.911 1.00 37.22 374 ASN A C 1
ATOM 3005 O O . ASN A 1 374 ? -103.743 0.319 114.271 1.00 37.22 374 ASN A O 1
ATOM 3009 N N . ALA A 1 375 ? -101.600 0.941 114.380 1.00 36.78 375 ALA A N 1
ATOM 3010 C CA . ALA A 1 375 ? -101.175 -0.179 115.230 1.00 36.78 375 ALA A CA 1
ATOM 3011 C C . ALA A 1 375 ? -100.457 0.255 116.526 1.00 36.78 375 ALA A C 1
ATOM 3013 O O . ALA A 1 375 ? -99.563 -0.437 117.009 1.00 36.78 375 ALA A O 1
ATOM 3014 N N . ARG A 1 376 ? -100.861 1.385 117.133 1.00 37.06 376 ARG A N 1
ATOM 3015 C CA . ARG A 1 376 ? -100.403 1.835 118.472 1.00 37.06 376 ARG A CA 1
ATOM 3016 C C . ARG A 1 376 ? -101.402 1.596 119.617 1.00 37.06 376 ARG A C 1
ATOM 3018 O O . ARG A 1 376 ? -101.284 2.209 120.675 1.00 37.06 376 ARG A O 1
ATOM 3025 N N . GLN A 1 377 ? -102.354 0.677 119.461 1.00 35.69 377 GLN A N 1
ATOM 3026 C CA . GLN A 1 377 ? -103.226 0.220 120.551 1.00 35.69 377 GLN A CA 1
ATOM 3027 C C . GLN A 1 377 ? -103.467 -1.291 120.446 1.00 35.69 377 GLN A C 1
ATOM 3029 O O . GLN A 1 377 ? -104.346 -1.713 119.704 1.00 35.69 377 GLN A O 1
ATOM 3034 N N . ASN A 1 378 ? -102.664 -2.096 121.157 1.00 31.70 378 ASN A N 1
ATOM 3035 C CA . ASN A 1 378 ? -103.096 -3.247 121.977 1.00 31.70 378 ASN A CA 1
ATOM 3036 C C . ASN A 1 378 ? -101.946 -4.229 122.298 1.00 31.70 378 ASN A C 1
ATOM 3038 O O . ASN A 1 378 ? -101.405 -4.896 121.427 1.00 31.70 378 ASN A O 1
ATOM 3042 N N . HIS A 1 379 ? -101.664 -4.318 123.603 1.00 28.78 379 HIS A N 1
ATOM 3043 C CA . HIS A 1 379 ? -101.293 -5.490 124.414 1.00 28.78 379 HIS A CA 1
ATOM 3044 C C . HIS A 1 379 ? -100.120 -6.438 124.055 1.00 28.78 379 HIS A C 1
ATOM 3046 O O . HIS A 1 379 ? -100.208 -7.307 123.201 1.00 28.78 379 HIS A O 1
ATOM 3052 N N . PHE A 1 380 ? -99.070 -6.326 124.886 1.00 26.69 380 PHE A N 1
ATOM 3053 C CA . PHE A 1 380 ? -98.528 -7.308 125.856 1.00 26.69 380 PHE A CA 1
ATOM 3054 C C . PHE A 1 380 ? -98.449 -8.833 125.557 1.00 26.69 380 PHE A C 1
ATOM 3056 O O . PHE A 1 380 ? -99.460 -9.520 125.482 1.00 26.69 380 PHE A O 1
ATOM 3063 N N . ALA A 1 381 ? -97.202 -9.326 125.707 1.00 26.98 381 ALA A N 1
ATOM 3064 C CA . ALA A 1 381 ? -96.731 -10.560 126.380 1.00 26.98 381 ALA A CA 1
ATOM 3065 C C . ALA A 1 381 ? -96.861 -11.945 125.699 1.00 26.98 381 ALA A C 1
ATOM 3067 O O . ALA A 1 381 ? -97.952 -12.500 125.633 1.00 26.98 381 ALA A O 1
ATOM 3068 N N . ASN A 1 382 ? -95.714 -12.574 125.347 1.00 29.05 382 ASN A N 1
ATOM 3069 C CA . ASN A 1 382 ? -95.153 -13.777 126.021 1.00 29.05 382 ASN A CA 1
ATOM 3070 C C . ASN A 1 382 ? -94.012 -14.504 125.246 1.00 29.05 382 ASN A C 1
ATOM 3072 O O . ASN A 1 382 ? -94.176 -14.805 124.073 1.00 29.05 382 ASN A O 1
ATOM 3076 N N . PHE A 1 383 ? -92.920 -14.818 125.980 1.00 28.47 383 PHE A N 1
ATOM 3077 C CA . PHE A 1 383 ? -91.904 -15.911 125.886 1.00 28.47 383 PHE A CA 1
ATOM 3078 C C . PHE A 1 383 ? -91.314 -16.321 124.505 1.00 28.47 383 PHE A C 1
ATOM 3080 O O . PHE A 1 383 ? -92.038 -16.567 123.558 1.00 28.47 383 PHE A O 1
ATOM 3087 N N . SER A 1 384 ? -89.999 -16.515 124.293 1.00 29.98 384 SER A N 1
ATOM 3088 C CA . SER A 1 384 ? -89.065 -17.428 124.988 1.00 29.98 384 SER A CA 1
ATOM 3089 C C . SER A 1 384 ? -87.632 -17.316 124.382 1.00 29.98 384 SER A C 1
ATOM 3091 O O . SER A 1 384 ? -87.510 -16.901 123.227 1.00 29.98 384 SER A O 1
ATOM 3093 N N . PRO A 1 385 ? -86.545 -17.700 125.090 1.00 47.09 385 PRO A N 1
ATOM 3094 C CA . PRO A 1 385 ? -85.153 -17.498 124.686 1.00 47.09 385 PRO A CA 1
ATOM 3095 C C . PRO A 1 385 ? -84.527 -18.769 124.081 1.00 47.09 385 PRO A C 1
ATOM 3097 O O . PRO A 1 385 ? -84.218 -19.707 124.815 1.00 47.09 385 PRO A O 1
ATOM 3100 N N . THR A 1 386 ? -84.283 -18.834 122.762 1.00 33.94 386 THR A N 1
ATOM 3101 C CA . THR A 1 386 ? -83.359 -19.841 122.178 1.00 33.94 386 THR A CA 1
ATOM 3102 C C . THR A 1 386 ? -82.869 -19.502 120.752 1.00 33.94 386 THR A C 1
ATOM 3104 O O . THR A 1 386 ? -83.526 -19.835 119.776 1.00 33.94 386 THR A O 1
ATOM 3107 N N . GLY A 1 387 ? -81.660 -18.917 120.652 1.00 36.75 387 GLY A N 1
ATOM 3108 C CA . GLY A 1 387 ? -80.703 -18.989 119.515 1.00 36.75 387 GLY A CA 1
ATOM 3109 C C . GLY A 1 387 ? -81.086 -18.372 118.145 1.00 36.75 387 GLY A C 1
ATOM 3110 O O . GLY A 1 387 ? -82.255 -18.114 117.904 1.00 36.75 387 GLY A O 1
ATOM 3111 N N . PRO A 1 388 ? -80.136 -18.157 117.194 1.00 39.19 388 PRO A N 1
ATOM 3112 C CA . PRO A 1 388 ? -78.711 -18.498 117.198 1.00 39.19 388 PRO A CA 1
ATOM 3113 C C . PRO A 1 388 ? -77.806 -17.344 116.684 1.00 39.19 388 PRO A C 1
ATOM 3115 O O . PRO A 1 388 ? -77.490 -17.258 115.499 1.00 39.19 388 PRO A O 1
ATOM 3118 N N . PHE A 1 389 ? -77.258 -16.523 117.585 1.00 39.50 389 PHE A N 1
ATOM 3119 C CA . PHE A 1 389 ? -76.180 -15.558 117.276 1.00 39.50 389 PHE A CA 1
ATOM 3120 C C . PHE A 1 389 ? -74.787 -16.221 117.124 1.00 39.50 389 PHE A C 1
ATOM 3122 O O . PHE A 1 389 ? -73.751 -15.577 117.233 1.00 39.50 389 PHE A O 1
ATOM 3129 N N . CYS A 1 390 ? -74.746 -17.530 116.846 1.00 41.84 390 CYS A N 1
ATOM 3130 C CA . CYS A 1 390 ? -73.525 -18.345 116.778 1.00 41.84 390 CYS A CA 1
ATOM 3131 C C . CYS A 1 390 ? -73.293 -19.039 115.420 1.00 41.84 390 CYS A C 1
ATOM 3133 O O . CYS A 1 390 ? -72.500 -19.971 115.340 1.00 41.84 390 CYS A O 1
ATOM 3135 N N . LYS A 1 391 ? -73.931 -18.588 114.328 1.00 40.31 391 LYS A N 1
ATOM 3136 C CA . LYS A 1 391 ? -73.642 -19.085 112.960 1.00 40.31 391 LYS A CA 1
ATOM 3137 C C . LYS A 1 391 ? -73.020 -18.057 112.004 1.00 40.31 391 LYS A C 1
ATOM 3139 O O . LYS A 1 391 ? -72.711 -18.404 110.869 1.00 40.31 391 LYS A O 1
ATOM 3144 N N . ALA A 1 392 ? -72.743 -16.834 112.462 1.00 41.81 392 ALA A N 1
ATOM 3145 C CA . ALA A 1 392 ? -72.145 -15.782 111.630 1.00 41.81 392 ALA A CA 1
ATOM 3146 C C . ALA A 1 392 ? -70.600 -15.781 111.610 1.00 41.81 392 ALA A C 1
ATOM 3148 O O . ALA A 1 392 ? -70.001 -15.160 110.740 1.00 41.81 392 ALA A O 1
ATOM 3149 N N . GLN A 1 393 ? -69.931 -16.522 112.505 1.00 43.34 393 GLN A N 1
ATOM 3150 C CA . GLN A 1 393 ? -68.458 -16.552 112.580 1.00 43.34 393 GLN A CA 1
ATOM 3151 C C . GLN A 1 393 ? -67.818 -17.819 111.971 1.00 43.34 393 GLN A C 1
ATOM 3153 O O . GLN A 1 393 ? -66.595 -17.912 111.882 1.00 43.34 393 GLN A O 1
ATOM 3158 N N . GLN A 1 394 ? -68.625 -18.779 111.498 1.00 44.38 394 GLN A N 1
ATOM 3159 C CA . GLN A 1 394 ? -68.143 -19.979 110.790 1.00 44.38 394 GLN A CA 1
ATOM 3160 C C . GLN A 1 394 ? -68.202 -19.866 109.256 1.00 44.38 394 GLN A C 1
ATOM 3162 O O . GLN A 1 394 ? -67.502 -20.612 108.578 1.00 44.38 394 GLN A O 1
ATOM 3167 N N . PHE A 1 395 ? -68.926 -18.893 108.691 1.00 43.84 395 PHE A N 1
ATOM 3168 C CA . PHE A 1 395 ? -68.916 -18.653 107.239 1.00 43.84 395 PHE A CA 1
ATOM 3169 C C . PHE A 1 395 ? -67.727 -17.802 106.767 1.00 43.84 395 PHE A C 1
ATOM 3171 O O . PHE A 1 395 ? -67.194 -18.047 105.689 1.00 43.84 395 PHE A O 1
ATOM 3178 N N . VAL A 1 396 ? -67.207 -16.904 107.611 1.00 48.75 396 VAL A N 1
ATOM 3179 C CA . VAL A 1 396 ? -66.030 -16.076 107.275 1.00 48.75 396 VAL A CA 1
ATOM 3180 C C . VAL A 1 396 ? -64.724 -16.892 107.278 1.00 48.75 396 VAL A C 1
ATOM 3182 O O . VAL A 1 396 ? -63.802 -16.592 106.527 1.00 48.75 396 VAL A O 1
ATOM 3185 N N . LYS A 1 397 ? -64.648 -17.998 108.036 1.00 47.56 397 LYS A N 1
ATOM 3186 C CA . LYS A 1 397 ? -63.487 -18.915 107.997 1.00 47.56 397 LYS A CA 1
ATOM 3187 C C . LYS A 1 397 ? -63.552 -19.971 106.882 1.00 47.56 397 LYS A C 1
ATOM 3189 O O . LYS A 1 397 ? -62.505 -20.489 106.505 1.00 47.56 397 LYS A O 1
ATOM 3194 N N . ALA A 1 398 ? -64.728 -20.256 106.315 1.00 46.53 398 ALA A N 1
ATOM 3195 C CA . ALA A 1 398 ? -64.874 -21.180 105.183 1.00 46.53 398 ALA A CA 1
ATOM 3196 C C . ALA A 1 398 ? -64.656 -20.499 103.813 1.00 46.53 398 ALA A C 1
ATOM 3198 O O . ALA A 1 398 ? -64.173 -21.142 102.881 1.00 46.53 398 ALA A O 1
ATOM 3199 N N . GLU A 1 399 ? -64.924 -19.193 103.685 1.00 48.66 399 GLU A N 1
ATOM 3200 C CA . GLU A 1 399 ? -64.613 -18.437 102.459 1.00 48.66 399 GLU A CA 1
ATOM 3201 C C . GLU A 1 399 ? -63.142 -18.008 102.344 1.00 48.66 399 GLU A C 1
ATOM 3203 O O . GLU A 1 399 ? -62.616 -17.965 101.231 1.00 48.66 399 GLU A O 1
ATOM 3208 N N . GLN A 1 400 ? -62.422 -17.815 103.457 1.00 47.34 400 GLN A N 1
ATOM 3209 C CA . GLN A 1 400 ? -60.978 -17.526 103.425 1.00 47.34 400 GLN A CA 1
ATOM 3210 C C . GLN A 1 400 ? -60.151 -18.725 102.897 1.00 47.34 400 GLN A C 1
ATOM 3212 O O . GLN A 1 400 ? -59.128 -18.539 102.239 1.00 47.34 400 GLN A O 1
ATOM 3217 N N . ALA A 1 401 ? -60.614 -19.966 103.107 1.00 46.69 401 ALA A N 1
ATOM 3218 C CA . ALA A 1 401 ? -59.983 -21.171 102.551 1.00 46.69 401 ALA A CA 1
ATOM 3219 C C . ALA A 1 401 ? -60.284 -21.371 101.048 1.00 46.69 401 ALA A C 1
ATOM 3221 O O . ALA A 1 401 ? -59.444 -21.892 100.313 1.00 46.69 401 ALA A O 1
ATOM 3222 N N . LYS A 1 402 ? -61.439 -20.892 100.559 1.00 51.12 402 LYS A N 1
ATOM 3223 C CA . LYS A 1 402 ? -61.773 -20.864 99.121 1.00 51.12 402 LYS A CA 1
ATOM 3224 C C . LYS A 1 402 ? -60.996 -19.781 98.362 1.00 51.12 402 LYS A C 1
ATOM 3226 O O . LYS A 1 402 ? -60.603 -20.014 97.221 1.00 51.12 402 LYS A O 1
ATOM 3231 N N . LEU A 1 403 ? -60.708 -18.646 99.003 1.00 48.41 403 LEU A N 1
ATOM 3232 C CA . LEU A 1 403 ? -59.843 -17.595 98.453 1.00 48.41 403 LEU A CA 1
ATOM 3233 C C . LEU A 1 403 ? -58.365 -18.015 98.402 1.00 48.41 403 LEU A C 1
ATOM 3235 O O . LEU A 1 403 ? -57.724 -17.794 97.379 1.00 48.41 403 LEU A O 1
ATOM 3239 N N . ASN A 1 404 ? -57.850 -18.728 99.411 1.00 51.41 404 ASN A N 1
ATOM 3240 C CA . ASN A 1 404 ? -56.466 -19.229 99.390 1.00 51.41 404 ASN A CA 1
ATOM 3241 C C . ASN A 1 404 ? -56.254 -20.415 98.423 1.00 51.41 404 ASN A C 1
ATOM 3243 O O . ASN A 1 404 ? -55.186 -20.537 97.828 1.00 51.41 404 ASN A O 1
ATOM 3247 N N . SER A 1 405 ? -57.275 -21.249 98.185 1.00 52.69 405 SER A N 1
ATOM 3248 C CA . SER A 1 405 ? -57.240 -22.286 97.138 1.00 52.69 405 SER A CA 1
ATOM 3249 C C . SER A 1 405 ? -57.385 -21.699 95.724 1.00 52.69 405 SER A C 1
ATOM 3251 O O . SER A 1 405 ? -56.710 -22.149 94.802 1.00 52.69 405 SER A O 1
ATOM 3253 N N . GLY A 1 406 ? -58.201 -20.652 95.545 1.00 51.34 406 GLY A N 1
ATOM 3254 C CA . GLY A 1 406 ? -58.349 -19.954 94.263 1.00 51.34 406 GLY A CA 1
ATOM 3255 C C . GLY A 1 406 ? -57.140 -19.095 93.874 1.00 51.34 406 GLY A C 1
ATOM 3256 O O . GLY A 1 406 ? -56.852 -18.967 92.684 1.00 51.34 406 GLY A O 1
ATOM 3257 N N . MET A 1 407 ? -56.418 -18.540 94.853 1.00 50.78 407 MET A N 1
ATOM 3258 C CA . MET A 1 407 ? -55.184 -17.779 94.629 1.00 50.78 407 MET A CA 1
ATOM 3259 C C . MET A 1 407 ? -54.045 -18.698 94.168 1.00 50.78 407 MET A C 1
ATOM 3261 O O . MET A 1 407 ? -53.448 -18.428 93.133 1.00 50.78 407 MET A O 1
ATOM 3265 N N . MET A 1 408 ? -53.861 -19.865 94.801 1.00 53.19 408 MET A N 1
ATOM 3266 C CA . MET A 1 408 ? -52.889 -20.881 94.357 1.00 53.19 408 MET A CA 1
ATOM 3267 C C . MET A 1 408 ? -53.186 -21.429 92.948 1.00 53.19 408 MET A C 1
ATOM 3269 O O . MET A 1 408 ? -52.265 -21.659 92.171 1.00 53.19 408 MET A O 1
ATOM 3273 N N . VAL A 1 409 ? -54.462 -21.588 92.569 1.00 56.91 409 VAL A N 1
ATOM 3274 C CA . VAL A 1 409 ? -54.851 -22.046 91.216 1.00 56.91 409 VAL A CA 1
ATOM 3275 C C . VAL A 1 409 ? -54.655 -20.957 90.148 1.00 56.91 409 VAL A C 1
ATOM 3277 O O . VAL A 1 409 ? -54.483 -21.279 88.973 1.00 56.91 409 VAL A O 1
ATOM 3280 N N . ARG A 1 410 ? -54.640 -19.671 90.527 1.00 60.09 410 ARG A N 1
ATOM 3281 C CA . ARG A 1 410 ? -54.320 -18.560 89.612 1.00 60.09 410 ARG A CA 1
ATOM 3282 C C . ARG A 1 410 ? -52.827 -18.237 89.563 1.00 60.09 410 ARG A C 1
ATOM 3284 O O . ARG A 1 410 ? -52.366 -17.805 88.514 1.00 60.09 410 ARG A O 1
ATOM 3291 N N . GLU A 1 411 ? -52.081 -18.476 90.637 1.00 59.59 411 GLU A N 1
ATOM 3292 C CA . GLU A 1 411 ? -50.637 -18.215 90.705 1.00 59.59 411 GLU A CA 1
ATOM 3293 C C . GLU A 1 411 ? -49.792 -19.330 90.077 1.00 59.59 411 GLU A C 1
ATOM 3295 O O . GLU A 1 411 ? -48.776 -19.031 89.459 1.00 59.59 411 GLU A O 1
ATOM 3300 N N . LEU A 1 412 ? -50.232 -20.592 90.114 1.00 66.25 412 LEU A N 1
ATOM 3301 C CA . LEU A 1 412 ? -49.551 -21.704 89.430 1.00 66.25 412 LEU A CA 1
ATOM 3302 C C . LEU A 1 412 ? -49.311 -21.467 87.922 1.00 66.25 412 LEU A C 1
ATOM 3304 O O . LEU A 1 412 ? -48.170 -21.602 87.485 1.00 66.25 412 LEU A O 1
ATOM 3308 N N . PRO A 1 413 ? -50.306 -21.057 87.110 1.00 70.88 413 PRO A N 1
ATOM 3309 C CA . PRO A 1 413 ? -50.070 -20.751 85.699 1.00 70.88 413 PRO A CA 1
ATOM 3310 C C . PRO A 1 413 ? -49.292 -19.443 85.479 1.00 70.88 413 PRO A C 1
ATOM 3312 O O . PRO A 1 413 ? -48.736 -19.253 84.397 1.00 70.88 413 PRO A O 1
ATOM 3315 N N . VAL A 1 414 ? -49.239 -18.540 86.466 1.00 74.75 414 VAL A N 1
ATOM 3316 C CA . VAL A 1 414 ? -48.399 -17.330 86.408 1.00 74.75 414 VAL A CA 1
ATOM 3317 C C . VAL A 1 414 ? -46.938 -17.703 86.646 1.00 74.75 414 VAL A C 1
ATOM 3319 O O . VAL A 1 414 ? -46.105 -17.369 85.811 1.00 74.75 414 VAL A O 1
ATOM 3322 N N . LEU A 1 415 ? -46.644 -18.503 87.673 1.00 77.69 415 LEU A N 1
ATOM 3323 C CA . LEU A 1 415 ? -45.305 -19.038 87.935 1.00 77.69 415 LEU A CA 1
ATOM 3324 C C . LEU A 1 415 ? -44.814 -19.945 86.799 1.00 77.69 415 LEU A C 1
ATOM 3326 O O . LEU A 1 415 ? -43.657 -19.861 86.403 1.00 77.69 415 LEU A O 1
ATOM 3330 N N . GLU A 1 416 ? -45.687 -20.760 86.199 1.00 76.94 416 GLU A N 1
ATOM 3331 C CA . GLU A 1 416 ? -45.317 -21.581 85.040 1.00 76.94 416 GLU A CA 1
ATOM 3332 C C . GLU A 1 416 ? -45.016 -20.719 83.798 1.00 76.94 416 GLU A C 1
ATOM 3334 O O . GLU A 1 416 ? -44.122 -21.038 83.011 1.00 76.94 416 GLU A O 1
ATOM 3339 N N . ARG A 1 417 ? -45.723 -19.593 83.617 1.00 78.50 417 ARG A N 1
ATOM 3340 C CA . ARG A 1 417 ? -45.410 -18.615 82.563 1.00 78.50 417 ARG A CA 1
ATOM 3341 C C . ARG A 1 417 ? -44.118 -17.867 82.849 1.00 78.50 417 ARG A C 1
ATOM 3343 O O . ARG A 1 417 ? -43.335 -17.699 81.924 1.00 78.50 417 ARG A O 1
ATOM 3350 N N . GLU A 1 418 ? -43.869 -17.457 84.086 1.00 80.88 418 GLU A N 1
ATOM 3351 C CA . GLU A 1 418 ? -42.618 -16.805 84.486 1.00 80.88 418 GLU A CA 1
ATOM 3352 C C . GLU A 1 418 ? -41.423 -17.742 84.309 1.00 80.88 418 GLU A C 1
ATOM 3354 O O . GLU A 1 418 ? -40.406 -17.340 83.753 1.00 80.88 418 GLU A O 1
ATOM 3359 N N . GLN A 1 419 ? -41.568 -19.023 84.654 1.00 84.31 419 GLN A N 1
ATOM 3360 C CA . GLN A 1 419 ? -40.531 -20.028 84.437 1.00 84.31 419 GLN A CA 1
ATOM 3361 C C . GLN A 1 419 ? -40.286 -20.289 82.940 1.00 84.31 419 GLN A C 1
ATOM 3363 O O . GLN A 1 419 ? -39.137 -20.416 82.514 1.00 84.31 419 GLN A O 1
ATOM 3368 N N . LYS A 1 420 ? -41.341 -20.300 82.110 1.00 85.50 420 LYS A N 1
ATOM 3369 C CA . LYS A 1 420 ? -41.219 -20.385 80.640 1.00 85.50 420 LYS A CA 1
ATOM 3370 C C . LYS A 1 420 ? -40.595 -19.128 80.033 1.00 85.50 420 LYS A C 1
ATOM 3372 O O . LYS A 1 420 ? -39.792 -19.243 79.111 1.00 85.50 420 LYS A O 1
ATOM 3377 N N . MET A 1 421 ? -40.920 -17.946 80.553 1.00 84.75 421 MET A N 1
ATOM 3378 C CA . MET A 1 421 ? -40.318 -16.678 80.135 1.00 84.75 421 MET A CA 1
ATOM 3379 C C . MET A 1 421 ? -38.837 -16.619 80.512 1.00 84.75 421 MET A C 1
ATOM 3381 O O . MET A 1 421 ? -38.024 -16.279 79.661 1.00 84.75 421 MET A O 1
ATOM 3385 N N . ALA A 1 422 ? -38.468 -17.049 81.720 1.00 86.38 422 ALA A N 1
ATOM 3386 C CA . ALA A 1 422 ? -37.073 -17.154 82.143 1.00 86.38 422 ALA A CA 1
ATOM 3387 C C . ALA A 1 422 ? -36.283 -18.157 81.281 1.00 86.38 422 ALA A C 1
ATOM 3389 O O . ALA A 1 422 ? -35.142 -17.889 80.906 1.00 86.38 422 ALA A O 1
ATOM 3390 N N . ALA A 1 423 ? -36.894 -19.287 80.903 1.00 85.94 423 ALA A N 1
ATOM 3391 C CA . ALA A 1 423 ? -36.282 -20.254 79.991 1.00 85.94 423 ALA A CA 1
ATOM 3392 C C . ALA A 1 423 ? -36.105 -19.692 78.566 1.00 85.94 423 ALA A C 1
ATOM 3394 O O . ALA A 1 423 ? -35.054 -19.886 77.956 1.00 85.94 423 ALA A O 1
ATOM 3395 N N . LEU A 1 424 ? -37.095 -18.957 78.047 1.00 88.38 424 LEU A N 1
ATOM 3396 C CA . LEU A 1 424 ? -37.006 -18.276 76.751 1.00 88.38 424 LEU A CA 1
ATOM 3397 C C . LEU A 1 424 ? -35.956 -17.164 76.756 1.00 88.38 424 LEU A C 1
ATOM 3399 O O . LEU A 1 424 ? -35.209 -17.020 75.792 1.00 88.38 424 LEU A O 1
ATOM 3403 N N . GLU A 1 425 ? -35.863 -16.399 77.840 1.00 89.25 425 GLU A N 1
ATOM 3404 C CA . GLU A 1 425 ? -34.867 -15.342 77.988 1.00 89.25 425 GLU A CA 1
ATOM 3405 C C . GLU A 1 425 ? -33.446 -15.920 78.075 1.00 89.25 425 GLU A C 1
ATOM 3407 O O . GLU A 1 425 ? -32.529 -15.405 77.430 1.00 89.25 425 GLU A O 1
ATOM 3412 N N . ALA A 1 426 ? -33.265 -17.047 78.773 1.00 88.31 426 ALA A N 1
ATOM 3413 C CA . ALA A 1 426 ? -32.005 -17.788 78.783 1.00 88.31 426 ALA A CA 1
ATOM 3414 C C . ALA A 1 426 ? -31.639 -18.342 77.392 1.00 88.31 426 ALA A C 1
ATOM 3416 O O . ALA A 1 426 ? -30.485 -18.224 76.973 1.00 88.31 426 ALA A O 1
ATOM 3417 N N . ALA A 1 427 ? -32.610 -18.880 76.645 1.00 87.94 427 ALA A N 1
ATOM 3418 C CA . ALA A 1 427 ? -32.400 -19.364 75.280 1.00 87.94 427 ALA A CA 1
ATOM 3419 C C . ALA A 1 427 ? -32.020 -18.226 74.314 1.00 87.94 427 ALA A C 1
ATOM 3421 O O . ALA A 1 427 ? -31.053 -18.349 73.564 1.00 87.94 427 ALA A O 1
ATOM 3422 N N . LEU A 1 428 ? -32.705 -17.081 74.393 1.00 88.69 428 LEU A N 1
ATOM 3423 C CA . LEU A 1 428 ? -32.372 -15.880 73.617 1.00 88.69 428 LEU A CA 1
ATOM 3424 C C . LEU A 1 428 ? -30.983 -15.335 73.961 1.00 88.69 428 LEU A C 1
ATOM 3426 O O . LEU A 1 428 ? -30.269 -14.843 73.084 1.00 88.69 428 LEU A O 1
ATOM 3430 N N . LYS A 1 429 ? -30.579 -15.401 75.234 1.00 91.25 429 LYS A N 1
ATOM 3431 C CA . LYS A 1 429 ? -29.236 -14.996 75.659 1.00 91.25 429 LYS A CA 1
ATOM 3432 C C . LYS A 1 429 ? -28.163 -15.896 75.039 1.00 91.25 429 LYS A C 1
ATOM 3434 O O . LYS A 1 429 ? -27.182 -15.366 74.519 1.00 91.25 429 LYS A O 1
ATOM 3439 N N . LEU A 1 430 ? -28.386 -17.212 75.025 1.00 91.69 430 LEU A N 1
ATOM 3440 C CA . LEU A 1 430 ? -27.493 -18.184 74.389 1.00 91.69 430 LEU A CA 1
ATOM 3441 C C . LEU A 1 430 ? -27.397 -17.963 72.871 1.00 91.69 430 LEU A C 1
ATOM 3443 O O . LEU A 1 430 ? -26.302 -17.941 72.315 1.00 91.69 430 LEU A O 1
ATOM 3447 N N . GLU A 1 431 ? -28.524 -17.729 72.198 1.00 89.50 431 GLU A N 1
ATOM 3448 C CA . GLU A 1 431 ? -28.555 -17.475 70.754 1.00 89.50 431 GLU A CA 1
ATOM 3449 C C . GLU A 1 431 ? -27.782 -16.199 70.382 1.00 89.50 431 GLU A C 1
ATOM 3451 O O . GLU A 1 431 ? -26.967 -16.196 69.457 1.00 89.50 431 GLU A O 1
ATOM 3456 N N . ARG A 1 432 ? -27.948 -15.121 71.161 1.00 91.31 432 ARG A N 1
ATOM 3457 C CA . ARG A 1 432 ? -27.171 -13.881 70.985 1.00 91.31 432 ARG A CA 1
ATOM 3458 C C . ARG A 1 432 ? -25.670 -14.111 71.155 1.00 91.31 432 AR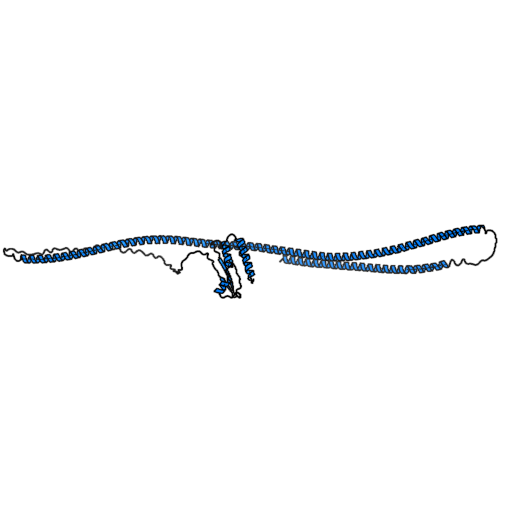G A C 1
ATOM 3460 O O . ARG A 1 432 ? -24.874 -13.479 70.463 1.00 91.31 432 ARG A O 1
ATOM 3467 N N . GLU A 1 433 ? -25.269 -14.991 72.064 1.00 90.44 433 GLU A N 1
ATOM 3468 C CA . GLU A 1 433 ? -23.863 -15.328 72.297 1.00 90.44 433 GLU A CA 1
ATOM 3469 C C . GLU A 1 433 ? -23.278 -16.193 71.169 1.00 90.44 433 GLU A C 1
ATOM 3471 O O . GLU A 1 433 ? -22.163 -15.937 70.707 1.00 90.44 433 GLU A O 1
ATOM 3476 N N . MET A 1 434 ? -24.066 -17.124 70.625 1.00 89.06 434 MET A N 1
ATOM 3477 C CA . MET A 1 434 ? -23.712 -17.883 69.420 1.00 89.06 434 MET A CA 1
ATOM 3478 C C . MET A 1 434 ? -23.548 -16.989 68.183 1.00 89.06 434 MET A C 1
ATOM 3480 O O . MET A 1 434 ? -22.640 -17.187 67.379 1.00 89.06 434 MET A O 1
ATOM 3484 N N . ILE A 1 435 ? -24.397 -15.973 68.021 1.00 88.31 435 ILE A N 1
ATOM 3485 C CA . ILE A 1 435 ? -24.261 -15.014 66.916 1.00 88.31 435 ILE A CA 1
ATOM 3486 C C . ILE A 1 435 ? -22.974 -14.193 67.077 1.00 88.31 435 ILE A C 1
ATOM 3488 O O . ILE A 1 435 ? -22.234 -14.016 66.112 1.00 88.31 435 ILE A O 1
ATOM 3492 N N . ARG A 1 436 ? -22.657 -13.734 68.297 1.00 89.12 436 ARG A N 1
ATOM 3493 C CA . ARG A 1 436 ? -21.416 -12.983 68.567 1.00 89.12 436 ARG A CA 1
ATOM 3494 C C . ARG A 1 436 ? -20.154 -13.806 68.317 1.00 89.12 436 ARG A C 1
ATOM 3496 O O . ARG A 1 436 ? -19.175 -13.254 67.824 1.00 89.12 436 ARG A O 1
ATOM 3503 N N . THR A 1 437 ? -20.157 -15.090 68.669 1.00 88.56 437 THR A N 1
ATOM 3504 C CA . THR A 1 437 ? -19.016 -15.987 68.420 1.00 88.56 437 THR A CA 1
ATOM 3505 C C . THR A 1 437 ? -18.830 -16.234 66.928 1.00 88.56 437 THR A C 1
ATOM 3507 O O . THR A 1 437 ? -17.734 -16.001 66.428 1.00 88.56 437 THR A O 1
ATOM 3510 N N . ARG A 1 438 ? -19.904 -16.534 66.186 1.00 88.31 438 ARG A N 1
ATOM 3511 C CA . ARG A 1 438 ? -19.838 -16.666 64.719 1.00 88.31 438 ARG A CA 1
ATOM 3512 C C . ARG A 1 438 ? -19.332 -15.402 64.033 1.00 88.31 438 ARG A C 1
ATOM 3514 O O . ARG A 1 438 ? -18.522 -15.499 63.117 1.00 88.31 438 ARG A O 1
ATOM 3521 N N . PHE A 1 439 ? -19.789 -14.228 64.474 1.00 87.44 439 PHE A N 1
ATOM 3522 C CA . PHE A 1 439 ? -19.343 -12.950 63.913 1.00 87.44 439 PHE A CA 1
ATOM 3523 C C . PHE A 1 439 ? -17.851 -12.706 64.173 1.00 87.44 439 PHE A C 1
ATOM 3525 O O . PHE A 1 439 ? -17.127 -12.247 63.297 1.00 87.44 439 PHE A O 1
ATOM 3532 N N . ARG A 1 440 ? -17.364 -13.072 65.365 1.00 90.06 440 ARG A N 1
ATOM 3533 C CA . ARG A 1 440 ? -15.938 -12.989 65.697 1.00 90.06 440 ARG A CA 1
ATOM 3534 C C . ARG A 1 440 ? -15.098 -13.932 64.836 1.00 90.06 440 ARG A C 1
ATOM 3536 O O . ARG A 1 440 ? -14.091 -13.504 64.293 1.00 90.06 440 ARG A O 1
ATOM 3543 N N . GLU A 1 441 ? -15.534 -15.177 64.665 1.00 87.75 441 GLU A N 1
ATOM 3544 C CA . GLU A 1 441 ? -14.842 -16.159 63.819 1.00 87.75 441 GLU A CA 1
ATOM 3545 C C . GLU A 1 441 ? -14.790 -15.722 62.349 1.00 87.75 441 GLU A C 1
ATOM 3547 O O . GLU A 1 441 ? -13.770 -15.902 61.686 1.00 87.75 441 GLU A O 1
ATOM 3552 N N . THR A 1 442 ? -15.865 -15.114 61.835 1.00 87.56 442 THR A N 1
ATOM 3553 C CA . THR A 1 442 ? -15.875 -14.579 60.463 1.00 87.56 442 THR A CA 1
ATOM 3554 C C . THR A 1 442 ? -14.933 -13.391 60.307 1.00 87.56 442 THR A C 1
ATOM 3556 O O . THR A 1 442 ? -14.205 -13.334 59.317 1.00 87.56 442 THR A O 1
ATOM 3559 N N . GLU A 1 443 ? -14.880 -12.490 61.287 1.00 88.25 443 GLU A N 1
ATOM 3560 C CA . GLU A 1 443 ? -13.942 -11.364 61.268 1.00 88.25 443 GLU A CA 1
ATOM 3561 C C . GLU A 1 443 ? -12.480 -11.835 61.377 1.00 88.25 443 GLU A C 1
ATOM 3563 O O . GLU A 1 443 ? -11.618 -11.365 60.638 1.00 88.25 443 GLU A O 1
ATOM 3568 N N . GLU A 1 444 ? -12.189 -12.831 62.220 1.00 89.12 444 GLU A N 1
ATOM 3569 C CA . GLU A 1 444 ? -10.853 -13.435 62.315 1.00 89.12 444 GLU A CA 1
ATOM 3570 C C . GLU A 1 444 ? -10.438 -14.141 61.014 1.00 89.12 444 GLU A C 1
ATOM 3572 O O . GLU A 1 444 ? -9.290 -14.022 60.579 1.00 89.12 444 GLU A O 1
ATOM 3577 N N . MET A 1 445 ? -11.358 -14.857 60.355 1.00 84.94 445 MET A N 1
ATOM 3578 C CA . MET A 1 445 ? -11.092 -15.466 59.046 1.00 84.94 445 MET A CA 1
ATOM 3579 C C . MET A 1 445 ? -10.807 -14.408 57.978 1.00 84.94 445 MET A C 1
ATOM 3581 O O . MET A 1 445 ? -9.885 -14.581 57.178 1.00 84.94 445 MET A O 1
ATOM 3585 N N . LYS A 1 446 ? -11.547 -13.296 57.995 1.00 88.62 446 LYS A N 1
ATOM 3586 C CA . LYS A 1 446 ? -11.326 -12.169 57.087 1.00 88.62 446 LYS A CA 1
ATOM 3587 C C . LYS A 1 446 ? -9.946 -11.541 57.293 1.00 88.62 446 LYS A C 1
ATOM 3589 O O . LYS A 1 446 ? -9.207 -11.379 56.327 1.00 88.62 446 LYS A O 1
ATOM 3594 N N . GLN A 1 447 ? -9.550 -11.294 58.541 1.00 88.25 447 GLN A N 1
ATOM 3595 C CA . GLN A 1 447 ? -8.219 -10.766 58.862 1.00 88.25 447 GLN A CA 1
ATOM 3596 C C . GLN A 1 447 ? -7.088 -11.704 58.410 1.00 88.25 447 GLN A C 1
ATOM 3598 O O . GLN A 1 447 ? -6.077 -11.241 57.881 1.00 88.25 447 GLN A O 1
ATOM 3603 N N . ARG A 1 448 ? -7.250 -13.029 58.551 1.00 88.81 448 ARG A N 1
ATOM 3604 C CA . ARG A 1 448 ? -6.266 -14.006 58.041 1.00 88.81 448 ARG A CA 1
ATOM 3605 C C . ARG A 1 448 ? -6.177 -14.009 56.514 1.00 88.81 448 ARG A C 1
ATOM 3607 O O . ARG A 1 448 ? -5.076 -14.137 55.975 1.00 88.81 448 ARG A O 1
ATOM 3614 N N . ALA A 1 449 ? -7.305 -13.864 55.820 1.00 85.38 449 ALA A N 1
ATOM 3615 C CA . ALA A 1 449 ? -7.333 -13.778 54.362 1.00 85.38 449 ALA A CA 1
ATOM 3616 C C . ALA A 1 449 ? -6.630 -12.506 53.860 1.00 85.38 449 ALA A C 1
ATOM 3618 O O . ALA A 1 449 ? -5.784 -12.585 52.970 1.00 85.38 449 ALA A O 1
ATOM 3619 N N . GLU A 1 450 ? -6.906 -11.356 54.482 1.00 88.38 450 GLU A N 1
ATOM 3620 C CA . GLU A 1 450 ? -6.253 -10.081 54.161 1.00 88.38 450 GLU A CA 1
ATOM 3621 C C . GLU A 1 450 ? -4.738 -10.128 54.429 1.00 88.38 450 GLU A C 1
ATOM 3623 O O . GLU A 1 450 ? -3.948 -9.690 53.589 1.00 88.38 450 GLU A O 1
ATOM 3628 N N . ALA A 1 451 ? -4.310 -10.733 55.544 1.00 87.69 451 ALA A N 1
ATOM 3629 C CA . ALA A 1 451 ? -2.892 -10.930 55.851 1.00 87.69 451 ALA A CA 1
ATOM 3630 C C . ALA A 1 451 ? -2.189 -11.832 54.820 1.00 87.69 451 ALA A C 1
ATOM 3632 O O . ALA A 1 451 ? -1.107 -11.493 54.339 1.00 87.69 451 ALA A O 1
ATOM 3633 N N . SER A 1 452 ? -2.831 -12.934 54.415 1.00 87.12 452 SER A N 1
ATOM 3634 C CA . SER A 1 452 ? -2.294 -13.846 53.392 1.00 87.12 452 SER A CA 1
ATOM 3635 C C . SER A 1 452 ? -2.170 -13.151 52.031 1.00 87.12 452 SER A C 1
ATOM 3637 O O . SER A 1 452 ? -1.176 -13.306 51.323 1.00 87.12 452 SER A O 1
ATOM 3639 N N . GLN A 1 453 ? -3.156 -12.328 51.665 1.00 85.56 453 GLN A N 1
ATOM 3640 C CA . GLN A 1 453 ? -3.131 -11.566 50.417 1.00 85.56 453 GLN A CA 1
ATOM 3641 C C . GLN A 1 453 ? -2.027 -10.497 50.419 1.00 85.56 453 GLN A C 1
ATOM 3643 O O . GLN A 1 453 ? -1.357 -10.296 49.401 1.00 85.56 453 GLN A O 1
ATOM 3648 N N . ALA A 1 454 ? -1.800 -9.832 51.556 1.00 84.94 454 ALA A N 1
ATOM 3649 C CA . ALA A 1 454 ? -0.704 -8.882 51.723 1.00 84.94 454 ALA A CA 1
ATOM 3650 C C . ALA A 1 454 ? 0.671 -9.559 51.591 1.00 84.94 454 ALA A C 1
ATOM 3652 O O . ALA A 1 454 ? 1.564 -9.011 50.942 1.00 84.94 454 ALA A O 1
ATOM 3653 N N . GLU A 1 455 ? 0.834 -10.768 52.132 1.00 89.00 455 GLU A N 1
ATOM 3654 C CA . GLU A 1 455 ? 2.073 -11.539 52.019 1.00 89.00 455 GLU A CA 1
ATOM 3655 C C . GLU A 1 455 ? 2.378 -11.931 50.565 1.00 89.00 455 GLU A C 1
ATOM 3657 O O . GLU A 1 455 ? 3.484 -11.685 50.078 1.00 89.00 455 GLU A O 1
ATOM 3662 N N . VAL A 1 456 ? 1.379 -12.422 49.823 1.00 87.19 456 VAL A N 1
ATOM 3663 C CA . VAL A 1 456 ? 1.518 -12.733 48.388 1.00 87.19 456 VAL A CA 1
ATOM 3664 C C . VAL A 1 456 ? 1.882 -11.483 47.582 1.00 87.19 456 VAL A C 1
ATOM 3666 O O . VAL A 1 456 ? 2.740 -11.527 46.695 1.00 87.19 456 VAL A O 1
ATOM 3669 N N . LYS A 1 457 ? 1.269 -10.336 47.898 1.00 84.38 457 LYS A N 1
ATOM 3670 C CA . LYS A 1 457 ? 1.575 -9.061 47.236 1.00 84.38 457 LYS A CA 1
ATOM 3671 C C . LYS A 1 457 ? 3.021 -8.632 47.501 1.00 84.38 457 LYS A C 1
ATOM 3673 O O . LYS A 1 457 ? 3.710 -8.218 46.568 1.00 84.38 457 LYS A O 1
ATOM 3678 N N . ASN A 1 458 ? 3.508 -8.792 48.728 1.00 86.06 458 ASN A N 1
ATOM 3679 C CA . ASN A 1 458 ? 4.895 -8.494 49.083 1.00 86.06 458 ASN A CA 1
ATOM 3680 C C . ASN A 1 458 ? 5.889 -9.412 48.353 1.00 86.06 458 ASN A C 1
ATOM 3682 O O . ASN A 1 458 ? 6.861 -8.910 47.791 1.00 86.06 458 ASN A O 1
ATOM 3686 N N . GLN A 1 459 ? 5.617 -10.718 48.265 1.00 87.19 459 GLN A N 1
ATOM 3687 C CA . GLN A 1 459 ? 6.457 -11.663 47.512 1.00 87.19 459 GLN A CA 1
ATOM 3688 C C . GLN A 1 459 ? 6.524 -11.315 46.017 1.00 87.19 459 GLN A C 1
ATOM 3690 O O . GLN A 1 459 ? 7.603 -11.296 45.425 1.00 87.19 459 GLN A O 1
ATOM 3695 N N . ARG A 1 460 ? 5.388 -10.955 45.407 1.00 83.25 460 ARG A N 1
ATOM 3696 C CA . ARG A 1 460 ? 5.332 -10.546 43.994 1.00 83.25 460 ARG A CA 1
ATOM 3697 C C . ARG A 1 460 ? 6.100 -9.248 43.734 1.00 83.25 460 ARG A C 1
ATOM 3699 O O . ARG A 1 460 ? 6.748 -9.106 42.701 1.00 83.25 460 ARG A O 1
ATOM 3706 N N . THR A 1 461 ? 6.060 -8.321 44.688 1.00 81.81 461 THR A N 1
ATOM 3707 C CA . THR A 1 461 ? 6.814 -7.061 44.615 1.00 81.81 461 THR A CA 1
ATOM 3708 C C . THR A 1 461 ? 8.319 -7.309 44.761 1.00 81.81 461 THR A C 1
ATOM 3710 O O . THR A 1 461 ? 9.106 -6.700 44.042 1.00 81.81 461 THR A O 1
ATOM 3713 N N . ALA A 1 462 ? 8.727 -8.239 45.633 1.00 82.62 462 ALA A N 1
ATOM 3714 C CA . ALA A 1 462 ? 10.124 -8.641 45.788 1.00 82.62 462 ALA A CA 1
ATOM 3715 C C . ALA A 1 462 ? 10.688 -9.285 44.508 1.00 82.62 462 ALA A C 1
ATOM 3717 O O . ALA A 1 462 ? 11.754 -8.876 44.051 1.00 82.62 462 ALA A O 1
ATOM 3718 N N . LEU A 1 463 ? 9.937 -10.201 43.883 1.00 84.00 463 LEU A N 1
ATOM 3719 C CA . LEU A 1 463 ? 10.310 -10.814 42.601 1.00 84.00 463 LEU A CA 1
ATOM 3720 C C . LEU A 1 463 ? 10.470 -9.778 41.482 1.00 84.00 463 LEU A C 1
ATOM 3722 O O . LEU A 1 463 ? 11.454 -9.806 40.751 1.00 84.00 463 LEU A O 1
ATOM 3726 N N . TYR A 1 464 ? 9.553 -8.812 41.391 1.00 79.69 464 TYR A N 1
ATOM 3727 C CA . TYR A 1 464 ? 9.634 -7.739 40.396 1.00 79.69 464 TYR A CA 1
ATOM 3728 C C . TYR A 1 464 ? 10.854 -6.821 40.598 1.00 79.69 464 TYR A C 1
ATOM 3730 O O . TYR A 1 464 ? 11.460 -6.353 39.634 1.00 79.69 464 TYR A O 1
ATOM 3738 N N . ILE A 1 465 ? 11.247 -6.562 41.851 1.00 84.12 465 ILE A N 1
ATOM 3739 C CA . ILE A 1 465 ? 12.465 -5.798 42.161 1.00 84.12 465 ILE A CA 1
ATOM 3740 C C . ILE A 1 465 ? 13.723 -6.590 41.779 1.00 84.12 465 ILE A C 1
ATOM 3742 O O . ILE A 1 465 ? 14.692 -5.993 41.312 1.00 84.12 465 ILE A O 1
ATOM 3746 N N . GLU A 1 466 ? 13.729 -7.907 41.976 1.00 80.00 466 GLU A N 1
ATOM 3747 C CA . GLU A 1 466 ? 14.855 -8.773 41.614 1.00 80.00 466 GLU A CA 1
ATOM 3748 C C . GLU A 1 466 ? 15.008 -8.912 40.091 1.00 80.00 466 GLU A C 1
ATOM 3750 O O . GLU A 1 466 ? 16.123 -8.845 39.577 1.00 80.00 466 GLU A O 1
ATOM 3755 N N . GLU A 1 467 ? 13.895 -9.002 39.361 1.00 79.19 467 GLU A N 1
ATOM 3756 C CA . GLU A 1 467 ? 13.872 -9.056 37.895 1.00 79.19 467 GLU A CA 1
ATOM 3757 C C . GLU A 1 467 ? 14.373 -7.753 37.256 1.00 79.19 467 GLU A C 1
ATOM 3759 O O . GLU A 1 467 ? 15.088 -7.801 36.264 1.00 79.19 467 GLU A O 1
ATOM 3764 N N . LYS A 1 468 ? 14.106 -6.589 37.867 1.00 77.88 468 LYS A N 1
ATOM 3765 C CA . LYS A 1 468 ? 14.648 -5.293 37.413 1.00 77.88 468 LYS A CA 1
ATOM 3766 C C . LYS A 1 468 ? 16.126 -5.049 37.736 1.00 77.88 468 LYS A C 1
ATOM 3768 O O . LYS A 1 468 ? 16.675 -4.045 37.286 1.00 77.88 468 LYS A O 1
ATOM 3773 N N . LYS A 1 469 ? 16.746 -5.886 38.571 1.00 75.06 469 LYS A N 1
ATOM 3774 C CA . LYS A 1 469 ? 18.176 -5.787 38.914 1.00 75.06 469 LYS A CA 1
ATOM 3775 C C . LYS A 1 469 ? 19.068 -6.675 38.042 1.00 75.06 469 LYS A C 1
ATOM 3777 O O . LYS A 1 469 ? 20.286 -6.520 38.115 1.00 75.06 469 LYS A O 1
ATOM 3782 N N . LYS A 1 470 ? 18.481 -7.598 37.279 1.00 63.84 470 LYS A N 1
ATOM 3783 C CA . LYS A 1 470 ? 19.150 -8.343 36.208 1.00 63.84 470 LYS A CA 1
ATOM 3784 C C . LYS A 1 470 ? 19.036 -7.561 34.908 1.00 63.84 470 LYS A C 1
ATOM 3786 O O . LYS A 1 470 ? 19.996 -7.662 34.116 1.00 63.84 470 LYS A O 1
#